Protein 3H49 (pdb70)

Solvent-accessible surface area: 28604 Å² total

GO terms:
  GO:0042803 protein homodimerization activity (F, IDA)
  GO:0019200 carbohydrate kinase activity (F, IDA)

Radius of gyration: 34.73 Å; Cα contacts (8 Å, |Δi|>4): 1308; chains: 2; bounding box: 77×44×98 Å

Foldseek 3Di:
DAAEEEEAAKAAEWEDPADDPCCVVDPDDDDPDTDGIDALRLLLCQLLLQQPHAYEYFEAAPDPRVVRSVVSCVVSNHHDPLYDHHPVAHAKYWYWHAHPVRDIDIDIDCRHRRQVTALVSDDLVCLLVYAEYEHREDQRHPRCWQVVLQVVLVSNVVNPAYEYEDAHPPPDACVRNLQSLLSHAEYEYEQVRLCVRQVDDDPVVSVVSSVVSNHAKYWYQDPQQQIWIDGPVTGAGADPDADFDDQVLLSSQLVSQLSSCVSVPHDPNVSSLSSSLSSRQQRNDPDNNPRNNHNCSSVVD/DAEEEEAAKAAEWEAPADDPCCVVDPDDDDPDTDGIDALRLLLLLLLLLLPDAYEYFEAEPDDGVVVSVVSCVVSVHHDPLYHYHNVFHAKYWYWHHHPVRDTDIDTDPGHRRQVTALVSDDLVCLLVYAEYEHREDQSHVNCWLVVLLVVLVSNVVNPAYEYEAAHPPPDACVRNLQSLLSHAEYEYEVVNLCVRQVDDDPVSSQVVSVVSNHAKYWYQPPQQQIWIDGPVIGAGADDCLSSQLVSQLSSCVSVVHDPNVSSNSSRLSSVLVCSVCVPPDDDSSCVSSVVVD

Secondary structure (DSSP, 8-state):
-EEEEEES--EEEEEE-S--GGGGGSS----S----EESHHHHHHHHHHHTT-EEE--EEESSHHHHHHHHHHHHHT-B-SS-EEETTSPPPEEEEEE-TTS-EEEE--TTSHHHH--GGG--GGGGGG-SEEEES-TTTSTTS-HHHHHHHHHHHHHT--EEE----SS---HHHHHHHHTT-SEE--BHHHHHHHHT-SSHHHHHHHHHTTT-SEEEEE-TTS-EEEE-----BPPPSS---S--TTHHHHHHHHHHHHHHTT--HHHHHHHHHHHHHHHHTSSSSSSS-SSSHHHHT-/--EEEES--EEEEEE-S--GGGGTSS----S----EESHHHHHHHHHHHTT--EE--EEESSHHHHHHHHHHHHHT-B-TT-EEETTSPPPEEEEEE-TTS-EEEE--TTSGGGT--GGG--GGGGGG-SEEEE--TTTSTTS-HHHHHHHHHHHHHT--EEE----SS---HHHHHHHHTT-SEE--BHHHHHHHH---SHHHHHHHHHTTT-SEEEEE-TTS-EEEEE----B----SHHHHHHHHHHHHHHTT--HHHHHHHHHHHHHHTHHHHTTT-SS-HHHHHHHH-

Sequence (594 aa):
NLDVICIGAAIVDIPLQPVSKNIFDVDSYPLERIATTGGDAINEATIISRLGHRTALSRIGKDAAGQFILDHCRKENIDIQSLKQDVSIDTSINVGLVTEDGERTFVTNRNGSLWKLNIDDVDFARFSQAKLLSLASIFNSPLLDGKALTEIFTQAKARQIICADIKPRLNETLDDICEALSYVDYLFPNFAEAKLLTGKETLDEIADCFLACGVKTVVIKTGKDGCFIKRGDTKVPAVAGITAIDTIGAGDNFASGFIAALLEGKNLRECARFANATAAISVLSVGATTGVKNRKLVEQLLDVICIGAAIVDIPLQPVSKNIFDVDSYPLERIATTGGDAINEATIISRLGHRTALSRIGKDAAGQFILDHCRKENIDIQSLKQDVSIDTSINVGLVTEDGERTFVTNRNGSLWKLNIDDVDFARFSQAKLLSLASIFNSPLLDGKALTEIFTQAKARQIICADIKPRLNETLDDICEALSYVDYLFPNFAEAKLLTGKETLDEIADCFLACGVKTVVIKTGKDGCFIKRGDTKVPATIGAGDNFASGFIAALLEGKNLRECARFANATAAISVLSVGATTGVKNRKLVEQLL

Nearest PDB structures (foldseek):
  3h49-assembly3_B-2  TM=9.443E-01  e=1.127E-53  Escherichia coli K-12
  7agh-assembly1_B  TM=8.193E-01  e=4.427E-20  Escherichia coli K-12
  6whj-assembly1_A  TM=8.300E-01  e=5.908E-20  Giardia lamblia ATCC 50803
  4eum-assembly1_B  TM=8.086E-01  e=1.259E-18  Oceanicola granulosus HTCC2516
  6whj-assembly2_D  TM=7.831E-01  e=8.573E-16  Giardia lamblia ATCC 50803

CATH classification: 3.40.1190.20

Organism: Escherichia coli (strain K12) (NCBI:txid83333)

Structure (mmCIF, N/CA/C/O backbone):
data_3H49
#
_entry.id   3H49
#
_cell.length_a   48.088
_cell.length_b   73.718
_cell.length_c   82.153
_cell.angle_alpha   90.00
_cell.angle_beta   96.49
_cell.angle_gamma   90.00
#
_symmetry.space_group_name_H-M   'P 1 21 1'
#
loop_
_entity.id
_entity.type
_entity.pdbx_description
1 polymer Ribokinase
2 water water
#
loop_
_atom_site.group_PDB
_atom_site.id
_atom_site.type_symbol
_atom_site.label_atom_id
_atom_site.label_alt_id
_atom_site.label_comp_id
_atom_site.label_asym_id
_atom_site.label_entity_id
_atom_site.label_seq_id
_atom_site.pdbx_PDB_ins_code
_atom_site.Cartn_x
_atom_site.Cartn_y
_atom_site.Cartn_z
_atom_site.occupancy
_atom_site.B_iso_or_equiv
_atom_site.auth_seq_id
_atom_site.auth_comp_id
_atom_site.auth_asym_id
_atom_site.auth_atom_id
_atom_site.pdbx_PDB_model_num
ATOM 1 N N . ASN A 1 5 ? 4.514 37.849 48.580 1.00 37.05 3 ASN A N 1
ATOM 2 C CA . ASN A 1 5 ? 5.653 36.915 48.799 1.00 37.36 3 ASN A CA 1
ATOM 3 C C . ASN A 1 5 ? 5.257 35.607 49.486 1.00 34.86 3 ASN A C 1
ATOM 4 O O . ASN A 1 5 ? 5.814 34.559 49.139 1.00 37.18 3 ASN A O 1
ATOM 9 N N . LEU A 1 6 ? 4.330 35.624 50.444 1.00 33.81 4 LEU A N 1
ATOM 10 C CA . LEU A 1 6 ? 3.986 34.355 51.067 1.00 30.36 4 LEU A CA 1
ATOM 11 C C . LEU A 1 6 ? 3.205 33.510 50.060 1.00 28.04 4 LEU A C 1
ATOM 12 O O . LEU A 1 6 ? 2.063 33.831 49.720 1.00 28.41 4 LEU A O 1
ATOM 17 N N . ASP A 1 7 ? 3.836 32.445 49.568 1.00 24.41 5 ASP A N 1
ATOM 18 C CA . ASP A 1 7 ? 3.208 31.560 48.592 1.00 23.04 5 ASP A CA 1
ATOM 19 C C . ASP A 1 7 ? 2.526 30.346 49.218 1.00 21.03 5 ASP A C 1
ATOM 20 O O . ASP A 1 7 ? 1.409 29.980 48.836 1.00 19.64 5 ASP A O 1
ATOM 25 N N . VAL A 1 8 ? 3.198 29.731 50.186 1.00 19.15 6 VAL A N 1
ATOM 26 C CA . VAL A 1 8 ? 2.685 28.515 50.802 1.00 16.85 6 VAL A CA 1
ATOM 27 C C . VAL A 1 8 ? 2.583 28.499 52.320 1.00 15.29 6 VAL A C 1
ATOM 28 O O . VAL A 1 8 ? 3.402 29.093 53.025 1.00 14.51 6 VAL A O 1
ATOM 32 N N . ILE A 1 9 ? 1.564 27.797 52.807 1.00 13.95 7 ILE A N 1
ATOM 33 C CA . ILE A 1 9 ? 1.359 27.585 54.233 1.00 14.79 7 ILE A CA 1
ATOM 34 C C . ILE A 1 9 ? 1.436 26.060 54.379 1.00 14.86 7 ILE A C 1
ATOM 35 O O . ILE A 1 9 ? 0.654 25.331 53.754 1.00 14.34 7 ILE A O 1
ATOM 40 N N . CYS A 1 10 ? 2.400 25.583 55.165 1.00 15.17 8 CYS A N 1
ATOM 41 C CA . CYS A 1 10 ? 2.571 24.151 55.403 1.00 16.61 8 CYS A CA 1
ATOM 42 C C . CYS A 1 10 ? 2.095 23.821 56.805 1.00 14.76 8 CYS A C 1
ATOM 43 O O . CYS A 1 10 ? 2.601 24.374 57.774 1.00 13.91 8 CYS A O 1
ATOM 46 N N . ILE A 1 11 ? 1.122 22.924 56.913 1.00 12.55 9 ILE A N 1
ATOM 47 C CA . ILE A 1 11 ? 0.613 22.528 58.213 1.00 14.10 9 ILE A CA 1
ATOM 48 C C . ILE A 1 11 ? 1.098 21.117 58.510 1.00 15.44 9 ILE A C 1
ATOM 49 O O . ILE A 1 11 ? 0.889 20.194 57.716 1.00 14.44 9 ILE A O 1
ATOM 54 N N . GLY A 1 12 ? 1.761 20.956 59.650 1.00 15.02 10 GLY A N 1
ATOM 55 C CA . GLY A 1 12 ? 2.264 19.647 60.019 1.00 15.68 10 GLY A CA 1
ATOM 56 C C . GLY A 1 12 ? 3.185 19.699 61.219 1.00 15.77 10 GLY A C 1
ATOM 57 O O . GLY A 1 12 ? 3.618 20.775 61.633 1.00 16.39 10 GLY A O 1
ATOM 58 N N . ALA A 1 13 ? 3.501 18.536 61.774 1.00 16.67 11 ALA A N 1
ATOM 59 C CA . ALA A 1 13 ? 4.358 18.474 62.946 1.00 18.72 11 ALA A CA 1
ATOM 60 C C . ALA A 1 13 ? 5.834 18.606 62.605 1.00 19.41 11 ALA A C 1
ATOM 61 O O . ALA A 1 13 ? 6.350 17.887 61.756 1.00 21.35 11 ALA A O 1
ATOM 63 N N . ALA A 1 14 ? 6.501 19.545 63.262 1.00 19.32 12 ALA A N 1
ATOM 64 C CA . ALA A 1 14 ? 7.932 19.748 63.068 1.00 18.21 12 ALA A CA 1
ATOM 65 C C . ALA A 1 14 ? 8.548 18.990 64.232 1.00 19.57 12 ALA A C 1
ATOM 66 O O . ALA A 1 14 ? 8.173 19.225 65.375 1.00 19.31 12 ALA A O 1
ATOM 68 N N . ILE A 1 15 ? 9.473 18.074 63.959 1.00 16.56 13 ILE A N 1
ATOM 69 C CA . ILE A 1 15 ? 10.075 17.304 65.044 1.00 16.89 13 ILE A CA 1
ATOM 70 C C . ILE A 1 15 ? 11.594 17.216 64.928 1.00 16.80 13 ILE A C 1
ATOM 71 O O . ILE A 1 15 ? 12.194 17.808 64.031 1.00 15.35 13 ILE A O 1
ATOM 76 N N . VAL A 1 16 ? 12.213 16.492 65.854 1.00 15.92 14 VAL A N 1
ATOM 77 C CA . VAL A 1 16 ? 13.660 16.307 65.825 1.00 17.65 14 VAL A CA 1
ATOM 78 C C . VAL A 1 16 ? 13.954 14.811 65.790 1.00 17.22 14 VAL A C 1
ATOM 79 O O . VAL A 1 16 ? 13.369 14.040 66.551 1.00 17.79 14 VAL A O 1
ATOM 83 N N . ASP A 1 17 ? 14.857 14.411 64.900 1.00 17.61 15 ASP A N 1
ATOM 84 C CA . ASP A 1 17 ? 15.249 13.011 64.746 1.00 16.75 15 ASP A CA 1
ATOM 85 C C . ASP A 1 17 ? 16.639 12.759 65.322 1.00 16.35 15 ASP A C 1
ATOM 86 O O . ASP A 1 17 ? 17.513 13.620 65.251 1.00 16.16 15 ASP A O 1
ATOM 91 N N . ILE A 1 18 ? 16.829 11.571 65.887 1.00 13.33 16 ILE A N 1
ATOM 92 C CA . ILE A 1 18 ? 18.117 11.169 66.431 1.00 15.19 16 ILE A CA 1
ATOM 93 C C . ILE A 1 18 ? 18.327 9.740 65.962 1.00 14.07 16 ILE A C 1
ATOM 94 O O . ILE A 1 18 ? 17.843 8.800 66.590 1.00 15.71 16 ILE A O 1
ATOM 99 N N . PRO A 1 19 ? 19.033 9.558 64.843 1.00 13.94 17 PRO A N 1
ATOM 100 C CA . PRO A 1 19 ? 19.261 8.199 64.355 1.00 15.29 17 PRO A CA 1
ATOM 101 C C . PRO A 1 19 ? 20.423 7.489 65.039 1.00 15.08 17 PRO A C 1
ATOM 102 O O . PRO A 1 19 ? 21.513 8.043 65.170 1.00 13.44 17 PRO A O 1
ATOM 106 N N . LEU A 1 20 ? 20.175 6.265 65.493 1.00 14.45 18 LEU A N 1
ATOM 107 C CA . LEU A 1 20 ? 21.227 5.462 66.108 1.00 13.71 18 LEU A CA 1
ATOM 108 C C . LEU A 1 20 ? 21.541 4.378 65.078 1.00 15.36 18 LEU A C 1
ATOM 109 O O . LEU A 1 20 ? 20.700 3.532 64.786 1.00 15.89 18 LEU A O 1
ATOM 114 N N . GLN A 1 21 ? 22.747 4.413 64.521 1.00 15.49 19 GLN A N 1
ATOM 115 C CA . GLN A 1 21 ? 23.132 3.446 63.500 1.00 19.38 19 GLN A CA 1
ATOM 116 C C . GLN A 1 21 ? 24.635 3.159 63.462 1.00 18.06 19 GLN A C 1
ATOM 117 O O . GLN A 1 21 ? 25.449 4.058 63.660 1.00 18.28 19 GLN A O 1
ATOM 123 N N . PRO A 1 22 ? 25.017 1.881 63.278 1.00 17.97 20 PRO A N 1
ATOM 124 C CA . PRO A 1 22 ? 24.091 0.760 63.102 1.00 17.64 20 PRO A CA 1
ATOM 125 C C . PRO A 1 22 ? 23.882 0.077 64.459 1.00 17.74 20 PRO A C 1
ATOM 126 O O . PRO A 1 22 ? 24.824 -0.060 65.243 1.00 17.71 20 PRO A O 1
ATOM 130 N N . VAL A 1 23 ? 22.651 -0.334 64.747 1.00 15.34 21 VAL A N 1
ATOM 131 C CA . VAL A 1 23 ? 22.372 -0.999 66.014 1.00 15.07 21 VAL A CA 1
ATOM 132 C C . VAL A 1 23 ? 21.523 -2.249 65.822 1.00 15.82 21 VAL A C 1
ATOM 133 O O . VAL A 1 23 ? 20.951 -2.476 64.756 1.00 15.40 21 VAL A O 1
ATOM 137 N N . SER A 1 24 ? 21.451 -3.048 66.876 1.00 15.57 22 SER A N 1
ATOM 138 C CA . SER A 1 24 ? 20.672 -4.272 66.878 1.00 16.74 22 SER A CA 1
ATOM 139 C C . SER A 1 24 ? 20.355 -4.573 68.339 1.00 17.30 22 SER A C 1
ATOM 140 O O . SER A 1 24 ? 20.807 -3.859 69.243 1.00 14.93 22 SER A O 1
ATOM 143 N N . LYS A 1 25 ? 19.581 -5.627 68.568 1.00 15.78 23 LYS A N 1
ATOM 144 C CA . LYS A 1 25 ? 19.215 -6.012 69.921 1.00 15.49 23 LYS A CA 1
ATOM 145 C C . LYS A 1 25 ? 20.439 -6.199 70.816 1.00 15.91 23 LYS A C 1
ATOM 146 O O . LYS A 1 25 ? 20.345 -6.086 72.039 1.00 14.82 23 LYS A O 1
ATOM 152 N N . ASN A 1 26 ? 21.587 -6.486 70.211 1.00 16.68 24 ASN A N 1
ATOM 153 C CA . ASN A 1 26 ? 22.805 -6.697 70.986 1.00 19.25 24 ASN A CA 1
ATOM 154 C C . ASN A 1 26 ? 23.244 -5.505 71.832 1.00 19.72 24 ASN A C 1
ATOM 155 O O . ASN A 1 26 ? 24.053 -5.669 72.738 1.00 20.73 24 ASN A O 1
ATOM 160 N N . ILE A 1 27 ? 22.739 -4.308 71.545 1.00 15.70 25 ILE A N 1
ATOM 161 C CA . ILE A 1 27 ? 23.133 -3.151 72.343 1.00 17.79 25 ILE A CA 1
ATOM 162 C C . ILE A 1 27 ? 22.704 -3.324 73.804 1.00 18.66 25 ILE A C 1
ATOM 163 O O . ILE A 1 27 ? 23.297 -2.730 74.706 1.00 20.99 25 ILE A O 1
ATOM 168 N N . PHE A 1 28 ? 21.680 -4.146 74.036 1.00 16.97 26 PHE A N 1
ATOM 169 C CA . PHE A 1 28 ? 21.178 -4.394 75.387 1.00 16.89 26 PHE A CA 1
ATOM 170 C C . PHE A 1 28 ? 22.064 -5.359 76.180 1.00 19.02 26 PHE A C 1
ATOM 171 O O . PHE A 1 28 ? 21.910 -5.501 77.401 1.00 18.09 26 PHE A O 1
ATOM 179 N N . ASP A 1 29 ? 22.989 -6.014 75.486 1.00 19.45 27 ASP A N 1
ATOM 180 C CA . ASP A 1 29 ? 23.868 -6.988 76.126 1.00 20.00 27 ASP A CA 1
ATOM 181 C C . ASP A 1 29 ? 25.114 -6.427 76.808 1.00 19.90 27 ASP A C 1
ATOM 182 O O . ASP A 1 29 ? 25.851 -7.176 77.445 1.00 19.98 27 ASP A O 1
ATOM 187 N N . VAL A 1 30 ? 25.369 -5.128 76.667 1.00 20.49 28 VAL A N 1
ATOM 188 C CA . VAL A 1 30 ? 26.528 -4.523 77.318 1.00 19.22 28 VAL A CA 1
ATOM 189 C C . VAL A 1 30 ? 26.093 -3.285 78.102 1.00 20.91 28 VAL A C 1
ATOM 190 O O . VAL A 1 30 ? 25.015 -2.737 77.859 1.00 21.61 28 VAL A O 1
ATOM 194 N N . ASP A 1 31 ? 26.923 -2.846 79.044 1.00 19.94 29 ASP A N 1
ATOM 195 C CA . ASP A 1 31 ? 26.580 -1.678 79.846 1.00 21.14 29 ASP A CA 1
ATOM 196 C C . ASP A 1 31 ? 26.660 -0.369 79.045 1.00 19.19 29 ASP A C 1
ATOM 197 O O . ASP A 1 31 ? 25.869 0.547 79.265 1.00 17.66 29 ASP A O 1
ATOM 202 N N . SER A 1 32 ? 27.595 -0.292 78.103 1.00 17.94 30 SER A N 1
ATOM 203 C CA . SER A 1 32 ? 27.755 0.914 77.285 1.00 17.40 30 SER A CA 1
ATOM 204 C C . SER A 1 32 ? 28.138 0.530 75.859 1.00 17.68 30 SER A C 1
ATOM 205 O O . SER A 1 32 ? 29.157 -0.132 75.628 1.00 16.36 30 SER A O 1
ATOM 208 N N . TYR A 1 33 ? 27.317 0.957 74.909 1.00 13.75 31 TYR A N 1
ATOM 209 C CA . TYR A 1 33 ? 27.529 0.635 73.505 1.00 15.26 31 TYR A CA 1
ATOM 210 C C . TYR A 1 33 ? 27.920 1.889 72.711 1.00 14.72 31 TYR A C 1
ATOM 211 O O . TYR A 1 33 ? 27.129 2.819 72.569 1.00 16.71 31 TYR A O 1
ATOM 220 N N . PRO A 1 34 ? 29.147 1.925 72.180 1.00 13.62 32 PRO A N 1
ATOM 221 C CA . PRO A 1 34 ? 29.574 3.102 71.419 1.00 15.08 32 PRO A CA 1
ATOM 222 C C . P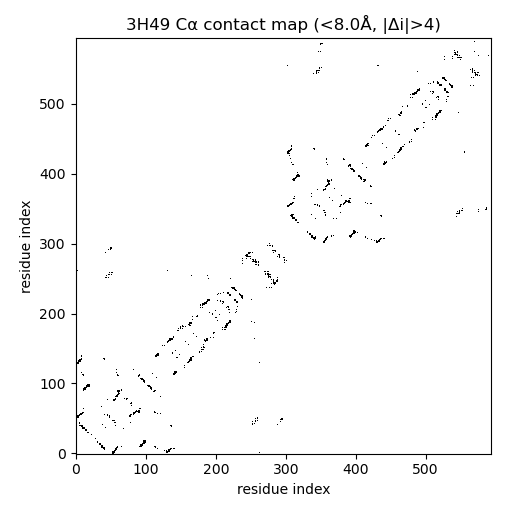RO A 1 34 ? 29.248 3.112 69.920 1.00 15.97 32 PRO A C 1
ATOM 223 O O . PRO A 1 34 ? 29.368 2.100 69.234 1.00 15.88 32 PRO A O 1
ATOM 227 N N . LEU A 1 35 ? 28.831 4.280 69.437 1.00 13.50 33 LEU A N 1
ATOM 228 C CA . LEU A 1 35 ? 28.520 4.496 68.026 1.00 14.71 33 LEU A CA 1
ATOM 229 C C . LEU A 1 35 ? 29.528 5.520 67.524 1.00 15.76 33 LEU A C 1
ATOM 230 O O . LEU A 1 35 ? 30.127 6.228 68.323 1.00 15.76 33 LEU A O 1
ATOM 235 N N . GLU A 1 36 ? 29.711 5.607 66.209 1.00 15.95 34 GLU A N 1
ATOM 236 C CA . GLU A 1 36 ? 30.661 6.560 65.656 1.00 17.06 34 GLU A CA 1
ATOM 237 C C . GLU A 1 36 ? 30.127 7.980 65.706 1.00 16.43 34 GLU A C 1
ATOM 238 O O . GLU A 1 36 ? 30.883 8.933 65.594 1.00 16.65 34 GLU A O 1
ATOM 244 N N . ARG A 1 37 ? 28.820 8.121 65.866 1.00 16.73 35 ARG A N 1
ATOM 245 C CA . ARG A 1 37 ? 28.235 9.449 65.933 1.00 17.04 35 ARG A CA 1
ATOM 246 C C . ARG A 1 37 ? 26.778 9.417 66.397 1.00 14.98 35 ARG A C 1
ATOM 247 O O . ARG A 1 37 ? 26.058 8.468 66.110 1.00 16.07 35 ARG A O 1
ATOM 255 N N . ILE A 1 38 ? 26.364 10.427 67.156 1.00 13.78 36 ILE A N 1
ATOM 256 C CA . ILE A 1 38 ? 24.963 10.544 67.578 1.00 13.69 36 ILE A CA 1
ATOM 257 C C . ILE A 1 38 ? 24.646 12.024 67.420 1.00 15.67 36 ILE A C 1
ATOM 258 O O . ILE A 1 38 ? 25.204 12.861 68.128 1.00 14.46 36 ILE A O 1
ATOM 263 N N . ALA A 1 39 ? 23.760 12.347 66.486 1.00 14.95 37 ALA A N 1
ATOM 264 C CA . ALA A 1 39 ? 23.417 13.739 66.230 1.00 17.64 37 ALA A CA 1
ATOM 265 C C . ALA A 1 39 ? 21.940 13.896 65.953 1.00 18.00 37 ALA A C 1
ATOM 266 O O . ALA A 1 39 ? 21.279 12.961 65.518 1.00 18.93 37 ALA A O 1
ATOM 276 N N . THR A 1 41 ? 18.761 16.029 64.035 1.00 16.22 39 THR A N 1
ATOM 277 C CA . THR A 1 41 ? 18.426 16.825 62.865 1.00 17.91 39 THR A CA 1
ATOM 278 C C . THR A 1 41 ? 16.936 17.157 62.920 1.00 18.52 39 THR A C 1
ATOM 279 O O . THR A 1 41 ? 16.152 16.427 63.538 1.00 16.98 39 THR A O 1
ATOM 283 N N . THR A 1 42 ? 16.548 18.266 62.294 1.00 18.88 40 THR A N 1
ATOM 284 C CA . THR A 1 42 ? 15.141 18.645 62.258 1.00 21.35 40 THR A CA 1
ATOM 285 C C . THR A 1 42 ? 14.492 17.685 61.277 1.00 21.18 40 THR A C 1
ATOM 286 O O . THR A 1 42 ? 15.103 17.306 60.281 1.00 23.72 40 THR A O 1
ATOM 290 N N . GLY A 1 43 ? 13.263 17.281 61.558 1.00 22.03 41 GLY A N 1
ATOM 291 C CA . GLY A 1 43 ? 12.587 16.360 60.669 1.00 21.25 41 GLY A CA 1
ATOM 292 C C . GLY A 1 43 ? 11.094 16.604 60.621 1.00 21.07 41 GLY A C 1
ATOM 293 O O . GLY A 1 43 ? 10.592 17.565 61.202 1.00 20.25 41 GLY A O 1
ATOM 294 N N . GLY A 1 44 ? 10.386 15.718 59.935 1.00 21.02 42 GLY A N 1
ATOM 295 C CA . GLY A 1 44 ? 8.948 15.857 59.809 1.00 20.83 42 GLY A CA 1
ATOM 296 C C . GLY A 1 44 ? 8.637 16.327 58.405 1.00 20.68 42 GLY A C 1
ATOM 297 O O . GLY A 1 44 ? 9.343 17.176 57.862 1.00 19.22 42 GLY A O 1
ATOM 298 N N . ASP A 1 45 ? 7.581 15.773 57.817 1.00 19.41 43 ASP A N 1
ATOM 299 C CA . ASP A 1 45 ? 7.183 16.131 56.460 1.00 20.65 43 ASP A CA 1
ATOM 300 C C . ASP A 1 45 ? 7.002 17.634 56.273 1.00 18.86 43 ASP A C 1
ATOM 301 O O . ASP A 1 45 ? 7.440 18.202 55.266 1.00 17.78 43 ASP A O 1
ATOM 306 N N . ALA A 1 46 ? 6.367 18.269 57.254 1.00 17.18 44 ALA A N 1
ATOM 307 C CA . ALA A 1 46 ? 6.089 19.700 57.204 1.00 17.82 44 ALA A CA 1
ATOM 308 C C . ALA A 1 46 ? 7.353 20.553 57.127 1.00 19.08 44 ALA A C 1
ATOM 309 O O . ALA A 1 46 ? 7.464 21.434 56.271 1.00 17.58 44 ALA A O 1
ATOM 311 N N . ILE A 1 47 ? 8.306 20.290 58.019 1.00 19.42 45 ILE A N 1
ATOM 312 C CA . ILE A 1 47 ? 9.556 21.043 58.039 1.00 19.85 45 ILE A CA 1
ATOM 313 C C . ILE A 1 47 ? 10.333 20.814 56.753 1.00 19.04 45 ILE A C 1
ATOM 314 O O . ILE A 1 47 ? 10.884 21.755 56.171 1.00 17.81 45 ILE A O 1
ATOM 319 N N . ASN A 1 48 ? 10.373 19.568 56.297 1.00 17.94 46 ASN A N 1
ATOM 320 C CA . ASN A 1 48 ? 11.106 19.257 55.080 1.00 18.81 46 ASN A CA 1
ATOM 321 C C . ASN A 1 48 ? 10.532 19.972 53.871 1.00 17.76 46 ASN A C 1
ATOM 322 O O . ASN A 1 48 ? 11.278 20.540 53.079 1.00 16.60 46 ASN A O 1
ATOM 327 N N . GLU A 1 49 ? 9.211 19.949 53.731 1.00 15.43 47 GLU A N 1
ATOM 328 C CA . GLU A 1 49 ? 8.572 20.626 52.611 1.00 16.20 47 GLU A CA 1
ATOM 329 C C . GLU A 1 49 ? 8.853 22.124 52.684 1.00 16.08 47 GLU A C 1
ATOM 330 O O . GLU A 1 49 ? 9.290 22.735 51.705 1.00 15.84 47 GLU A O 1
ATOM 336 N N . ALA A 1 50 ? 8.603 22.716 53.847 1.00 15.38 48 ALA A N 1
ATOM 337 C CA . ALA A 1 50 ? 8.826 24.145 54.026 1.00 16.31 48 ALA A CA 1
ATOM 338 C C . ALA A 1 50 ? 10.262 24.512 53.661 1.00 16.98 48 ALA A C 1
ATOM 339 O O . ALA A 1 50 ? 10.511 25.556 53.061 1.00 18.85 48 ALA A O 1
ATOM 341 N N . THR A 1 51 ? 11.200 23.643 54.008 1.00 16.27 49 THR A N 1
ATOM 342 C CA . THR A 1 51 ? 12.600 23.889 53.710 1.00 17.53 49 THR A CA 1
ATOM 343 C C . THR A 1 51 ? 12.873 23.828 52.214 1.00 17.54 49 THR A C 1
ATOM 344 O O . THR A 1 51 ? 13.407 24.772 51.637 1.00 17.28 49 THR A O 1
ATOM 348 N N . ILE A 1 52 ? 12.496 22.723 51.579 1.00 17.19 50 ILE A N 1
ATOM 349 C CA . ILE A 1 52 ? 12.745 22.573 50.153 1.00 16.75 50 ILE A CA 1
ATOM 350 C C . ILE A 1 52 ? 12.015 23.603 49.289 1.00 18.33 50 ILE A C 1
ATOM 351 O O . ILE A 1 52 ? 12.595 24.143 48.351 1.00 19.78 50 ILE A O 1
ATOM 356 N N . ILE A 1 53 ? 10.747 23.863 49.593 1.00 17.91 51 ILE A N 1
ATOM 357 C CA . ILE A 1 53 ? 9.974 24.836 48.822 1.00 17.43 51 ILE A CA 1
ATOM 358 C C . ILE A 1 53 ? 10.620 26.213 48.924 1.00 19.68 51 ILE A C 1
ATOM 359 O O . ILE A 1 53 ? 10.711 26.946 47.932 1.00 19.76 51 ILE A O 1
ATOM 364 N N . SER A 1 54 ? 11.073 26.562 50.126 1.00 19.35 52 SER A N 1
ATOM 365 C CA . SER A 1 54 ? 11.725 27.849 50.335 1.00 21.09 52 SER A CA 1
ATOM 366 C C . SER A 1 54 ? 12.967 27.937 49.462 1.00 21.35 52 SER A C 1
ATOM 367 O O . SER A 1 54 ? 13.189 28.943 48.795 1.00 22.52 52 SER A O 1
ATOM 370 N N . ARG A 1 55 ? 13.769 26.875 49.473 1.00 21.01 53 ARG A N 1
ATOM 371 C CA . ARG A 1 55 ? 14.996 26.831 48.690 1.00 22.71 53 ARG A CA 1
ATOM 372 C C . ARG A 1 55 ? 14.722 26.918 47.200 1.00 23.60 53 ARG A C 1
ATOM 373 O O . ARG A 1 55 ? 15.540 27.446 46.445 1.00 23.56 53 ARG A O 1
ATOM 381 N N . LEU A 1 56 ? 13.566 26.412 46.780 1.00 22.70 54 LEU A N 1
ATOM 382 C CA . LEU A 1 56 ? 13.192 26.458 45.375 1.00 22.54 54 LEU A CA 1
ATOM 383 C C . LEU A 1 56 ? 12.710 27.849 44.948 1.00 22.81 54 LEU A C 1
ATOM 384 O O . LEU A 1 56 ? 12.410 28.078 43.777 1.00 23.23 54 LEU A O 1
ATOM 389 N N . GLY A 1 57 ? 12.637 28.775 45.897 1.00 22.86 55 GLY A N 1
ATOM 390 C CA . GLY A 1 57 ? 12.231 30.129 45.558 1.00 23.31 55 GLY A CA 1
ATOM 391 C C . GLY A 1 57 ? 10.843 30.582 45.974 1.00 23.14 55 GLY A C 1
ATOM 392 O O . GLY A 1 57 ? 10.366 31.616 45.504 1.00 24.04 55 GLY A O 1
ATOM 393 N N . HIS A 1 58 ? 10.183 29.839 46.853 1.00 22.07 56 HIS A N 1
ATOM 394 C CA . HIS A 1 58 ? 8.844 30.242 47.263 1.00 22.50 56 HIS A CA 1
ATOM 395 C C . HIS A 1 58 ? 8.693 30.399 48.774 1.00 22.06 56 HIS A C 1
ATOM 396 O O . HIS A 1 58 ? 8.878 29.456 49.536 1.00 20.20 56 HIS A O 1
ATOM 403 N N . ARG A 1 59 ? 8.351 31.611 49.198 1.00 21.52 57 ARG A N 1
ATOM 404 C CA . ARG A 1 59 ? 8.183 31.930 50.614 1.00 22.09 57 ARG A CA 1
ATOM 405 C C . ARG A 1 59 ? 7.131 31.023 51.234 1.00 20.78 57 ARG A C 1
ATOM 406 O O . ARG A 1 59 ? 6.027 30.896 50.719 1.00 20.80 57 ARG A O 1
ATOM 414 N N . THR A 1 60 ? 7.480 30.415 52.361 1.00 20.80 58 THR A N 1
ATOM 415 C CA . THR A 1 60 ? 6.603 29.476 53.056 1.00 19.48 58 THR A CA 1
ATOM 416 C C . THR A 1 60 ? 6.483 29.782 54.542 1.00 18.11 58 THR A C 1
ATOM 417 O O . THR A 1 60 ? 7.439 30.227 55.172 1.00 18.25 58 THR A O 1
ATOM 421 N N . ALA A 1 61 ? 5.294 29.541 55.083 1.00 17.33 59 ALA A N 1
ATOM 422 C CA . ALA A 1 61 ? 5.019 29.746 56.501 1.00 18.72 59 ALA A CA 1
ATOM 423 C C . ALA A 1 61 ? 4.713 28.369 57.076 1.00 17.79 59 ALA A C 1
ATOM 424 O O . ALA A 1 61 ? 3.986 27.581 56.462 1.00 20.06 59 ALA A O 1
ATOM 426 N N . LEU A 1 62 ? 5.260 28.076 58.247 1.00 17.37 60 LEU A N 1
ATOM 427 C CA . LEU A 1 62 ? 5.020 26.791 58.883 1.00 17.14 60 LEU A CA 1
ATOM 428 C C . LEU A 1 62 ? 4.074 26.924 60.070 1.00 17.48 60 LEU A C 1
ATOM 429 O O . LEU A 1 62 ? 4.257 27.786 60.933 1.00 18.42 60 LEU A O 1
ATOM 442 N N . SER A 1 64 ? 2.616 24.760 63.142 1.00 15.71 62 SER A N 1
ATOM 443 C CA . SER A 1 64 ? 2.862 23.525 63.853 1.00 14.63 62 SER A CA 1
ATOM 444 C C . SER A 1 64 ? 2.745 23.796 65.340 1.00 18.34 62 SER A C 1
ATOM 445 O O . SER A 1 64 ? 2.237 24.836 65.761 1.00 21.19 62 SER A O 1
ATOM 448 N N . ARG A 1 65 ? 3.207 22.845 66.131 1.00 18.47 63 ARG A N 1
ATOM 449 C CA . ARG A 1 65 ? 3.183 22.985 67.568 1.00 20.93 63 ARG A CA 1
ATOM 450 C C . ARG A 1 65 ? 4.472 22.365 68.074 1.00 19.03 63 ARG A C 1
ATOM 451 O O . ARG A 1 65 ? 4.801 21.234 67.719 1.00 17.54 63 ARG A O 1
ATOM 459 N N . ILE A 1 66 ? 5.216 23.122 68.869 1.00 19.04 64 ILE A N 1
ATOM 460 C CA . ILE A 1 66 ? 6.466 22.624 69.433 1.00 19.69 64 ILE A CA 1
ATOM 461 C C . ILE A 1 66 ? 6.506 23.032 70.898 1.00 20.42 64 ILE A C 1
ATOM 462 O O . ILE A 1 66 ? 5.729 23.890 71.333 1.00 19.28 64 ILE A O 1
ATOM 467 N N . GLY A 1 67 ? 7.400 22.414 71.660 1.00 19.27 65 GLY A N 1
ATOM 468 C CA . GLY A 1 67 ? 7.511 22.757 73.064 1.00 20.59 65 GLY A CA 1
ATOM 469 C C . GLY A 1 67 ? 8.428 23.952 73.247 1.00 23.17 65 GLY A C 1
ATOM 470 O O . GLY A 1 67 ? 9.131 24.360 72.320 1.00 20.84 65 GLY A O 1
ATOM 471 N N . LYS A 1 68 ? 8.406 24.525 74.444 1.00 24.71 66 LYS A N 1
ATOM 472 C CA . LYS A 1 68 ? 9.252 25.666 74.761 1.00 26.94 66 LYS A CA 1
ATOM 473 C C . LYS A 1 68 ? 10.533 25.072 75.336 1.00 26.98 66 LYS A C 1
ATOM 474 O O . LYS A 1 68 ? 10.846 25.262 76.509 1.00 29.15 66 LYS A O 1
ATOM 480 N N . ASP A 1 69 ? 11.254 24.331 74.496 1.00 24.84 67 ASP A N 1
ATOM 481 C CA . ASP A 1 69 ? 12.491 23.670 74.897 1.00 23.76 67 ASP A CA 1
ATOM 482 C C . ASP A 1 69 ? 13.583 23.814 73.839 1.00 23.87 67 ASP A C 1
ATOM 483 O O . ASP A 1 69 ? 13.376 24.438 72.798 1.00 23.21 67 ASP A O 1
ATOM 488 N N . ALA A 1 70 ? 14.746 23.228 74.114 1.00 24.79 68 ALA A N 1
ATOM 489 C CA . ALA A 1 70 ? 15.888 23.279 73.201 1.00 24.48 68 ALA A CA 1
ATOM 490 C C . ALA A 1 70 ? 15.591 22.667 71.835 1.00 24.66 68 ALA A C 1
ATOM 491 O O . ALA A 1 70 ? 16.049 23.176 70.812 1.00 23.78 68 ALA A O 1
ATOM 493 N N . ALA A 1 71 ? 14.840 21.570 71.813 1.00 23.22 69 ALA A N 1
ATOM 494 C CA . ALA A 1 71 ? 14.505 20.942 70.543 1.00 23.62 69 ALA A CA 1
ATOM 495 C C . ALA A 1 71 ? 13.658 21.933 69.738 1.00 22.79 69 ALA A C 1
ATOM 496 O O . ALA A 1 71 ? 13.860 22.110 68.535 1.00 22.33 69 ALA A O 1
ATOM 498 N N . GLY A 1 72 ? 12.718 22.584 70.414 1.00 20.92 70 GLY A N 1
ATOM 499 C CA . GLY A 1 72 ? 11.870 23.557 69.749 1.00 21.41 70 GLY A CA 1
ATOM 500 C C . GLY A 1 72 ? 12.669 24.723 69.193 1.00 21.66 70 GLY A C 1
ATOM 501 O O . GLY A 1 72 ? 12.405 25.208 68.091 1.00 19.16 70 GLY A O 1
ATOM 502 N N . GLN A 1 73 ? 13.658 25.175 69.956 1.00 22.93 71 GLN A N 1
ATOM 503 C CA . GLN A 1 73 ? 14.493 26.291 69.527 1.00 23.63 71 GLN A CA 1
ATOM 504 C C . GLN A 1 73 ? 15.332 25.885 68.323 1.00 23.26 71 GLN A C 1
ATOM 505 O O . GLN A 1 73 ? 15.585 26.695 67.429 1.00 22.89 71 GLN A O 1
ATOM 511 N N . PHE A 1 74 ? 15.761 24.627 68.310 1.00 20.29 72 PHE A N 1
ATOM 512 C CA . PHE A 1 74 ? 16.567 24.092 67.216 1.00 21.82 72 PHE A CA 1
ATOM 513 C C . PHE A 1 74 ? 15.734 24.183 65.940 1.00 20.38 72 PHE A C 1
ATOM 514 O O . PHE A 1 74 ? 16.235 24.561 64.882 1.00 17.71 72 PHE A O 1
ATOM 522 N N . ILE A 1 75 ? 14.453 23.846 66.058 1.00 18.27 73 ILE A N 1
ATOM 523 C CA . ILE A 1 75 ? 13.540 23.898 64.926 1.00 17.38 73 ILE A CA 1
ATOM 524 C C . ILE A 1 75 ? 13.342 25.348 64.475 1.00 18.85 73 ILE A C 1
ATOM 525 O O . ILE A 1 75 ? 13.367 25.646 63.284 1.00 16.21 73 ILE A O 1
ATOM 530 N N . LEU A 1 76 ? 13.157 26.250 65.432 1.00 19.13 74 LEU A N 1
ATOM 531 C CA . LEU A 1 76 ? 12.966 27.654 65.096 1.00 20.41 74 LEU A CA 1
ATOM 532 C C . LEU A 1 76 ? 14.214 28.228 64.435 1.00 22.09 74 LEU A C 1
ATOM 533 O O . LEU A 1 76 ? 14.118 29.022 63.497 1.00 21.55 74 LEU A O 1
ATOM 538 N N . ASP A 1 77 ? 15.388 27.818 64.906 1.00 22.77 75 ASP A N 1
ATOM 539 C CA . ASP A 1 77 ? 16.625 28.318 64.319 1.00 24.48 75 ASP A CA 1
ATOM 540 C C . ASP A 1 77 ? 16.754 27.824 62.891 1.00 23.76 75 ASP A C 1
ATOM 541 O O . ASP A 1 77 ? 17.197 28.560 62.013 1.00 23.28 75 ASP A O 1
ATOM 546 N N . HIS A 1 78 ? 16.368 26.572 62.663 1.00 23.22 76 HIS A N 1
ATOM 547 C CA . HIS A 1 78 ? 16.414 26.001 61.324 1.00 23.18 76 HIS A CA 1
ATOM 548 C C . HIS A 1 78 ? 15.529 26.838 60.402 1.00 22.88 76 HIS A C 1
ATOM 549 O O . HIS A 1 78 ? 15.940 27.228 59.309 1.00 22.03 76 HIS A O 1
ATOM 556 N N . CYS A 1 79 ? 14.308 27.104 60.855 1.00 21.52 77 CYS A N 1
ATOM 557 C CA . CYS A 1 79 ? 13.356 27.893 60.082 1.00 22.32 77 CYS A CA 1
ATOM 558 C C . CYS A 1 79 ? 13.901 29.281 59.791 1.00 22.37 77 CYS A C 1
ATOM 559 O O . CYS A 1 79 ? 13.794 29.777 58.672 1.00 22.88 77 CYS A O 1
ATOM 562 N N . ARG A 1 80 ? 14.484 29.904 60.805 1.00 23.86 78 ARG A N 1
ATOM 563 C CA . ARG A 1 80 ? 15.045 31.240 60.648 1.00 27.06 78 ARG A CA 1
ATOM 564 C C . ARG A 1 80 ? 16.118 31.242 59.561 1.00 26.71 78 ARG A C 1
ATOM 565 O O . ARG A 1 80 ? 16.167 32.149 58.729 1.00 24.57 78 ARG A O 1
ATOM 573 N N . LYS A 1 81 ? 16.964 30.214 59.564 1.00 27.15 79 LYS A N 1
ATOM 574 C CA . LYS A 1 81 ? 18.038 30.090 58.585 1.00 28.13 79 LYS A CA 1
ATOM 575 C C . LYS A 1 81 ? 17.528 29.846 57.175 1.00 27.09 79 LYS A C 1
ATOM 576 O O . LYS A 1 81 ? 18.142 30.286 56.200 1.00 26.16 79 LYS A O 1
ATOM 582 N N . GLU A 1 82 ? 16.404 29.142 57.073 1.00 24.02 80 GLU A N 1
ATOM 583 C CA . GLU A 1 82 ? 15.808 28.821 55.780 1.00 22.96 80 GLU A CA 1
ATOM 584 C C . GLU A 1 82 ? 14.799 29.860 55.315 1.00 23.05 80 GLU A C 1
ATOM 585 O O . GLU A 1 82 ? 14.189 29.707 54.258 1.00 22.91 80 GLU A O 1
ATOM 591 N N . ASN A 1 83 ? 14.622 30.908 56.112 1.00 22.21 81 ASN A N 1
ATOM 592 C CA . ASN A 1 83 ? 13.681 31.976 55.790 1.00 23.87 81 ASN A CA 1
ATOM 593 C C . ASN A 1 83 ? 12.229 31.501 55.829 1.00 22.87 81 ASN A C 1
ATOM 594 O O . ASN A 1 83 ? 11.378 32.037 55.120 1.00 21.22 81 ASN A O 1
ATOM 599 N N . ILE A 1 84 ? 11.954 30.486 56.646 1.00 20.59 82 ILE A N 1
ATOM 600 C CA . ILE A 1 84 ? 10.591 29.984 56.789 1.00 18.88 82 ILE A CA 1
ATOM 601 C C . ILE A 1 84 ? 9.868 30.857 57.815 1.00 21.37 82 ILE A C 1
ATOM 602 O O . ILE A 1 84 ? 10.358 31.062 58.929 1.00 21.86 82 ILE A O 1
ATOM 607 N N . ASP A 1 85 ? 8.710 31.384 57.432 1.00 20.84 83 ASP A N 1
ATOM 608 C CA . ASP A 1 85 ? 7.921 32.224 58.326 1.00 20.62 83 ASP A CA 1
ATOM 609 C C . ASP A 1 85 ? 7.431 31.389 59.510 1.00 21.82 83 ASP A C 1
ATOM 610 O O . ASP A 1 85 ? 6.818 30.339 59.315 1.00 22.41 83 ASP A O 1
ATOM 615 N N . ILE A 1 86 ? 7.693 31.857 60.731 1.00 21.45 84 ILE A N 1
ATOM 616 C CA . ILE A 1 86 ? 7.272 31.141 61.936 1.00 23.04 84 ILE A CA 1
ATOM 617 C C . ILE A 1 86 ? 6.377 31.966 62.870 1.00 23.73 84 ILE A C 1
ATOM 618 O O . ILE A 1 86 ? 6.242 31.652 64.055 1.00 23.21 84 ILE A O 1
ATOM 623 N N . GLN A 1 87 ? 5.766 33.019 62.340 1.00 24.62 85 GLN A N 1
ATOM 624 C CA . GLN A 1 87 ? 4.893 33.864 63.148 1.00 27.47 85 GLN A CA 1
ATOM 625 C C . GLN A 1 87 ? 3.722 33.076 63.720 1.00 28.55 85 GLN A C 1
ATOM 626 O O . GLN A 1 87 ? 3.248 33.369 64.814 1.00 28.87 85 GLN A O 1
ATOM 632 N N . SER A 1 88 ? 3.261 32.074 62.979 1.00 30.31 86 SER A N 1
ATOM 633 C CA . SER A 1 88 ? 2.124 31.273 63.420 1.00 32.95 86 SER A CA 1
ATOM 634 C C . SER A 1 88 ? 2.511 30.086 64.287 1.00 35.49 86 SER A C 1
ATOM 635 O O . SER A 1 88 ? 1.666 29.536 64.994 1.00 36.26 86 SER A O 1
ATOM 638 N N . LEU A 1 89 ? 3.781 29.697 64.233 1.00 37.24 87 LEU A N 1
ATOM 639 C CA . LEU A 1 89 ? 4.277 28.561 65.007 1.00 39.89 87 LEU A CA 1
ATOM 640 C C . LEU A 1 89 ? 4.613 28.987 66.429 1.00 41.06 87 LEU A C 1
ATOM 641 O O . LEU A 1 89 ? 5.634 29.626 66.664 1.00 42.29 87 LEU A O 1
ATOM 646 N N . LYS A 1 90 ? 3.758 28.625 67.380 1.00 42.50 88 LYS A N 1
ATOM 647 C CA . LYS A 1 90 ? 3.989 28.997 68.773 1.00 43.35 88 LYS A CA 1
ATOM 648 C C . LYS A 1 90 ? 4.558 27.841 69.600 1.00 42.10 88 LYS A C 1
ATOM 649 O O . LYS A 1 90 ? 4.496 26.675 69.193 1.00 42.06 88 LYS A O 1
ATOM 655 N N . GLN A 1 91 ? 5.118 28.182 70.757 1.00 39.56 89 GLN A N 1
ATOM 656 C CA . GLN A 1 91 ? 5.700 27.193 71.656 1.00 37.19 89 GLN A CA 1
ATOM 657 C C . GLN A 1 91 ? 4.802 26.939 72.856 1.00 34.23 89 GLN A C 1
ATOM 658 O O . GLN A 1 91 ? 4.252 27.868 73.448 1.00 34.33 89 GLN A O 1
ATOM 664 N N . ASP A 1 92 ? 4.670 25.666 73.210 1.00 31.07 90 ASP A N 1
ATOM 665 C CA . ASP A 1 92 ? 3.821 25.237 74.313 1.00 29.18 90 ASP A CA 1
ATOM 666 C C . ASP A 1 92 ? 4.675 24.699 75.465 1.00 28.36 90 ASP A C 1
ATOM 667 O O . ASP A 1 92 ? 5.352 23.685 75.316 1.00 25.47 90 ASP A O 1
ATOM 672 N N . VAL A 1 93 ? 4.624 25.370 76.616 1.00 28.21 91 VAL A N 1
ATOM 673 C CA . VAL A 1 93 ? 5.413 24.973 77.779 1.00 27.75 91 VAL A CA 1
ATOM 674 C C . VAL A 1 93 ? 4.950 23.686 78.458 1.00 27.03 91 VAL A C 1
ATOM 675 O O . VAL A 1 93 ? 5.697 23.081 79.232 1.00 27.33 91 VAL A O 1
ATOM 679 N N . SER A 1 94 ? 3.729 23.255 78.165 1.00 23.58 92 SER A N 1
ATOM 680 C CA . SER A 1 94 ? 3.201 22.040 78.772 1.00 22.82 92 SER A CA 1
ATOM 681 C C . SER A 1 94 ? 3.557 20.774 78.009 1.00 21.32 92 SER A C 1
ATOM 682 O O . SER A 1 94 ? 3.133 19.688 78.398 1.00 23.50 92 SER A O 1
ATOM 685 N N . ILE A 1 95 ? 4.322 20.898 76.928 1.00 20.83 93 ILE A N 1
ATOM 686 C CA . ILE A 1 95 ? 4.673 19.723 76.129 1.00 18.26 93 ILE A CA 1
ATOM 687 C C . ILE A 1 95 ? 6.153 19.635 75.763 1.00 18.13 93 ILE A C 1
ATOM 688 O O . ILE A 1 95 ? 6.873 20.631 75.786 1.00 18.04 93 ILE A O 1
ATOM 693 N N . ASP A 1 96 ? 6.597 18.425 75.439 1.00 16.63 94 ASP A N 1
ATOM 694 C CA . ASP A 1 96 ? 7.971 18.216 75.004 1.00 16.15 94 ASP A CA 1
ATOM 695 C C . ASP A 1 96 ? 7.908 18.128 73.487 1.00 16.62 94 ASP A C 1
ATOM 696 O O . ASP A 1 96 ? 7.052 17.428 72.944 1.00 15.77 94 ASP A O 1
ATOM 701 N N . THR A 1 97 ? 8.785 18.850 72.804 1.00 14.98 95 THR A N 1
ATOM 702 C CA . THR A 1 97 ? 8.830 18.767 71.355 1.00 14.61 95 THR A CA 1
ATOM 703 C C . THR A 1 97 ? 9.142 17.300 71.057 1.00 15.92 95 THR A C 1
ATOM 704 O O . THR A 1 97 ? 9.986 16.703 71.719 1.00 14.34 95 THR A O 1
ATOM 708 N N . SER A 1 98 ? 8.467 16.722 70.068 1.00 13.41 96 SER A N 1
ATOM 709 C CA . SER A 1 98 ? 8.689 15.322 69.713 1.00 14.38 96 SER A CA 1
ATOM 710 C C . SER A 1 98 ? 10.123 15.023 69.253 1.00 15.65 96 SER A C 1
ATOM 711 O O . SER A 1 98 ? 10.639 15.657 68.334 1.00 13.83 96 SER A O 1
ATOM 714 N N . ILE A 1 99 ? 10.750 14.055 69.911 1.00 13.61 97 ILE A N 1
ATOM 715 C CA . ILE A 1 99 ? 12.096 13.608 69.568 1.00 15.45 97 ILE A CA 1
ATOM 716 C C . ILE A 1 99 ? 11.928 12.149 69.162 1.00 15.56 97 ILE A C 1
ATOM 717 O O . ILE A 1 99 ? 11.560 11.309 69.984 1.00 16.45 97 ILE A O 1
ATOM 722 N N . ASN A 1 100 ? 12.165 11.858 67.891 1.00 15.24 98 ASN A N 1
ATOM 723 C CA . ASN A 1 100 ? 12.036 10.503 67.366 1.00 16.47 98 ASN A CA 1
ATOM 724 C C . ASN A 1 100 ? 13.396 9.813 67.322 1.00 15.46 98 ASN A C 1
ATOM 725 O O . ASN A 1 100 ? 14.314 10.285 66.660 1.00 16.39 98 ASN A O 1
ATOM 730 N N . VAL A 1 101 ? 13.527 8.697 68.026 1.00 13.60 99 VAL A N 1
ATOM 731 C CA . VAL A 1 101 ? 14.790 7.973 68.036 1.00 14.37 99 VAL A CA 1
ATOM 732 C C . VAL A 1 101 ? 14.705 6.853 67.017 1.00 16.70 99 VAL A C 1
ATOM 733 O O . VAL A 1 101 ? 13.843 5.982 67.115 1.00 16.31 99 VAL A O 1
ATOM 737 N N . GLY A 1 102 ? 15.584 6.890 66.026 1.00 16.06 100 GLY A N 1
ATOM 738 C CA . GLY A 1 102 ? 15.570 5.856 65.007 1.00 19.22 100 GLY A CA 1
ATOM 739 C C . GLY A 1 102 ? 16.580 4.765 65.319 1.00 19.51 100 GLY A C 1
ATOM 740 O O . GLY A 1 102 ? 17.721 5.052 65.686 1.00 20.70 100 GLY A O 1
ATOM 741 N N . LEU A 1 103 ? 16.149 3.513 65.222 1.00 17.53 101 LEU A N 1
ATOM 742 C CA . LEU A 1 103 ? 17.039 2.381 65.454 1.00 18.42 101 LEU A CA 1
ATOM 743 C C . LEU A 1 103 ? 17.281 1.838 64.054 1.00 18.36 101 LEU A C 1
ATOM 744 O O . LEU A 1 103 ? 16.408 1.200 63.473 1.00 19.61 101 LEU A O 1
ATOM 749 N N . VAL A 1 104 ? 18.460 2.119 63.513 1.00 16.98 102 VAL A N 1
ATOM 750 C CA . VAL A 1 104 ? 18.806 1.690 62.168 1.00 18.32 102 VAL A CA 1
ATOM 751 C C . VAL A 1 104 ? 19.704 0.470 62.229 1.00 20.00 102 VAL A C 1
ATOM 752 O O . VAL A 1 104 ? 20.810 0.531 62.771 1.00 17.43 102 VAL A O 1
ATOM 756 N N . THR A 1 105 ? 19.222 -0.639 61.679 1.00 19.85 103 THR A N 1
ATOM 757 C CA . THR A 1 105 ? 19.995 -1.870 61.686 1.00 24.99 103 THR A CA 1
ATOM 758 C C . THR A 1 105 ? 20.990 -1.910 60.536 1.00 27.87 103 THR A C 1
ATOM 759 O O . THR A 1 105 ? 20.976 -1.060 59.646 1.00 25.41 103 THR A O 1
ATOM 763 N N . GLU A 1 106 ? 21.856 -2.914 60.580 1.00 32.41 104 GLU A N 1
ATOM 764 C CA . GLU A 1 106 ? 22.890 -3.119 59.579 1.00 37.13 104 GLU A CA 1
ATOM 765 C C . GLU A 1 106 ? 22.310 -3.227 58.167 1.00 39.23 104 GLU A C 1
ATOM 766 O O . GLU A 1 106 ? 22.956 -2.842 57.194 1.00 39.76 104 GLU A O 1
ATOM 772 N N . ASP A 1 107 ? 21.090 -3.745 58.059 1.00 41.16 105 ASP A N 1
ATOM 773 C CA . ASP A 1 107 ? 20.443 -3.904 56.761 1.00 43.89 105 ASP A CA 1
ATOM 774 C C . ASP A 1 107 ? 19.927 -2.589 56.174 1.00 44.23 105 ASP A C 1
ATOM 775 O O . ASP A 1 107 ? 19.452 -2.558 55.038 1.00 45.32 105 ASP A O 1
ATOM 780 N N . GLY A 1 108 ? 20.012 -1.506 56.941 1.00 44.01 106 GLY A N 1
ATOM 781 C CA . GLY A 1 108 ? 19.549 -0.219 56.445 1.00 43.24 106 GLY A CA 1
ATOM 782 C C . GLY A 1 108 ? 18.121 0.110 56.846 1.00 42.73 106 GLY A C 1
ATOM 783 O O . GLY A 1 108 ? 17.689 1.261 56.758 1.00 42.42 106 GLY A O 1
ATOM 784 N N . GLU A 1 109 ? 17.382 -0.906 57.280 1.00 42.04 107 GLU A N 1
ATOM 785 C CA . GLU A 1 109 ? 16.003 -0.726 57.716 1.00 43.05 107 GLU A CA 1
ATOM 786 C C . GLU A 1 109 ? 16.036 0.094 59.003 1.00 42.14 107 GLU A C 1
ATOM 787 O O . GLU A 1 109 ? 17.102 0.541 59.425 1.00 42.29 107 GLU A O 1
ATOM 793 N N . ARG A 1 110 ? 14.878 0.286 59.630 1.00 39.51 108 ARG A N 1
ATOM 794 C CA . ARG A 1 110 ? 14.825 1.035 60.879 1.00 37.28 108 ARG A CA 1
ATOM 795 C C . ARG A 1 110 ? 13.455 1.084 61.543 1.00 34.97 108 ARG A C 1
ATOM 796 O O . ARG A 1 110 ? 12.419 1.133 60.873 1.00 36.15 108 ARG A O 1
ATOM 804 N N . THR A 1 111 ? 13.473 1.056 62.873 1.00 29.97 109 THR A N 1
ATOM 805 C CA . THR A 1 111 ? 12.270 1.120 63.690 1.00 27.88 109 THR A CA 1
ATOM 806 C C . THR A 1 111 ? 12.377 2.405 64.515 1.00 26.78 109 THR A C 1
ATOM 807 O O . THR A 1 111 ? 13.438 3.029 64.552 1.00 24.33 109 THR A O 1
ATOM 811 N N . PHE A 1 112 ? 11.294 2.810 65.170 1.00 25.37 110 PHE A N 1
ATOM 812 C CA . PHE A 1 112 ? 11.334 4.048 65.936 1.00 25.75 110 PHE A CA 1
ATOM 813 C C . PHE A 1 112 ? 10.816 3.965 67.364 1.00 25.64 110 PHE A C 1
ATOM 814 O O . PHE A 1 112 ? 9.903 3.195 67.675 1.00 25.49 110 PHE A O 1
ATOM 822 N N . VAL A 1 113 ? 11.423 4.771 68.227 1.00 24.01 111 VAL A N 1
ATOM 823 C CA . VAL A 1 113 ? 11.013 4.879 69.616 1.00 22.21 111 VAL A CA 1
ATOM 824 C C . VAL A 1 113 ? 10.498 6.311 69.636 1.00 22.54 111 VAL A C 1
ATOM 825 O O . VAL A 1 113 ? 11.228 7.234 69.287 1.00 19.70 111 VAL A O 1
ATOM 829 N N . THR A 1 114 ? 9.240 6.496 70.019 1.00 21.71 112 THR A N 1
ATOM 830 C CA . THR A 1 114 ? 8.649 7.827 69.997 1.00 22.28 112 THR A CA 1
ATOM 831 C C . THR A 1 114 ? 7.942 8.223 71.281 1.00 21.01 112 THR A C 1
ATOM 832 O O . THR A 1 114 ? 7.689 7.389 72.149 1.00 21.44 112 THR A O 1
ATOM 836 N N . ASN A 1 115 ? 7.625 9.510 71.379 1.00 18.61 113 ASN A N 1
ATOM 837 C CA . ASN A 1 115 ? 6.947 10.074 72.540 1.00 18.78 113 ASN A CA 1
ATOM 838 C C . ASN A 1 115 ? 5.457 10.208 72.235 1.00 18.92 113 ASN A C 1
ATOM 839 O O . ASN A 1 115 ? 5.049 11.103 71.496 1.00 18.84 113 ASN A O 1
ATOM 844 N N . ARG A 1 116 ? 4.648 9.319 72.805 1.00 20.02 114 ARG A N 1
ATOM 845 C CA . ARG A 1 116 ? 3.204 9.336 72.567 1.00 20.33 114 ARG A CA 1
ATOM 846 C C . ARG A 1 116 ? 2.538 10.641 73.026 1.00 20.68 114 ARG A C 1
ATOM 847 O O . ARG A 1 116 ? 1.424 10.967 72.594 1.00 20.39 114 ARG A O 1
ATOM 855 N N . ASN A 1 117 ? 3.213 11.384 73.900 1.00 17.21 115 ASN A N 1
ATOM 856 C CA . ASN A 1 117 ? 2.675 12.651 74.403 1.00 17.74 115 ASN A CA 1
ATOM 857 C C . ASN A 1 117 ? 3.420 13.833 73.788 1.00 17.06 115 ASN A C 1
ATOM 858 O O . ASN A 1 117 ? 3.265 14.976 74.223 1.00 17.55 115 ASN A O 1
ATOM 863 N N . GLY A 1 118 ? 4.227 13.543 72.772 1.00 18.05 116 GLY A N 1
ATOM 864 C CA . GLY A 1 118 ? 5.006 14.569 72.104 1.00 17.50 116 GLY A CA 1
ATOM 865 C C . GLY A 1 118 ? 4.195 15.553 71.276 1.00 17.39 116 GLY A C 1
ATOM 866 O O . GLY A 1 118 ? 3.022 15.316 70.964 1.00 16.71 116 GLY A O 1
ATOM 867 N N . SER A 1 119 ? 4.839 16.658 70.916 1.00 15.36 117 SER A N 1
ATOM 868 C CA . SER A 1 119 ? 4.210 17.715 70.140 1.00 17.29 117 SER A CA 1
ATOM 869 C C . SER A 1 119 ? 3.493 17.225 68.886 1.00 16.94 117 SER A C 1
ATOM 870 O O . SER A 1 119 ? 2.435 17.750 68.536 1.00 14.86 117 SER A O 1
ATOM 873 N N . LEU A 1 120 ? 4.058 16.225 68.211 1.00 15.96 118 LEU A N 1
ATOM 874 C CA . LEU A 1 120 ? 3.436 15.700 66.992 1.00 16.75 118 LEU A CA 1
ATOM 875 C C . LEU A 1 120 ? 2.013 15.190 67.250 1.00 17.57 118 LEU A C 1
ATOM 876 O O . LEU A 1 120 ? 1.114 15.383 66.425 1.00 15.72 118 LEU A O 1
ATOM 881 N N . TRP A 1 121 ? 1.806 14.549 68.397 1.00 17.24 119 TRP A N 1
ATOM 882 C CA . TRP A 1 121 ? 0.488 14.017 68.744 1.00 17.62 119 TRP A CA 1
ATOM 883 C C . TRP A 1 121 ? -0.481 15.070 69.278 1.00 17.57 119 TRP A C 1
ATOM 884 O O . TRP A 1 121 ? -1.696 14.860 69.270 1.00 17.61 119 TRP A O 1
ATOM 895 N N . LYS A 1 122 ? 0.053 16.193 69.747 1.00 15.11 120 LYS A N 1
ATOM 896 C CA . LYS A 1 122 ? -0.781 17.251 70.315 1.00 16.24 120 LYS A CA 1
ATOM 897 C C . LYS A 1 122 ? -1.240 18.279 69.289 1.00 16.02 120 LYS A C 1
ATOM 898 O O . LYS A 1 122 ? -2.168 19.052 69.543 1.00 16.48 120 LYS A O 1
ATOM 904 N N . LEU A 1 123 ? -0.593 18.290 68.132 1.00 15.49 121 LEU A N 1
ATOM 905 C CA . LEU A 1 123 ? -0.954 19.233 67.084 1.00 17.15 121 LEU A CA 1
ATOM 906 C C . LEU A 1 123 ? -2.442 19.101 66.773 1.00 16.68 121 LEU A C 1
ATOM 907 O O . LEU A 1 123 ? -2.937 18.005 66.539 1.00 16.86 121 LEU A O 1
ATOM 912 N N . ASN A 1 124 ? -3.158 20.218 66.777 1.00 16.02 122 ASN A N 1
ATOM 913 C CA . ASN A 1 124 ? -4.586 20.166 66.492 1.00 17.07 122 ASN A CA 1
ATOM 914 C C . ASN A 1 124 ? -5.059 21.432 65.810 1.00 16.45 122 ASN A C 1
ATOM 915 O O . ASN A 1 124 ? -4.260 22.318 65.513 1.00 14.32 122 ASN A O 1
ATOM 920 N N . ILE A 1 125 ? -6.361 21.529 65.572 1.00 15.10 123 ILE A N 1
ATOM 921 C CA . ILE A 1 125 ? -6.894 22.676 64.855 1.00 15.81 123 ILE A CA 1
ATOM 922 C C . ILE A 1 125 ? -6.589 24.017 65.515 1.00 15.85 123 ILE A C 1
ATOM 923 O O . ILE A 1 125 ? -6.527 25.042 64.831 1.00 16.51 123 ILE A O 1
ATOM 928 N N . ASP A 1 126 ? -6.369 24.014 66.830 1.00 16.07 124 ASP A N 1
ATOM 929 C CA . ASP A 1 126 ? -6.045 25.252 67.533 1.00 17.71 124 ASP A CA 1
ATOM 930 C C . ASP A 1 126 ? -4.748 25.852 66.988 1.00 17.80 124 ASP A C 1
ATOM 931 O O . ASP A 1 126 ? -4.522 27.051 67.101 1.00 17.29 124 ASP A O 1
ATOM 936 N N . ASP A 1 127 ? -3.898 25.014 66.404 1.00 16.30 125 ASP A N 1
ATOM 937 C CA . ASP A 1 127 ? -2.618 25.469 65.870 1.00 18.16 125 ASP A CA 1
ATOM 938 C C . ASP A 1 127 ? -2.694 26.025 64.451 1.00 18.83 125 ASP A C 1
ATOM 939 O O . ASP A 1 127 ? -1.681 26.426 63.876 1.00 19.91 125 ASP A O 1
ATOM 944 N N . VAL A 1 128 ? -3.893 26.054 63.890 1.00 17.97 126 VAL A N 1
ATOM 945 C CA . VAL A 1 128 ? -4.065 26.573 62.549 1.00 19.51 126 VAL A CA 1
ATOM 946 C C . VAL A 1 128 ? -4.537 28.018 62.623 1.00 22.09 126 VAL A C 1
ATOM 947 O O . VAL A 1 128 ? -5.611 28.301 63.154 1.00 23.57 126 VAL A O 1
ATOM 951 N N . ASP A 1 129 ? -3.733 28.928 62.085 1.00 22.90 127 ASP A N 1
ATOM 952 C CA . ASP A 1 129 ? -4.077 30.344 62.093 1.00 24.16 127 ASP A CA 1
ATOM 953 C C . ASP A 1 129 ? -4.855 30.659 60.819 1.00 22.65 127 ASP A C 1
ATOM 954 O O . ASP A 1 129 ? -4.278 31.060 59.808 1.00 21.11 127 ASP A O 1
ATOM 959 N N . PHE A 1 130 ? -6.166 30.469 60.874 1.00 23.03 128 PHE A N 1
ATOM 960 C CA . PHE A 1 130 ? -7.035 30.723 59.728 1.00 24.45 128 PHE A CA 1
ATOM 961 C C . PHE A 1 130 ? -6.998 32.160 59.218 1.00 25.42 128 PHE A C 1
ATOM 962 O O . PHE A 1 130 ? -7.222 32.405 58.035 1.00 23.54 128 PHE A O 1
ATOM 970 N N . ALA A 1 131 ? -6.723 33.106 60.109 1.00 25.31 129 ALA A N 1
ATOM 971 C CA . ALA A 1 131 ? -6.682 34.514 59.727 1.00 27.12 129 ALA A CA 1
ATOM 972 C C . ALA A 1 131 ? -5.605 34.801 58.695 1.00 27.00 129 ALA A C 1
ATOM 973 O O . ALA A 1 131 ? -5.669 35.797 57.980 1.00 28.14 129 ALA A O 1
ATOM 975 N N . ARG A 1 132 ? -4.612 33.921 58.619 1.00 26.32 130 ARG A N 1
ATOM 976 C CA . ARG A 1 132 ? -3.506 34.111 57.689 1.00 24.76 130 ARG A CA 1
ATOM 977 C C . ARG A 1 132 ? -3.666 33.413 56.341 1.00 21.94 130 ARG A C 1
ATOM 978 O O . ARG A 1 132 ? -2.829 33.561 55.455 1.00 21.82 130 ARG A O 1
ATOM 986 N N . PHE A 1 133 ? -4.747 32.666 56.181 1.00 21.27 131 PHE A N 1
ATOM 987 C CA . PHE A 1 133 ? -4.998 31.953 54.939 1.00 21.41 131 PHE A CA 1
ATOM 988 C C . PHE A 1 133 ? -5.080 32.870 53.718 1.00 23.70 131 PHE A C 1
ATOM 989 O O . PHE A 1 133 ? -4.676 32.486 52.620 1.00 24.06 131 PHE A O 1
ATOM 997 N N . SER A 1 134 ? -5.588 34.081 53.911 1.00 23.74 132 SER A N 1
ATOM 998 C CA . SER A 1 134 ? -5.716 35.034 52.809 1.00 27.26 132 SER A CA 1
ATOM 999 C C . SER A 1 134 ? -4.357 35.534 52.317 1.00 26.80 132 SER A C 1
ATOM 1000 O O . SER A 1 134 ? -4.250 36.130 51.246 1.00 28.04 132 SER A O 1
ATOM 1003 N N . GLN A 1 135 ? -3.319 35.269 53.099 1.00 27.31 133 GLN A N 1
ATOM 1004 C CA . GLN A 1 135 ? -1.972 35.713 52.765 1.00 26.48 133 GLN A CA 1
ATOM 1005 C C . GLN A 1 135 ? -1.202 34.793 51.818 1.00 26.58 133 GLN A C 1
ATOM 1006 O O . GLN A 1 135 ? -0.180 35.203 51.265 1.00 26.82 133 GLN A O 1
ATOM 1012 N N . ALA A 1 136 ? -1.681 33.565 51.616 1.00 21.79 134 ALA A N 1
ATOM 1013 C CA . ALA A 1 136 ? -0.981 32.623 50.742 1.00 21.67 134 ALA A CA 1
ATOM 1014 C C . ALA A 1 136 ? -1.812 32.125 49.570 1.00 21.04 134 ALA A C 1
ATOM 1015 O O . ALA A 1 136 ? -3.031 32.311 49.538 1.00 23.68 134 ALA A O 1
ATOM 1017 N N . LYS A 1 137 ? -1.147 31.465 48.623 1.00 19.99 135 LYS A N 1
ATOM 1018 C CA . LYS A 1 137 ? -1.812 30.933 47.430 1.00 20.13 135 LYS A CA 1
ATOM 1019 C C . LYS A 1 137 ? -2.071 29.431 47.495 1.00 19.06 135 LYS A C 1
ATOM 1020 O O . LYS A 1 137 ? -2.968 28.915 46.817 1.00 17.89 135 LYS A O 1
ATOM 1026 N N . LEU A 1 138 ? -1.276 28.731 48.299 1.00 18.01 136 LEU A N 1
ATOM 1027 C CA . LEU A 1 138 ? -1.393 27.284 48.391 1.00 15.87 136 LEU A CA 1
ATOM 1028 C C . LEU A 1 138 ? -1.198 26.743 49.801 1.00 16.11 136 LEU A C 1
ATOM 1029 O O . LEU A 1 138 ? -0.351 27.217 50.554 1.00 14.30 136 LEU A O 1
ATOM 1034 N N . LEU A 1 139 ? -1.998 25.738 50.138 1.00 14.49 137 LEU A N 1
ATOM 1035 C CA . LEU A 1 139 ? -1.943 25.098 51.444 1.00 14.53 137 LEU A CA 1
ATOM 1036 C C . LEU A 1 139 ? -1.467 23.665 51.244 1.00 14.00 137 LEU A C 1
ATOM 1037 O O . LEU A 1 139 ? -1.947 22.952 50.358 1.00 14.02 137 LEU A O 1
ATOM 1042 N N . SER A 1 140 ? -0.498 23.257 52.049 1.00 13.75 138 SER A N 1
ATOM 1043 C CA . SER A 1 140 ? 0.016 21.906 51.976 1.00 14.47 138 SER A CA 1
ATOM 1044 C C . SER A 1 140 ? -0.222 21.281 53.332 1.00 14.89 138 SER A C 1
ATOM 1045 O O . SER A 1 140 ? 0.320 21.736 54.342 1.00 16.40 138 SER A O 1
ATOM 1048 N N . LEU A 1 141 ? -1.077 20.272 53.376 1.00 15.04 139 LEU A N 1
ATOM 1049 C CA . LEU A 1 141 ? -1.309 19.621 54.652 1.00 17.25 139 LEU A CA 1
ATOM 1050 C C . LEU A 1 141 ? -0.192 18.586 54.677 1.00 19.64 139 LEU A C 1
ATOM 1051 O O . LEU A 1 141 ? -0.305 17.543 54.029 1.00 17.49 139 LEU A O 1
ATOM 1056 N N . ALA A 1 142 ? 0.896 18.859 55.398 1.00 21.33 140 ALA A N 1
ATOM 1057 C CA . ALA A 1 142 ? 1.957 17.879 55.392 1.00 22.77 140 ALA A CA 1
ATOM 1058 C C . ALA A 1 142 ? 1.688 16.698 56.375 1.00 26.33 140 ALA A C 1
ATOM 1059 O O . ALA A 1 142 ? 2.087 16.682 57.525 1.00 27.67 140 ALA A O 1
ATOM 1061 N N . SER A 1 143 ? 0.964 15.736 55.793 1.00 28.09 141 SER A N 1
ATOM 1062 C CA . SER A 1 143 ? 0.558 14.415 56.227 1.00 26.46 141 SER A CA 1
ATOM 1063 C C . SER A 1 143 ? -0.677 14.137 57.046 1.00 23.39 141 SER A C 1
ATOM 1064 O O . SER A 1 143 ? -0.724 14.282 58.277 1.00 20.73 141 SER A O 1
ATOM 1067 N N . ILE A 1 144 ? -1.705 13.816 56.265 1.00 21.31 142 ILE A N 1
ATOM 1068 C CA . ILE A 1 144 ? -3.005 13.467 56.747 1.00 20.02 142 ILE A CA 1
ATOM 1069 C C . ILE A 1 144 ? -2.621 12.219 57.514 1.00 20.34 142 ILE A C 1
ATOM 1070 O O . ILE A 1 144 ? -1.854 11.438 56.983 1.00 20.19 142 ILE A O 1
ATOM 1075 N N . PHE A 1 145 ? -3.111 12.054 58.742 1.00 20.30 143 PHE A N 1
ATOM 1076 C CA . PHE A 1 145 ? -2.832 10.912 59.630 1.00 20.51 143 PHE A CA 1
ATOM 1077 C C . PHE A 1 145 ? -1.603 11.089 60.524 1.00 20.54 143 PHE A C 1
ATOM 1078 O O . PHE A 1 145 ? -1.495 10.432 61.570 1.00 21.14 143 PHE A O 1
ATOM 1086 N N . ASN A 1 146 ? -0.691 11.985 60.149 1.00 19.83 144 ASN A N 1
ATOM 1087 C CA . ASN A 1 146 ? 0.495 12.170 60.970 1.00 19.97 144 ASN A CA 1
ATOM 1088 C C . ASN A 1 146 ? 0.149 12.634 62.384 1.00 20.83 144 ASN A C 1
ATOM 1089 O O . ASN A 1 146 ? 0.674 12.091 63.359 1.00 21.00 144 ASN A O 1
ATOM 1094 N N . SER A 1 147 ? -0.715 13.640 62.498 1.00 18.45 145 SER A N 1
ATOM 1095 C CA . SER A 1 147 ? -1.146 14.144 63.803 1.00 19.13 145 SER A CA 1
ATOM 1096 C C . SER A 1 147 ? -2.604 13.718 63.912 1.00 20.00 145 SER A C 1
ATOM 1097 O O . SER A 1 147 ? -3.490 14.354 63.347 1.00 20.34 145 SER A O 1
ATOM 1100 N N . PRO A 1 148 ? -2.872 12.631 64.646 1.00 20.16 146 PRO A N 1
ATOM 1101 C CA . PRO A 1 148 ? -4.231 12.100 64.823 1.00 21.06 146 PRO A CA 1
ATOM 1102 C C . PRO A 1 148 ? -5.346 13.086 65.183 1.00 20.49 146 PRO A C 1
ATOM 1103 O O . PRO A 1 148 ? -6.506 12.855 64.840 1.00 20.32 146 PRO A O 1
ATOM 1107 N N . LEU A 1 149 ? -5.019 14.175 65.875 1.00 18.34 147 LEU A N 1
ATOM 1108 C CA . LEU A 1 149 ? -6.056 15.129 66.252 1.00 16.75 147 LEU A CA 1
ATOM 1109 C C . LEU A 1 149 ? -6.612 15.890 65.049 1.00 16.46 147 LEU A C 1
ATOM 1110 O O . LEU A 1 149 ? -7.724 16.414 65.099 1.00 18.08 147 LEU A O 1
ATOM 1115 N N . LEU A 1 150 ? -5.840 15.959 63.968 1.00 16.90 148 LEU A N 1
ATOM 1116 C CA . LEU A 1 150 ? -6.324 16.611 62.759 1.00 16.79 148 LEU A CA 1
ATOM 1117 C C . LEU A 1 150 ? -7.043 15.499 62.006 1.00 18.52 148 LEU A C 1
ATOM 1118 O O . LEU A 1 150 ? -6.529 14.949 61.024 1.00 18.00 148 LEU A O 1
ATOM 1123 N N . ASP A 1 151 ? -8.226 15.154 62.501 1.00 18.17 149 ASP A N 1
ATOM 1124 C CA . ASP A 1 151 ? -9.024 14.091 61.908 1.00 20.55 149 ASP A CA 1
ATOM 1125 C C . ASP A 1 151 ? -9.860 14.599 60.733 1.00 19.69 149 ASP A C 1
ATOM 1126 O O . ASP A 1 151 ? -9.728 15.754 60.324 1.00 17.80 149 ASP A O 1
ATOM 1131 N N . GLY A 1 152 ? -10.714 13.728 60.195 1.00 19.54 150 GLY A N 1
ATOM 1132 C CA . GLY A 1 152 ? -11.552 14.093 59.066 1.00 17.36 150 GLY A CA 1
ATOM 1133 C C . GLY A 1 152 ? -12.314 15.385 59.264 1.00 16.53 150 GLY A C 1
ATOM 1134 O O . GLY A 1 152 ? -12.304 16.269 58.411 1.00 16.32 150 GLY A O 1
ATOM 1135 N N . LYS A 1 153 ? -12.962 15.502 60.416 1.00 18.06 151 LYS A N 1
ATOM 1136 C CA . LYS A 1 153 ? -13.748 16.681 60.742 1.00 17.84 151 LYS A CA 1
ATOM 1137 C C . LYS A 1 153 ? -12.920 17.965 60.822 1.00 18.08 151 LYS A C 1
ATOM 1138 O O . LYS A 1 153 ? -13.353 19.023 60.354 1.00 16.49 151 LYS A O 1
ATOM 1144 N N . ALA A 1 154 ? -11.732 17.873 61.412 1.00 15.84 152 ALA A N 1
ATOM 1145 C CA . ALA A 1 154 ? -10.850 19.025 61.526 1.00 15.92 152 ALA A CA 1
ATOM 1146 C C . ALA A 1 154 ? -10.326 19.385 60.132 1.00 15.55 152 ALA A C 1
ATOM 1147 O O . ALA A 1 154 ? -10.303 20.552 59.752 1.00 14.68 152 ALA A O 1
ATOM 1149 N N . LEU A 1 155 ? -9.918 18.370 59.371 1.00 15.36 153 LEU A N 1
ATOM 1150 C CA . LEU A 1 155 ? -9.404 18.581 58.021 1.00 16.09 153 LEU A CA 1
ATOM 1151 C C . LEU A 1 155 ? -10.463 19.233 57.133 1.00 17.57 153 LEU A C 1
ATOM 1152 O O . LEU A 1 155 ? -10.152 20.108 56.323 1.00 17.17 153 LEU A O 1
ATOM 1157 N N . THR A 1 156 ? -11.714 18.813 57.290 1.00 16.81 154 THR A N 1
ATOM 1158 C CA . THR A 1 156 ? -12.793 19.393 56.506 1.00 17.25 154 THR A CA 1
ATOM 1159 C C . THR A 1 156 ? -12.914 20.878 56.828 1.00 17.37 154 THR A C 1
ATOM 1160 O O . THR A 1 156 ? -13.012 21.710 55.930 1.00 18.43 154 THR A O 1
ATOM 1164 N N . GLU A 1 157 ? -12.887 21.216 58.112 1.00 18.47 155 GLU A N 1
ATOM 1165 C CA . GLU A 1 157 ? -12.985 22.611 58.511 1.00 18.49 155 GLU A CA 1
ATOM 1166 C C . GLU A 1 157 ? -11.796 23.398 57.974 1.00 18.95 155 GLU A C 1
ATOM 1167 O O . GLU A 1 157 ? -11.957 24.504 57.461 1.00 18.67 155 GLU A O 1
ATOM 1173 N N . ILE A 1 158 ? -10.601 22.828 58.086 1.00 16.70 156 ILE A N 1
ATOM 1174 C CA . ILE A 1 158 ? -9.411 23.515 57.595 1.00 17.86 156 ILE A CA 1
ATOM 1175 C C . ILE A 1 158 ? -9.495 23.764 56.097 1.00 15.66 156 ILE A C 1
ATOM 1176 O O . ILE A 1 158 ? -9.213 24.866 55.630 1.00 16.65 156 ILE A O 1
ATOM 1181 N N . PHE A 1 159 ? -9.881 22.738 55.350 1.00 16.37 157 PHE A N 1
ATOM 1182 C CA . PHE A 1 159 ? -9.991 22.853 53.905 1.00 17.16 157 PHE A CA 1
ATOM 1183 C C . PHE A 1 159 ? -11.126 23.778 53.473 1.00 19.08 157 PHE A C 1
ATOM 1184 O O . PHE A 1 159 ? -11.026 24.432 52.433 1.00 19.27 157 PHE A O 1
ATOM 1192 N N . THR A 1 160 ? -12.196 23.842 54.264 1.00 17.91 158 THR A N 1
ATOM 1193 C CA . THR A 1 160 ? -13.318 24.724 53.948 1.00 19.87 158 THR A CA 1
ATOM 1194 C C . THR A 1 160 ? -12.842 26.174 54.035 1.00 21.13 158 THR A C 1
ATOM 1195 O O . THR A 1 160 ? -13.217 27.022 53.220 1.00 23.62 158 THR A O 1
ATOM 1199 N N . GLN A 1 161 ? -12.005 26.453 55.028 1.00 21.27 159 GLN A N 1
ATOM 1200 C CA . GLN A 1 161 ? -11.462 27.791 55.215 1.00 21.00 159 GLN A CA 1
ATOM 1201 C C . GLN A 1 161 ? -10.505 28.125 54.073 1.00 20.95 159 GLN A C 1
ATOM 1202 O O . GLN A 1 161 ? -10.482 29.252 53.571 1.00 19.45 159 GLN A O 1
ATOM 1208 N N . ALA A 1 162 ? -9.717 27.133 53.669 1.00 19.32 160 ALA A N 1
ATOM 1209 C CA . ALA A 1 162 ? -8.745 27.309 52.597 1.00 19.80 160 ALA A CA 1
ATOM 1210 C C . ALA A 1 162 ? -9.427 27.607 51.264 1.00 20.74 160 ALA A C 1
ATOM 1211 O O . ALA A 1 162 ? -9.023 28.527 50.548 1.00 20.16 160 ALA A O 1
ATOM 1213 N N . LYS A 1 163 ? -10.456 26.833 50.931 1.00 21.52 161 LYS A N 1
ATOM 1214 C CA . LYS A 1 163 ? -11.170 27.047 49.677 1.00 24.29 161 LYS A CA 1
ATOM 1215 C C . LYS A 1 163 ? -11.967 28.347 49.667 1.00 24.58 161 LYS A C 1
ATOM 1216 O O . LYS A 1 163 ? -12.212 28.915 48.607 1.00 24.10 161 LYS A O 1
ATOM 1222 N N . ALA A 1 164 ? -12.368 28.825 50.841 1.00 24.40 162 ALA A N 1
ATOM 1223 C CA . ALA A 1 164 ? -13.122 30.073 50.910 1.00 26.37 162 ALA A CA 1
ATOM 1224 C C . ALA A 1 164 ? -12.201 31.206 50.481 1.00 27.85 162 ALA A C 1
ATOM 1225 O O . ALA A 1 164 ? -12.656 32.277 50.082 1.00 29.02 162 ALA A O 1
ATOM 1227 N N . ARG A 1 165 ? -10.897 30.957 50.563 1.00 27.43 163 ARG A N 1
ATOM 1228 C CA . ARG A 1 165 ? -9.909 31.951 50.172 1.00 28.33 163 ARG A CA 1
ATOM 1229 C C . ARG A 1 165 ? -9.213 31.597 48.865 1.00 26.97 163 ARG A C 1
ATOM 1230 O O . ARG A 1 165 ? -8.151 32.130 48.551 1.00 26.01 163 ARG A O 1
ATOM 1238 N N . GLN A 1 166 ? -9.827 30.689 48.110 1.00 25.71 164 GLN A N 1
ATOM 1239 C CA . GLN A 1 166 ? -9.321 30.276 46.801 1.00 26.79 164 GLN A CA 1
ATOM 1240 C C . GLN A 1 166 ? -7.943 29.627 46.757 1.00 25.29 164 GLN A C 1
ATOM 1241 O O . GLN A 1 166 ? -7.309 29.600 45.701 1.00 25.18 164 GLN A O 1
ATOM 1255 N N . ILE A 1 168 ? -5.025 26.729 46.688 1.00 17.70 166 ILE A N 1
ATOM 1256 C CA . ILE A 1 168 ? -4.876 25.432 46.046 1.00 16.82 166 ILE A CA 1
ATOM 1257 C C . ILE A 1 168 ? -4.595 24.542 47.252 1.00 16.85 166 ILE A C 1
ATOM 1258 O O . ILE A 1 168 ? -3.830 24.939 48.119 1.00 15.88 166 ILE A O 1
ATOM 1263 N N . ILE A 1 169 ? -5.211 23.366 47.329 1.00 14.22 167 ILE A N 1
ATOM 1264 C CA . ILE A 1 169 ? -4.970 22.493 48.474 1.00 16.55 167 ILE A CA 1
ATOM 1265 C C . ILE A 1 169 ? -4.220 21.225 48.093 1.00 15.32 167 ILE A C 1
ATOM 1266 O O . ILE A 1 169 ? -4.688 20.441 47.270 1.00 16.00 167 ILE A O 1
ATOM 1271 N N . CYS A 1 170 ? -3.050 21.036 48.695 1.00 15.09 168 CYS A N 1
ATOM 1272 C CA . CYS A 1 170 ? -2.231 19.857 48.437 1.00 14.63 168 CYS A CA 1
ATOM 1273 C C . CYS A 1 170 ? -2.116 19.072 49.728 1.00 15.80 168 CYS A C 1
ATOM 1274 O O . CYS A 1 170 ? -2.085 19.654 50.812 1.00 15.51 168 CYS A O 1
ATOM 1277 N N . ALA A 1 171 ? -2.038 17.753 49.615 1.00 15.94 169 ALA A N 1
ATOM 1278 C CA . ALA A 1 171 ? -1.935 16.922 50.805 1.00 17.64 169 ALA A CA 1
ATOM 1279 C C . ALA A 1 171 ? -1.150 15.648 50.562 1.00 20.60 169 ALA A C 1
ATOM 1280 O O . ALA A 1 171 ? -1.284 15.011 49.517 1.00 18.92 169 ALA A O 1
ATOM 1282 N N . ASP A 1 172 ? -0.322 15.300 51.546 1.00 21.64 170 ASP A N 1
ATOM 1283 C CA . ASP A 1 172 ? 0.497 14.097 51.522 1.00 25.28 170 ASP A CA 1
ATOM 1284 C C . ASP A 1 172 ? -0.157 13.180 52.556 1.00 26.17 170 ASP A C 1
ATOM 1285 O O . ASP A 1 172 ? -1.079 13.597 53.260 1.00 25.74 170 ASP A O 1
ATOM 1298 N N . ILE A 1 174 ? 0.422 9.450 55.333 1.00 29.25 172 ILE A N 1
ATOM 1299 C CA . ILE A 1 174 ? 1.287 8.473 55.987 1.00 28.55 172 ILE A CA 1
ATOM 1300 C C . ILE A 1 174 ? 0.321 7.348 56.352 1.00 29.34 172 ILE A C 1
ATOM 1301 O O . ILE A 1 174 ? -0.884 7.480 56.135 1.00 27.29 172 ILE A O 1
ATOM 1306 N N . LYS A 1 175 ? 0.835 6.248 56.893 1.00 30.15 173 LYS A N 1
ATOM 1307 C CA . LYS A 1 175 ? -0.036 5.145 57.294 1.00 32.88 173 LYS A CA 1
ATOM 1308 C C . LYS A 1 175 ? -0.774 5.538 58.576 1.00 32.69 173 LYS A C 1
ATOM 1309 O O . LYS A 1 175 ? -0.167 6.049 59.519 1.00 31.67 173 LYS A O 1
ATOM 1315 N N . PRO A 1 176 ? -2.097 5.316 58.620 1.00 32.93 174 PRO A N 1
ATOM 1316 C CA . PRO A 1 176 ? -2.894 5.655 59.805 1.00 33.05 174 PRO A CA 1
ATOM 1317 C C . PRO A 1 176 ? -2.240 5.144 61.087 1.00 34.07 174 PRO A C 1
ATOM 1318 O O . PRO A 1 176 ? -1.715 4.033 61.119 1.00 33.69 174 PRO A O 1
ATOM 1322 N N . ARG A 1 177 ? -2.270 5.960 62.137 1.00 34.02 175 ARG A N 1
ATOM 1323 C CA . ARG A 1 177 ? -1.677 5.586 63.420 1.00 35.07 175 ARG A CA 1
ATOM 1324 C C . ARG A 1 177 ? -2.676 4.920 64.361 1.00 35.05 175 ARG A C 1
ATOM 1325 O O . ARG A 1 177 ? -2.294 4.109 65.203 1.00 35.27 175 ARG A O 1
ATOM 1333 N N . LEU A 1 178 ? -3.950 5.275 64.222 1.00 36.26 176 LEU A N 1
ATOM 1334 C CA . LEU A 1 178 ? -4.998 4.740 65.088 1.00 37.37 176 LEU A CA 1
ATOM 1335 C C . LEU A 1 178 ? -6.109 3.998 64.346 1.00 38.62 176 LEU A C 1
ATOM 1336 O O . LEU A 1 178 ? -7.286 4.135 64.678 1.00 38.85 176 LEU A O 1
ATOM 1341 N N . ASN A 1 179 ? -5.737 3.212 63.344 1.00 39.90 177 ASN A N 1
ATOM 1342 C CA . ASN A 1 179 ? -6.713 2.442 62.580 1.00 41.03 177 ASN A CA 1
ATOM 1343 C C . ASN A 1 179 ? -7.746 3.303 61.856 1.00 40.55 177 ASN A C 1
ATOM 1344 O O . ASN A 1 179 ? -8.862 2.845 61.594 1.00 39.75 177 ASN A O 1
ATOM 1349 N N . GLU A 1 180 ? -7.393 4.547 61.542 1.00 38.98 178 GLU A N 1
ATOM 1350 C CA . GLU A 1 180 ? -8.320 5.413 60.823 1.00 37.17 178 GLU A CA 1
ATOM 1351 C C . GLU A 1 180 ? -8.532 4.795 59.450 1.00 36.42 178 GLU A C 1
ATOM 1352 O O . GLU A 1 180 ? -7.685 4.044 58.972 1.00 36.71 178 GLU A O 1
ATOM 1358 N N . THR A 1 181 ? -9.658 5.102 58.818 1.00 35.96 179 THR A N 1
ATOM 1359 C CA . THR A 1 181 ? -9.948 4.547 57.499 1.00 36.27 179 THR A CA 1
ATOM 1360 C C . THR A 1 181 ? -10.124 5.633 56.442 1.00 35.07 179 THR A C 1
ATOM 1361 O O . THR A 1 181 ? -10.247 6.815 56.761 1.00 33.47 179 THR A O 1
ATOM 1365 N N . LEU A 1 182 ? -10.137 5.215 55.180 1.00 35.29 180 LEU A N 1
ATOM 1366 C CA . LEU A 1 182 ? -10.315 6.140 54.070 1.00 34.71 180 LEU A CA 1
ATOM 1367 C C . LEU A 1 182 ? -11.676 6.815 54.184 1.00 34.53 180 LEU A C 1
ATOM 1368 O O . LEU A 1 182 ? -11.834 7.979 53.824 1.00 32.65 180 LEU A O 1
ATOM 1373 N N . ASP A 1 183 ? -12.655 6.075 54.693 1.00 34.87 181 ASP A N 1
ATOM 1374 C CA . ASP A 1 183 ? -14.005 6.599 54.858 1.00 36.33 181 ASP A CA 1
ATOM 1375 C C . ASP A 1 183 ? -14.048 7.744 55.872 1.00 34.96 181 ASP A C 1
ATOM 1376 O O . ASP A 1 183 ? -14.895 8.636 55.785 1.00 34.00 181 ASP A O 1
ATOM 1381 N N . ASP A 1 184 ? -13.133 7.718 56.833 1.00 33.87 182 ASP A N 1
ATOM 1382 C CA . ASP A 1 184 ? -13.088 8.761 57.848 1.00 33.55 182 ASP A CA 1
ATOM 1383 C C . ASP A 1 184 ? -12.573 10.091 57.314 1.00 32.65 182 ASP A C 1
ATOM 1384 O O . ASP A 1 184 ? -12.847 11.142 57.892 1.00 31.01 182 ASP A O 1
ATOM 1389 N N . ILE A 1 185 ? -11.827 10.046 56.215 1.00 30.46 183 ILE A N 1
ATOM 1390 C CA . ILE A 1 185 ? -11.287 11.267 55.627 1.00 30.35 183 ILE A CA 1
ATOM 1391 C C . ILE A 1 185 ? -11.839 11.526 54.228 1.00 29.14 183 ILE A C 1
ATOM 1392 O O . ILE A 1 185 ? -11.434 12.477 53.567 1.00 28.13 183 ILE A O 1
ATOM 1397 N N . CYS A 1 186 ? -12.763 10.680 53.782 1.00 28.98 184 CYS A N 1
ATOM 1398 C CA . CYS A 1 186 ? -13.345 10.823 52.451 1.00 28.62 184 CYS A CA 1
ATOM 1399 C C . CYS A 1 186 ? -13.914 12.220 52.218 1.00 28.07 184 CYS A C 1
ATOM 1400 O O . CYS A 1 186 ? -13.679 12.823 51.168 1.00 28.33 184 CYS A O 1
ATOM 1403 N N . GLU A 1 187 ? -14.648 12.745 53.196 1.00 26.61 185 GLU A N 1
ATOM 1404 C CA . GLU A 1 187 ? -15.244 14.069 53.048 1.00 26.12 185 GLU A CA 1
ATOM 1405 C C . GLU A 1 187 ? -14.201 15.170 52.913 1.00 25.05 185 GLU A C 1
ATOM 1406 O O . GLU A 1 187 ? -14.329 16.054 52.068 1.00 24.98 185 GLU A O 1
ATOM 1412 N N . ALA A 1 188 ? -13.173 15.123 53.751 1.00 22.78 186 ALA A N 1
ATOM 1413 C CA . ALA A 1 188 ? -12.120 16.128 53.704 1.00 21.50 186 ALA A CA 1
ATOM 1414 C C . ALA A 1 188 ? -11.390 16.039 52.369 1.00 19.54 186 ALA A C 1
ATOM 1415 O O . ALA A 1 188 ? -11.014 17.059 51.791 1.00 18.55 186 ALA A O 1
ATOM 1417 N N . LEU A 1 189 ? -11.198 14.817 51.876 1.00 19.99 187 LEU A N 1
ATOM 1418 C CA . LEU A 1 189 ? -10.493 14.628 50.611 1.00 20.30 187 LEU A CA 1
ATOM 1419 C C . LEU A 1 189 ? -11.190 15.272 49.424 1.00 22.23 187 LEU A C 1
ATOM 1420 O O . LEU A 1 189 ? -10.542 15.576 48.420 1.00 21.44 187 LEU A O 1
ATOM 1425 N N . SER A 1 190 ? -12.501 15.491 49.531 1.00 22.10 188 SER A N 1
ATOM 1426 C CA . SER A 1 190 ? -13.249 16.099 48.434 1.00 23.19 188 SER A CA 1
ATOM 1427 C C . SER A 1 190 ? -12.800 17.539 48.192 1.00 23.01 188 SER A C 1
ATOM 1428 O O . SER A 1 190 ? -13.136 18.140 47.170 1.00 23.05 188 SER A O 1
ATOM 1431 N N . TYR A 1 191 ? -12.040 18.092 49.136 1.00 21.37 189 TYR A N 1
ATOM 1432 C CA . TYR A 1 191 ? -11.540 19.462 49.019 1.00 19.72 189 TYR A CA 1
ATOM 1433 C C . TYR A 1 191 ? -10.116 19.523 48.467 1.00 19.34 189 TYR A C 1
ATOM 1434 O O . TYR A 1 191 ? -9.621 20.601 48.128 1.00 19.41 189 TYR A O 1
ATOM 1443 N N . VAL A 1 192 ? -9.453 18.376 48.390 1.00 17.07 190 VAL A N 1
ATOM 1444 C CA . VAL A 1 192 ? -8.069 18.341 47.932 1.00 16.51 190 VAL A CA 1
ATOM 1445 C C . VAL A 1 192 ? -7.882 18.457 46.419 1.00 17.56 190 VAL A C 1
ATOM 1446 O O . VAL A 1 192 ? -8.533 17.763 45.647 1.00 17.34 190 VAL A O 1
ATOM 1450 N N . ASP A 1 193 ? -6.976 19.336 46.005 1.00 17.81 191 ASP A N 1
ATOM 1451 C CA . ASP A 1 193 ? -6.707 19.522 44.586 1.00 17.49 191 ASP A CA 1
ATOM 1452 C C . ASP A 1 193 ? -5.628 18.561 44.110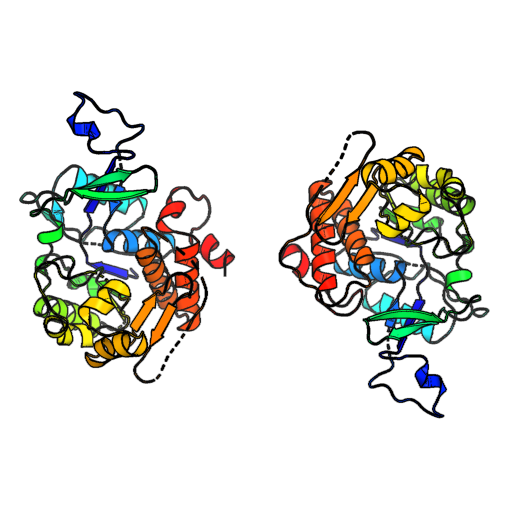 1.00 18.28 191 ASP A C 1
ATOM 1453 O O . ASP A 1 193 ? -5.729 17.997 43.023 1.00 17.50 191 ASP A O 1
ATOM 1458 N N . TYR A 1 194 ? -4.595 18.374 44.929 1.00 16.75 192 TYR A N 1
ATOM 1459 C CA . TYR A 1 194 ? -3.504 17.473 44.583 1.00 17.19 192 TYR A CA 1
ATOM 1460 C C . TYR A 1 194 ? -3.165 16.593 45.772 1.00 17.72 192 TYR A C 1
ATOM 1461 O O . TYR A 1 194 ? -2.767 17.092 46.828 1.00 19.14 192 TYR A O 1
ATOM 1470 N N . LEU A 1 195 ? -3.341 15.287 45.600 1.00 17.31 193 LEU A N 1
ATOM 1471 C CA . LEU A 1 195 ? -3.049 14.329 46.657 1.00 19.67 193 LEU A CA 1
ATOM 1472 C C . LEU A 1 195 ? -1.799 13.558 46.273 1.00 20.39 193 LEU A C 1
ATOM 1473 O O . LEU A 1 195 ? -1.697 13.065 45.151 1.00 20.46 193 LEU A O 1
ATOM 1478 N N . PHE A 1 196 ? -0.857 13.452 47.206 1.00 19.89 194 PHE A N 1
ATOM 1479 C CA . PHE A 1 196 ? 0.400 12.752 46.963 1.00 21.52 194 PHE A CA 1
ATOM 1480 C C . PHE A 1 196 ? 0.530 11.508 47.824 1.00 24.50 194 PHE A C 1
ATOM 1481 O O . PHE A 1 196 ? 1.337 11.468 48.755 1.00 24.32 194 PHE A O 1
ATOM 1489 N N . PRO A 1 197 ? -0.257 10.470 47.528 1.00 26.92 195 PRO A N 1
ATOM 1490 C CA . PRO A 1 197 ? -0.121 9.280 48.360 1.00 30.00 195 PRO A CA 1
ATOM 1491 C C . PRO A 1 197 ? 1.090 8.468 47.930 1.00 32.91 195 PRO A C 1
ATOM 1492 O O . PRO A 1 197 ? 1.559 8.568 46.797 1.00 33.70 195 PRO A O 1
ATOM 1496 N N . ASN A 1 198 ? 1.607 7.681 48.860 1.00 35.85 196 ASN A N 1
ATOM 1497 C CA . ASN A 1 198 ? 2.741 6.815 48.600 1.00 39.33 196 ASN A CA 1
ATOM 1498 C C . ASN A 1 198 ? 2.135 5.488 48.147 1.00 40.12 196 ASN A C 1
ATOM 1499 O O . ASN A 1 198 ? 1.164 5.009 48.725 1.00 39.71 196 ASN A O 1
ATOM 1504 N N . PHE A 1 199 ? 2.707 4.913 47.096 1.00 41.23 197 PHE A N 1
ATOM 1505 C CA . PHE A 1 199 ? 2.204 3.669 46.522 1.00 42.30 197 PHE A CA 1
ATOM 1506 C C . PHE A 1 199 ? 1.925 2.571 47.539 1.00 41.79 197 PHE A C 1
ATOM 1507 O O . PHE A 1 199 ? 0.786 2.124 47.678 1.00 40.98 197 PHE A O 1
ATOM 1515 N N . ALA A 1 200 ? 2.961 2.142 48.250 1.00 42.44 198 ALA A N 1
ATOM 1516 C CA . ALA A 1 200 ? 2.826 1.082 49.244 1.00 43.41 198 ALA A CA 1
ATOM 1517 C C . ALA A 1 200 ? 1.695 1.334 50.237 1.00 44.15 198 ALA A C 1
ATOM 1518 O O . ALA A 1 200 ? 0.785 0.516 50.372 1.00 43.34 198 ALA A O 1
ATOM 1520 N N . GLU A 1 201 ? 1.756 2.468 50.930 1.00 43.91 199 GLU A N 1
ATOM 1521 C CA . GLU A 1 201 ? 0.743 2.819 51.919 1.00 43.86 199 GLU A CA 1
ATOM 1522 C C . GLU A 1 201 ? -0.648 2.936 51.302 1.00 43.05 199 GLU A C 1
ATOM 1523 O O . GLU A 1 201 ? -1.629 2.467 51.875 1.00 43.31 199 GLU A O 1
ATOM 1529 N N . ALA A 1 202 ? -0.729 3.563 50.133 1.00 41.77 200 ALA A N 1
ATOM 1530 C CA . ALA A 1 202 ? -2.005 3.737 49.448 1.00 41.60 200 ALA A CA 1
ATOM 1531 C C . ALA A 1 202 ? -2.636 2.384 49.154 1.00 41.98 200 ALA A C 1
ATOM 1532 O O . ALA A 1 202 ? -3.861 2.254 49.093 1.00 40.82 200 ALA A O 1
ATOM 1534 N N . LYS A 1 203 ? -1.784 1.380 48.973 1.00 42.63 201 LYS A N 1
ATOM 1535 C CA . LYS A 1 203 ? -2.228 0.024 48.684 1.00 43.74 201 LYS A CA 1
ATOM 1536 C C . LYS A 1 203 ? -2.954 -0.538 49.908 1.00 43.32 201 LYS A C 1
ATOM 1537 O O . LYS A 1 203 ? -4.019 -1.145 49.785 1.00 43.64 201 LYS A O 1
ATOM 1543 N N . LEU A 1 204 ? -2.377 -0.319 51.087 1.00 43.14 202 LEU A N 1
ATOM 1544 C CA . LEU A 1 204 ? -2.966 -0.789 52.339 1.00 42.59 202 LEU A CA 1
ATOM 1545 C C . LEU A 1 204 ? -4.296 -0.106 52.643 1.00 42.19 202 LEU A C 1
ATOM 1546 O O . LEU A 1 204 ? -5.296 -0.764 52.935 1.00 42.34 202 LEU A O 1
ATOM 1551 N N . LEU A 1 205 ? -4.301 1.220 52.568 1.00 40.98 203 LEU A N 1
ATOM 1552 C CA . LEU A 1 205 ? -5.494 2.003 52.859 1.00 40.55 203 LEU A CA 1
ATOM 1553 C C . LEU A 1 205 ? -6.676 1.661 51.955 1.00 41.11 203 LEU A C 1
ATOM 1554 O O . LEU A 1 205 ? -7.809 1.552 52.421 1.00 41.11 203 LEU A O 1
ATOM 1559 N N . THR A 1 206 ? -6.410 1.494 50.664 1.00 41.04 204 THR A N 1
ATOM 1560 C CA . THR A 1 206 ? -7.463 1.179 49.707 1.00 42.02 204 THR A CA 1
ATOM 1561 C C . THR A 1 206 ? -7.698 -0.322 49.576 1.00 43.24 204 THR A C 1
ATOM 1562 O O . THR A 1 206 ? -8.821 -0.760 49.342 1.00 43.60 204 THR A O 1
ATOM 1566 N N . GLY A 1 207 ? -6.635 -1.105 49.724 1.00 45.12 205 GLY A N 1
ATOM 1567 C CA . GLY A 1 207 ? -6.760 -2.546 49.600 1.00 46.68 205 GLY A CA 1
ATOM 1568 C C . GLY A 1 207 ? -6.794 -2.962 48.141 1.00 48.24 205 GLY A C 1
ATOM 1569 O O . GLY A 1 207 ? -7.371 -3.994 47.786 1.00 47.73 205 GLY A O 1
ATOM 1570 N N . LYS A 1 208 ? -6.176 -2.147 47.290 1.00 48.75 206 LYS A N 1
ATOM 1571 C CA . LYS A 1 208 ? -6.128 -2.418 45.858 1.00 49.27 206 LYS A CA 1
ATOM 1572 C C . LYS A 1 208 ? -4.682 -2.599 45.408 1.00 49.64 206 LYS A C 1
ATOM 1573 O O . LYS A 1 208 ? -3.766 -2.045 46.012 1.00 49.88 206 LYS A O 1
ATOM 1579 N N . GLU A 1 209 ? -4.482 -3.367 44.341 1.00 50.20 207 GLU A N 1
ATOM 1580 C CA . GLU A 1 209 ? -3.139 -3.644 43.840 1.00 50.25 207 GLU A CA 1
ATOM 1581 C C . GLU A 1 209 ? -2.664 -2.734 42.710 1.00 49.29 207 GLU A C 1
ATOM 1582 O O . GLU A 1 209 ? -1.482 -2.374 42.652 1.00 49.22 207 GLU A O 1
ATOM 1588 N N . THR A 1 210 ? -3.567 -2.365 41.809 1.00 47.93 208 THR A N 1
ATOM 1589 C CA . THR A 1 210 ? -3.175 -1.517 40.691 1.00 47.67 208 THR A CA 1
ATOM 1590 C C . THR A 1 210 ? -3.292 -0.020 40.958 1.00 47.31 208 THR A C 1
ATOM 1591 O O . THR A 1 210 ? -4.256 0.448 41.576 1.00 47.61 208 THR A O 1
ATOM 1595 N N . LEU A 1 211 ? -2.286 0.716 40.492 1.00 45.51 209 LEU A N 1
ATOM 1596 C CA . LEU A 1 211 ? -2.228 2.174 40.617 1.00 44.43 209 LEU A CA 1
ATOM 1597 C C . LEU A 1 211 ? -3.522 2.833 40.208 1.00 44.22 209 LEU A C 1
ATOM 1598 O O . LEU A 1 211 ? -3.927 3.846 40.740 1.00 44.24 209 LEU A O 1
ATOM 1603 N N . ASP A 1 212 ? -4.143 2.238 39.205 1.00 44.80 210 ASP A N 1
ATOM 1604 C CA . ASP A 1 212 ? -5.404 2.724 38.637 1.00 45.92 210 ASP A CA 1
ATOM 1605 C C . ASP A 1 212 ? -6.583 2.701 39.604 1.00 45.18 210 ASP A C 1
ATOM 1606 O O . ASP A 1 212 ? -7.212 3.728 39.835 1.00 44.52 210 ASP A O 1
ATOM 1611 N N . GLU A 1 213 ? -6.901 1.526 40.146 1.00 44.91 211 GLU A N 1
ATOM 1612 C CA . GLU A 1 213 ? -8.012 1.402 41.094 1.00 44.34 211 GLU A CA 1
ATOM 1613 C C . GLU A 1 213 ? -7.655 2.047 42.440 1.00 42.52 211 GLU A C 1
ATOM 1614 O O . GLU A 1 213 ? -8.524 2.562 43.151 1.00 41.88 211 GLU A O 1
ATOM 1620 N N . ILE A 1 214 ? -6.372 2.006 42.786 1.00 39.74 212 ILE A N 1
ATOM 1621 C CA . ILE A 1 214 ? -5.904 2.635 44.013 1.00 38.36 212 ILE A CA 1
ATOM 1622 C C . ILE A 1 214 ? -6.214 4.126 43.898 1.00 36.84 212 ILE A C 1
ATOM 1623 O O . ILE A 1 214 ? -6.689 4.749 44.844 1.00 36.52 212 ILE A O 1
ATOM 1628 N N . ALA A 1 215 ? -5.941 4.686 42.723 1.00 35.89 213 ALA A N 1
ATOM 1629 C CA . ALA A 1 215 ? -6.184 6.100 42.458 1.00 34.50 213 ALA A CA 1
ATOM 1630 C C . ALA A 1 215 ? -7.676 6.366 42.401 1.00 34.05 213 ALA A C 1
ATOM 1631 O O . ALA A 1 215 ? -8.151 7.424 42.821 1.00 32.55 213 ALA A O 1
ATOM 1633 N N . ASP A 1 216 ? -8.416 5.396 41.870 1.00 33.06 214 ASP A N 1
ATOM 1634 C CA . ASP A 1 216 ? -9.860 5.532 41.756 1.00 33.31 214 ASP A CA 1
ATOM 1635 C C . ASP A 1 216 ? -10.519 5.717 43.117 1.00 31.65 214 ASP A C 1
ATOM 1636 O O . ASP A 1 216 ? -11.471 6.483 43.253 1.00 30.09 214 ASP A O 1
ATOM 1641 N N . CYS A 1 217 ? -10.009 5.022 44.126 1.00 30.46 215 CYS A N 1
ATOM 1642 C CA . CYS A 1 217 ? -10.569 5.138 45.467 1.00 30.97 215 CYS A CA 1
ATOM 1643 C C . CYS A 1 217 ? -10.518 6.579 45.969 1.00 28.30 215 CYS A C 1
ATOM 1644 O O . CYS A 1 217 ? -11.470 7.063 46.580 1.00 27.65 215 CYS A O 1
ATOM 1647 N N . PHE A 1 218 ? -9.411 7.268 45.701 1.00 26.28 216 PHE A N 1
ATOM 1648 C CA . PHE A 1 218 ? -9.270 8.652 46.145 1.00 25.02 216 PHE A CA 1
ATOM 1649 C C . PHE A 1 218 ? -10.111 9.583 45.274 1.00 24.65 216 PHE A C 1
ATOM 1650 O O . PHE A 1 218 ? -10.729 10.523 45.770 1.00 24.89 216 PHE A O 1
ATOM 1658 N N . LEU A 1 219 ? -10.136 9.324 43.970 1.00 24.38 217 LEU A N 1
ATOM 1659 C CA . LEU A 1 219 ? -10.924 10.152 43.066 1.00 24.71 217 LEU A CA 1
ATOM 1660 C C . LEU A 1 219 ? -12.390 10.030 43.454 1.00 25.75 217 LEU A C 1
ATOM 1661 O O . LEU A 1 219 ? -13.168 10.982 43.320 1.00 23.65 217 LEU A O 1
ATOM 1666 N N . ALA A 1 220 ? -12.749 8.853 43.959 1.00 26.85 218 ALA A N 1
ATOM 1667 C CA . ALA A 1 220 ? -14.112 8.580 44.383 1.00 29.54 218 ALA A CA 1
ATOM 1668 C C . ALA A 1 220 ? -14.544 9.503 45.528 1.00 29.82 218 ALA A C 1
ATOM 1669 O O . ALA A 1 220 ? -15.729 9.781 45.681 1.00 30.56 218 ALA A O 1
ATOM 1671 N N . CYS A 1 221 ? -13.593 9.985 46.326 1.00 30.19 219 CYS A N 1
ATOM 1672 C CA . CYS A 1 221 ? -13.936 10.879 47.433 1.00 30.80 219 CYS A CA 1
ATOM 1673 C C . CYS A 1 221 ? -13.975 12.347 47.027 1.00 29.41 219 CYS A C 1
ATOM 1674 O O . CYS A 1 221 ? -14.381 13.198 47.816 1.00 29.40 219 CYS A O 1
ATOM 1677 N N . GLY A 1 222 ? -13.564 12.645 45.796 1.00 27.72 220 GLY A N 1
ATOM 1678 C CA . GLY A 1 222 ? -13.591 14.023 45.338 1.00 24.90 220 GLY A CA 1
ATOM 1679 C C . GLY A 1 222 ? -12.233 14.653 45.078 1.00 23.48 220 GLY A C 1
ATOM 1680 O O . GLY A 1 222 ? -12.160 15.817 44.679 1.00 22.28 220 GLY A O 1
ATOM 1681 N N . VAL A 1 223 ? -11.158 13.905 45.315 1.00 22.60 221 VAL A N 1
ATOM 1682 C CA . VAL A 1 223 ? -9.814 14.425 45.071 1.00 21.71 221 VAL A CA 1
ATOM 1683 C C . VAL A 1 223 ? -9.732 14.755 43.585 1.00 23.18 221 VAL A C 1
ATOM 1684 O O . VAL A 1 223 ? -10.048 13.917 42.752 1.00 22.31 221 VAL A O 1
ATOM 1688 N N . LYS A 1 224 ? -9.315 15.974 43.260 1.00 23.03 222 LYS A N 1
ATOM 1689 C CA . LYS A 1 224 ? -9.219 16.396 41.866 1.00 24.79 222 LYS A CA 1
ATOM 1690 C C . LYS A 1 224 ? -8.119 15.663 41.106 1.00 24.63 222 LYS A C 1
ATOM 1691 O O . LYS A 1 224 ? -8.359 15.107 40.033 1.00 24.45 222 LYS A O 1
ATOM 1697 N N . THR A 1 225 ? -6.913 15.665 41.667 1.00 22.67 223 THR A N 1
ATOM 1698 C CA . THR A 1 225 ? -5.777 15.015 41.032 1.00 22.66 223 THR A CA 1
ATOM 1699 C C . THR A 1 225 ? -4.979 14.142 42.000 1.00 23.24 223 THR A C 1
ATOM 1700 O O . THR A 1 225 ? -4.548 14.602 43.064 1.00 21.49 223 THR A O 1
ATOM 1704 N N . VAL A 1 226 ? -4.789 12.882 41.616 1.00 22.23 224 VAL A N 1
ATOM 1705 C CA . VAL A 1 226 ? -4.029 11.922 42.408 1.00 22.21 224 VAL A CA 1
ATOM 1706 C C . VAL A 1 226 ? -2.654 11.773 41.778 1.00 23.27 224 VAL A C 1
ATOM 1707 O O . VAL A 1 226 ? -2.526 11.371 40.616 1.00 23.58 224 VAL A O 1
ATOM 1711 N N . VAL A 1 227 ? -1.623 12.101 42.547 1.00 21.41 225 VAL A N 1
ATOM 1712 C CA . VAL A 1 227 ? -0.252 12.008 42.067 1.00 22.08 225 VAL A CA 1
ATOM 1713 C C . VAL A 1 227 ? 0.480 10.966 42.897 1.00 24.37 225 VAL A C 1
ATOM 1714 O O . VAL A 1 227 ? 0.881 11.236 44.028 1.00 22.24 225 VAL A O 1
ATOM 1718 N N . ILE A 1 228 ? 0.647 9.774 42.333 1.00 26.49 226 ILE A N 1
ATOM 1719 C CA . ILE A 1 228 ? 1.314 8.680 43.028 1.00 29.97 226 ILE A CA 1
ATOM 1720 C C . ILE A 1 228 ? 2.762 8.504 42.590 1.00 32.10 226 ILE A C 1
ATOM 1721 O O . ILE A 1 228 ? 3.037 8.246 41.419 1.00 32.14 226 ILE A O 1
ATOM 1726 N N . LYS A 1 229 ? 3.689 8.643 43.533 1.00 35.01 227 LYS A N 1
ATOM 1727 C CA . LYS A 1 229 ? 5.105 8.473 43.221 1.00 38.51 227 LYS A CA 1
ATOM 1728 C C . LYS A 1 229 ? 5.402 6.976 43.174 1.00 39.76 227 LYS A C 1
ATOM 1729 O O . LYS A 1 229 ? 5.077 6.242 44.108 1.00 39.20 227 LYS A O 1
ATOM 1735 N N . THR A 1 230 ? 6.021 6.527 42.088 1.00 42.32 228 THR A N 1
ATOM 1736 C CA . THR A 1 230 ? 6.333 5.112 41.930 1.00 44.71 228 THR A CA 1
ATOM 1737 C C . THR A 1 230 ? 7.840 4.823 41.827 1.00 45.61 228 THR A C 1
ATOM 1738 O O . THR A 1 230 ? 8.331 4.356 40.802 1.00 45.94 228 THR A O 1
ATOM 1742 N N . GLY A 1 231 ? 8.561 5.095 42.913 1.00 46.91 229 GLY A N 1
ATOM 1743 C CA . GLY A 1 231 ? 10.000 4.875 42.958 1.00 48.21 229 GLY A CA 1
ATOM 1744 C C . GLY A 1 231 ? 10.579 3.916 41.931 1.00 49.30 229 GLY A C 1
ATOM 1745 O O . GLY A 1 231 ? 10.501 2.696 42.105 1.00 50.40 229 GLY A O 1
ATOM 1746 N N . LYS A 1 232 ? 11.156 4.487 40.871 1.00 49.16 230 LYS A N 1
ATOM 1747 C CA . LYS A 1 232 ? 11.788 3.763 39.760 1.00 49.50 230 LYS A CA 1
ATOM 1748 C C . LYS A 1 232 ? 11.273 4.268 38.410 1.00 49.68 230 LYS A C 1
ATOM 1749 O O . LYS A 1 232 ? 12.059 4.622 37.529 1.00 50.39 230 LYS A O 1
ATOM 1755 N N . ASP A 1 233 ? 9.954 4.306 38.253 1.00 49.33 231 ASP A N 1
ATOM 1756 C CA . ASP A 1 233 ? 9.353 4.766 37.006 1.00 48.61 231 ASP A CA 1
ATOM 1757 C C . ASP A 1 233 ? 8.650 6.132 37.110 1.00 47.02 231 ASP A C 1
ATOM 1758 O O . ASP A 1 233 ? 7.612 6.356 36.486 1.00 46.74 231 ASP A O 1
ATOM 1763 N N . GLY A 1 234 ? 9.222 7.034 37.912 1.00 44.57 232 GLY A N 1
ATOM 1764 C CA . GLY A 1 234 ? 8.669 8.375 38.077 1.00 41.07 232 GLY A CA 1
ATOM 1765 C C . GLY A 1 234 ? 7.397 8.502 38.894 1.00 38.82 232 GLY A C 1
ATOM 1766 O O . GLY A 1 234 ? 7.397 8.271 40.107 1.00 38.06 232 GLY A O 1
ATOM 1767 N N . CYS A 1 235 ? 6.310 8.903 38.239 1.00 35.09 233 CYS A N 1
ATOM 1768 C CA . CYS A 1 235 ? 5.039 9.035 38.931 1.00 32.16 233 CYS A CA 1
ATOM 1769 C C . CYS A 1 235 ? 3.846 8.718 38.041 1.00 31.12 233 CYS A C 1
ATOM 1770 O O . CYS A 1 235 ? 3.912 8.799 36.810 1.00 30.47 233 CYS A O 1
ATOM 1773 N N . PHE A 1 236 ? 2.760 8.340 38.695 1.00 28.54 234 PHE A N 1
ATOM 1774 C CA . PHE A 1 236 ? 1.518 7.987 38.030 1.00 28.70 234 PHE A CA 1
ATOM 1775 C C . PHE A 1 236 ? 0.503 9.038 38.453 1.00 27.01 234 PHE A C 1
ATOM 1776 O O . PHE A 1 236 ? 0.235 9.212 39.643 1.00 27.44 234 PHE A O 1
ATOM 1784 N N . ILE A 1 237 ? -0.042 9.758 37.482 1.00 25.52 235 ILE A N 1
ATOM 1785 C CA . ILE A 1 237 ? -1.023 10.788 37.778 1.00 24.66 235 ILE A CA 1
ATOM 1786 C C . ILE A 1 237 ? -2.373 10.382 37.220 1.00 27.08 235 ILE A C 1
ATOM 1787 O O . ILE A 1 237 ? -2.487 9.940 36.073 1.00 26.29 235 ILE A O 1
ATOM 1792 N N . LYS A 1 238 ? -3.402 10.536 38.035 1.00 27.02 236 LYS A N 1
ATOM 1793 C CA . LYS A 1 238 ? -4.730 10.157 37.606 1.00 29.57 236 LYS A CA 1
ATOM 1794 C C . LYS A 1 238 ? -5.767 11.186 38.011 1.00 29.66 236 LYS A C 1
ATOM 1795 O O . LYS A 1 238 ? -5.696 11.785 39.083 1.00 29.87 236 LYS A O 1
ATOM 1801 N N . ARG A 1 239 ? -6.715 11.402 37.112 1.00 29.55 237 ARG A N 1
ATOM 1802 C CA . ARG A 1 239 ? -7.819 12.318 37.324 1.00 30.23 237 ARG A CA 1
ATOM 1803 C C . ARG A 1 239 ? -9.027 11.545 36.821 1.00 32.26 237 ARG A C 1
ATOM 1804 O O . ARG A 1 239 ? -8.879 10.432 36.315 1.00 32.33 237 ARG A O 1
ATOM 1812 N N . GLY A 1 240 ? -10.218 12.113 36.958 1.00 33.45 238 GLY A N 1
ATOM 1813 C CA . GLY A 1 240 ? -11.394 11.414 36.477 1.00 34.94 238 GLY A CA 1
ATOM 1814 C C . GLY A 1 240 ? -11.456 11.414 34.959 1.00 36.06 238 GLY A C 1
ATOM 1815 O O . GLY A 1 240 ? -12.164 10.606 34.359 1.00 37.67 238 GLY A O 1
ATOM 1816 N N . ASP A 1 241 ? -10.700 12.307 34.329 1.00 35.48 239 ASP A N 1
ATOM 1817 C CA . ASP A 1 241 ? -10.716 12.409 32.872 1.00 35.47 239 ASP A CA 1
ATOM 1818 C C . ASP A 1 241 ? -9.380 12.142 32.178 1.00 34.09 239 ASP A C 1
ATOM 1819 O O . ASP A 1 241 ? -9.220 12.474 31.001 1.00 34.62 239 ASP A O 1
ATOM 1832 N N . THR A 1 243 ? -5.206 9.859 32.555 1.00 26.36 241 THR A N 1
ATOM 1833 C CA . THR A 1 243 ? -4.167 9.118 33.254 1.00 25.63 241 THR A CA 1
ATOM 1834 C C . THR A 1 243 ? -2.860 9.521 32.571 1.00 25.99 241 THR A C 1
ATOM 1835 O O . THR A 1 243 ? -2.775 9.540 31.341 1.00 24.52 241 THR A O 1
ATOM 1847 N N . LYS A 1 245 ? 1.592 9.226 32.830 1.00 24.45 243 LYS A N 1
ATOM 1848 C CA . LYS A 1 245 ? 2.761 8.607 33.425 1.00 25.66 243 LYS A CA 1
ATOM 1849 C C . LYS A 1 245 ? 3.983 9.416 33.011 1.00 25.11 243 LYS A C 1
ATOM 1850 O O . LYS A 1 245 ? 4.191 9.681 31.823 1.00 22.31 243 LYS A O 1
ATOM 1856 N N . VAL A 1 246 ? 4.769 9.834 33.998 1.00 25.00 244 VAL A N 1
ATOM 1857 C CA . VAL A 1 246 ? 5.980 10.606 33.742 1.00 27.60 244 VAL A CA 1
ATOM 1858 C C . VAL A 1 246 ? 7.136 9.849 34.394 1.00 29.83 244 VAL A C 1
ATOM 1859 O O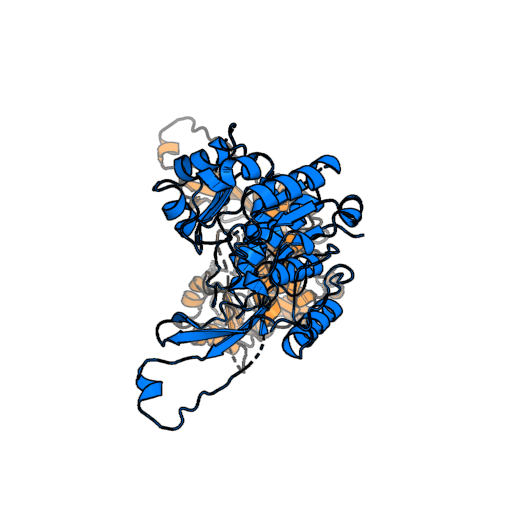 . VAL A 1 246 ? 7.331 9.929 35.606 1.00 30.27 244 VAL A O 1
ATOM 1863 N N . PRO A 1 247 ? 7.908 9.093 33.595 1.00 31.23 245 PRO A N 1
ATOM 1864 C CA . PRO A 1 247 ? 9.043 8.312 34.099 1.00 32.86 245 PRO A CA 1
ATOM 1865 C C . PRO A 1 247 ? 10.031 9.123 34.926 1.00 33.67 245 PRO A C 1
ATOM 1866 O O . PRO A 1 247 ? 10.257 10.303 34.662 1.00 33.62 245 PRO A O 1
ATOM 1870 N N . ALA A 1 248 ? 10.611 8.478 35.932 1.00 36.34 246 ALA A N 1
ATOM 1871 C CA . ALA A 1 248 ? 11.584 9.125 36.802 1.00 38.43 246 ALA A CA 1
ATOM 1872 C C . ALA A 1 248 ? 12.784 9.454 35.939 1.00 39.90 246 ALA A C 1
ATOM 1873 O O . ALA A 1 248 ? 12.961 8.863 34.873 1.00 41.37 246 ALA A O 1
ATOM 1875 N N . VAL A 1 249 ? 13.604 10.402 36.373 1.00 41.46 247 VAL A N 1
ATOM 1876 C CA . VAL A 1 249 ? 14.776 10.737 35.584 1.00 43.61 247 VAL A CA 1
ATOM 1877 C C . VAL A 1 249 ? 15.731 9.547 35.669 1.00 43.74 247 VAL A C 1
ATOM 1878 O O . VAL A 1 249 ? 16.051 9.062 36.757 1.00 42.87 247 VAL A O 1
ATOM 1882 N N . ALA A 1 250 ? 16.149 9.058 34.506 1.00 44.15 248 ALA A N 1
ATOM 1883 C CA . ALA A 1 250 ? 17.038 7.907 34.425 1.00 44.12 248 ALA A CA 1
ATOM 1884 C C . ALA A 1 250 ? 18.479 8.235 34.772 1.00 44.09 248 ALA A C 1
ATOM 1885 O O . ALA A 1 250 ? 18.935 9.365 34.600 1.00 44.29 248 ALA A O 1
ATOM 1887 N N . GLY A 1 251 ? 19.193 7.229 35.264 1.00 44.26 249 GLY A N 1
ATOM 1888 C CA . GLY A 1 251 ? 20.590 7.414 35.605 1.00 44.20 249 GLY A CA 1
ATOM 1889 C C . GLY A 1 251 ? 20.866 7.831 37.034 1.00 44.37 249 GLY A C 1
ATOM 1890 O O . GLY 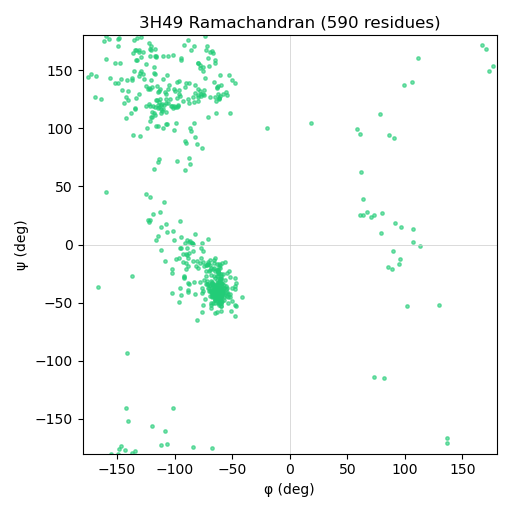A 1 251 ? 21.952 8.318 37.338 1.00 44.52 249 GLY A O 1
ATOM 1891 N N . ILE A 1 252 ? 19.900 7.634 37.922 1.00 43.89 250 ILE A N 1
ATOM 1892 C CA . ILE A 1 252 ? 20.093 8.009 39.313 1.00 43.31 250 ILE A CA 1
ATOM 1893 C C . ILE A 1 252 ? 20.128 6.791 40.227 1.00 43.81 250 ILE A C 1
ATOM 1894 O O . ILE A 1 252 ? 19.151 6.049 40.310 1.00 43.50 250 ILE A O 1
ATOM 1899 N N . THR A 1 253 ? 21.259 6.586 40.904 1.00 44.22 251 THR A N 1
ATOM 1900 C CA . THR A 1 253 ? 21.407 5.472 41.841 1.00 44.78 251 THR A CA 1
ATOM 1901 C C . THR A 1 253 ? 20.748 5.881 43.155 1.00 45.54 251 THR A C 1
ATOM 1902 O O . THR A 1 253 ? 19.754 5.283 43.576 1.00 45.59 251 THR A O 1
ATOM 1906 N N . ALA A 1 254 ? 21.310 6.904 43.797 1.00 46.10 252 ALA A N 1
ATOM 1907 C CA . ALA A 1 254 ? 20.768 7.440 45.044 1.00 46.93 252 ALA A CA 1
ATOM 1908 C C . ALA A 1 254 ? 21.080 6.639 46.306 1.00 47.57 252 ALA A C 1
ATOM 1909 O O . ALA A 1 254 ? 20.579 5.530 46.494 1.00 48.67 252 ALA A O 1
ATOM 1911 N N . ILE A 1 255 ? 21.893 7.228 47.180 1.00 47.47 253 ILE A N 1
ATOM 1912 C CA . ILE A 1 255 ? 22.295 6.597 48.434 1.00 46.95 253 ILE A CA 1
ATOM 1913 C C . ILE A 1 255 ? 21.174 6.410 49.458 1.00 46.92 253 ILE A C 1
ATOM 1914 O O . ILE A 1 255 ? 21.072 5.351 50.078 1.00 46.65 253 ILE A O 1
ATOM 1919 N N . ASP A 1 256 ? 20.344 7.433 49.647 1.00 46.56 254 ASP A N 1
ATOM 1920 C CA . ASP A 1 256 ? 19.251 7.362 50.620 1.00 46.06 254 ASP A CA 1
ATOM 1921 C C . ASP A 1 256 ? 17.930 7.902 50.073 1.00 44.72 254 ASP A C 1
ATOM 1922 O O . ASP A 1 256 ? 17.915 8.806 49.237 1.00 44.24 254 ASP A O 1
ATOM 1927 N N . THR A 1 257 ? 16.821 7.348 50.558 1.00 43.18 255 THR A N 1
ATOM 1928 C CA . THR A 1 257 ? 15.504 7.760 50.092 1.00 42.41 255 THR A CA 1
ATOM 1929 C C . THR A 1 257 ? 14.629 8.499 51.104 1.00 41.31 255 THR A C 1
ATOM 1930 O O . THR A 1 257 ? 13.537 8.943 50.754 1.00 41.30 255 THR A O 1
ATOM 1934 N N . ILE A 1 258 ? 15.081 8.634 52.348 1.00 39.96 256 ILE A N 1
ATOM 1935 C CA . ILE A 1 258 ? 14.259 9.335 53.330 1.00 39.38 256 ILE A CA 1
ATOM 1936 C C . ILE A 1 258 ? 14.068 10.782 52.885 1.00 36.65 256 ILE A C 1
ATOM 1937 O O . ILE A 1 258 ? 15.025 11.473 52.535 1.00 35.91 256 ILE A O 1
ATOM 1942 N N . GLY A 1 259 ? 12.821 11.231 52.878 1.00 34.34 257 GLY A N 1
ATOM 1943 C CA . GLY A 1 259 ? 12.544 12.587 52.450 1.00 31.78 257 GLY A CA 1
ATOM 1944 C C . GLY A 1 259 ? 12.279 12.666 50.955 1.00 30.31 257 GLY A C 1
ATOM 1945 O O . GLY A 1 259 ? 11.934 13.728 50.440 1.00 29.87 257 GLY A O 1
ATOM 1946 N N . ALA A 1 260 ? 12.442 11.546 50.254 1.00 28.27 258 ALA A N 1
ATOM 1947 C CA . ALA A 1 260 ? 12.201 11.515 48.817 1.00 26.98 258 ALA A CA 1
ATOM 1948 C C . ALA A 1 260 ? 10.806 12.054 48.504 1.00 25.26 258 ALA A C 1
ATOM 1949 O O . ALA A 1 260 ? 10.646 12.925 47.649 1.00 23.25 258 ALA A O 1
ATOM 1951 N N . GLY A 1 261 ? 9.804 11.531 49.207 1.00 24.24 259 GLY A N 1
ATOM 1952 C CA . GLY A 1 261 ? 8.437 11.968 48.999 1.00 23.96 259 GLY A CA 1
ATOM 1953 C C . GLY A 1 261 ? 8.258 13.444 49.301 1.00 25.30 259 GLY A C 1
ATOM 1954 O O . GLY A 1 261 ? 7.517 14.151 48.612 1.00 25.38 259 GLY A O 1
ATOM 1955 N N . ASP A 1 262 ? 8.940 13.915 50.338 1.00 23.29 260 ASP A N 1
ATOM 1956 C CA . ASP A 1 262 ? 8.849 15.315 50.715 1.00 24.16 260 ASP A CA 1
ATOM 1957 C C . ASP A 1 262 ? 9.438 16.215 49.628 1.00 24.00 260 ASP A C 1
ATOM 1958 O O . ASP A 1 262 ? 8.860 17.254 49.298 1.00 22.23 260 ASP A O 1
ATOM 1963 N N . ASN A 1 263 ? 10.585 15.826 49.073 1.00 22.20 261 ASN A N 1
ATOM 1964 C CA . ASN A 1 263 ? 11.201 16.636 48.020 1.00 22.15 261 ASN A CA 1
ATOM 1965 C C . ASN A 1 263 ? 10.354 16.566 46.754 1.00 21.22 261 ASN A C 1
ATOM 1966 O O . ASN A 1 263 ? 10.259 17.540 46.012 1.00 20.59 261 ASN A O 1
ATOM 1971 N N . PHE A 1 264 ? 9.742 15.410 46.505 1.00 18.41 262 PHE A N 1
ATOM 1972 C CA . PHE A 1 264 ? 8.889 15.254 45.325 1.00 19.63 262 PHE A CA 1
ATOM 1973 C C . PHE A 1 264 ? 7.739 16.266 45.396 1.00 18.79 262 PHE A C 1
ATOM 1974 O O . PHE A 1 264 ? 7.500 17.024 44.457 1.00 18.20 262 PHE A O 1
ATOM 1982 N N . ALA A 1 265 ? 7.032 16.263 46.523 1.00 17.25 263 ALA A N 1
ATOM 1983 C CA . ALA A 1 265 ? 5.899 17.159 46.728 1.00 17.24 263 ALA A CA 1
ATOM 1984 C C . ALA A 1 265 ? 6.319 18.621 46.662 1.00 16.98 263 ALA A C 1
ATOM 1985 O O . ALA A 1 265 ? 5.588 19.460 46.131 1.00 16.22 263 ALA A O 1
ATOM 1987 N N . SER A 1 266 ? 7.489 18.924 47.214 1.00 15.14 264 SER A N 1
ATOM 1988 C CA . SER A 1 266 ? 7.996 20.288 47.216 1.00 16.03 264 SER A CA 1
ATOM 1989 C C . SER A 1 266 ? 8.244 20.765 45.796 1.00 16.30 264 SER A C 1
ATOM 1990 O O . SER A 1 266 ? 7.935 21.906 45.455 1.00 17.09 264 SER A O 1
ATOM 1993 N N . GLY A 1 267 ? 8.805 19.884 44.973 1.00 16.30 265 GLY A N 1
ATOM 1994 C CA . GLY A 1 267 ? 9.080 20.247 43.595 1.00 18.72 265 GLY A CA 1
ATOM 1995 C C . GLY A 1 267 ? 7.796 20.423 42.804 1.00 19.83 265 GLY A C 1
ATOM 1996 O O . GLY A 1 267 ? 7.673 21.330 41.976 1.00 19.53 265 GLY A O 1
ATOM 1997 N N . PHE A 1 268 ? 6.831 19.551 43.061 1.00 17.22 266 PHE A N 1
ATOM 1998 C CA . PHE A 1 268 ? 5.556 19.626 42.361 1.00 18.22 266 PHE A CA 1
ATOM 1999 C C . PHE A 1 268 ? 4.884 20.949 42.711 1.00 18.31 266 PHE A C 1
ATOM 2000 O O . PHE A 1 268 ? 4.360 21.640 41.840 1.00 20.30 266 PHE A O 1
ATOM 2008 N N . ILE A 1 269 ? 4.911 21.295 43.996 1.00 17.96 267 ILE A N 1
ATOM 2009 C CA . ILE A 1 269 ? 4.299 22.520 44.490 1.00 17.30 267 ILE A CA 1
ATOM 2010 C C . ILE A 1 269 ? 4.968 23.762 43.913 1.00 20.31 267 ILE A C 1
ATOM 2011 O O . ILE A 1 269 ? 4.292 24.716 43.519 1.00 18.78 267 ILE A O 1
ATOM 2016 N N . ALA A 1 270 ? 6.296 23.748 43.864 1.00 18.24 268 ALA A N 1
ATOM 2017 C CA . ALA A 1 270 ? 7.033 24.880 43.316 1.00 21.21 268 ALA A CA 1
ATOM 2018 C C . ALA A 1 270 ? 6.601 25.077 41.865 1.00 20.64 268 ALA A C 1
ATOM 2019 O O . ALA A 1 270 ? 6.375 26.203 41.424 1.00 21.99 268 ALA A O 1
ATOM 2021 N N . ALA A 1 271 ? 6.473 23.974 41.133 1.00 21.21 269 ALA A N 1
ATOM 2022 C CA . ALA A 1 271 ? 6.056 24.025 39.733 1.00 21.82 269 ALA A CA 1
ATOM 2023 C C . ALA A 1 271 ? 4.638 24.578 39.605 1.00 23.78 269 ALA A C 1
ATOM 2024 O O . ALA A 1 271 ? 4.364 25.408 38.733 1.00 22.86 269 ALA A O 1
ATOM 2026 N N . LEU A 1 272 ? 3.737 24.120 40.470 1.00 23.89 270 LEU A N 1
ATOM 2027 C CA . LEU A 1 272 ? 2.351 24.593 40.444 1.00 25.95 270 LEU A CA 1
ATOM 2028 C C . LEU A 1 272 ? 2.277 26.109 40.593 1.00 27.38 270 LEU A C 1
ATOM 2029 O O . LEU A 1 272 ? 1.576 26.784 39.833 1.00 26.27 270 LEU A O 1
ATOM 2034 N N . LEU A 1 273 ? 2.999 26.633 41.581 1.00 26.78 271 LEU A N 1
ATOM 2035 C CA . LEU A 1 273 ? 3.022 28.064 41.856 1.00 29.07 271 LEU A CA 1
ATOM 2036 C C . LEU A 1 273 ? 3.550 28.866 40.669 1.00 29.96 271 LEU A C 1
ATOM 2037 O O . LEU A 1 273 ? 3.153 30.010 40.466 1.00 31.81 271 LEU A O 1
ATOM 2042 N N . GLU A 1 274 ? 4.435 28.261 39.885 1.00 28.78 272 GLU A N 1
ATOM 2043 C CA . GLU A 1 274 ? 5.006 28.925 38.715 1.00 29.66 272 GLU A CA 1
ATOM 2044 C C . GLU A 1 274 ? 4.099 28.792 37.484 1.00 30.25 272 GLU A C 1
ATOM 2045 O O . GLU A 1 274 ? 4.432 29.273 36.399 1.00 29.63 272 GLU A O 1
ATOM 2051 N N . GLY A 1 275 ? 2.959 28.130 37.660 1.00 29.03 273 GLY A N 1
ATOM 2052 C CA . GLY A 1 275 ? 2.013 27.969 36.571 1.00 28.70 273 GLY A CA 1
ATOM 2053 C C . GLY A 1 275 ? 2.371 26.993 35.466 1.00 28.30 273 GLY A C 1
ATOM 2054 O O . GLY A 1 275 ? 1.894 27.136 34.342 1.00 28.36 273 GLY A O 1
ATOM 2055 N N . LYS A 1 276 ? 3.200 26.000 35.767 1.00 27.12 274 LYS A N 1
ATOM 2056 C CA . LYS A 1 276 ? 3.587 25.014 34.760 1.00 26.71 274 LYS A CA 1
ATOM 2057 C C . LYS A 1 276 ? 2.473 23.989 34.594 1.00 26.86 274 LYS A C 1
ATOM 2058 O O . LYS A 1 276 ? 1.674 23.793 35.508 1.00 26.14 274 LYS A O 1
ATOM 2064 N N . ASN A 1 277 ? 2.418 23.336 33.435 1.00 26.78 275 ASN A N 1
ATOM 2065 C CA . ASN A 1 277 ? 1.384 22.336 33.206 1.00 27.27 275 ASN A CA 1
ATOM 2066 C C . ASN A 1 277 ? 1.679 21.088 34.028 1.00 26.65 275 ASN A C 1
ATOM 2067 O O . ASN A 1 277 ? 2.749 20.967 34.630 1.00 26.27 275 ASN A O 1
ATOM 2072 N N . LEU A 1 278 ? 0.725 20.168 34.056 1.00 25.32 276 LEU A N 1
ATOM 2073 C CA . LEU A 1 278 ? 0.866 18.949 34.833 1.00 24.99 276 LEU A CA 1
ATOM 2074 C C . LEU A 1 278 ? 2.124 18.153 34.501 1.00 24.78 276 LEU A C 1
ATOM 2075 O O . LEU A 1 278 ? 2.787 17.626 35.394 1.00 24.18 276 LEU A O 1
ATOM 2080 N N . ARG A 1 279 ? 2.452 18.055 33.218 1.00 24.78 277 ARG A N 1
ATOM 2081 C CA . ARG A 1 279 ? 3.637 17.315 32.816 1.00 24.58 277 ARG A CA 1
ATOM 2082 C C . ARG A 1 279 ? 4.887 18.003 33.356 1.00 23.85 277 ARG A C 1
ATOM 2083 O O . ARG A 1 279 ? 5.797 17.344 33.844 1.00 23.42 277 ARG A O 1
ATOM 2091 N N . GLU A 1 280 ? 4.924 19.329 33.268 1.00 23.36 278 GLU A N 1
ATOM 2092 C CA . GLU A 1 280 ? 6.070 20.092 33.751 1.00 24.41 278 GLU A CA 1
ATOM 2093 C C . GLU A 1 280 ? 6.188 19.975 35.269 1.00 22.84 278 GLU A C 1
ATOM 2094 O O . GLU A 1 280 ? 7.292 19.946 35.812 1.00 22.61 278 GLU A O 1
ATOM 2100 N N . CYS A 1 281 ? 5.052 19.903 35.953 1.00 20.42 279 CYS A N 1
ATOM 2101 C CA . CYS A 1 281 ? 5.069 19.779 37.411 1.00 20.81 279 CYS A CA 1
ATOM 2102 C C . CYS A 1 281 ? 5.646 18.428 37.822 1.00 21.02 279 CYS A C 1
ATOM 2103 O O . CYS A 1 281 ? 6.481 18.347 38.731 1.00 19.30 279 CYS A O 1
ATOM 2106 N N . ALA A 1 282 ? 5.196 17.373 37.146 1.00 21.01 280 ALA A N 1
ATOM 2107 C CA . ALA A 1 282 ? 5.665 16.021 37.421 1.00 22.73 280 ALA A CA 1
ATOM 2108 C C . ALA A 1 282 ? 7.164 15.910 37.156 1.00 22.80 280 ALA A C 1
ATOM 2109 O O . ALA A 1 282 ? 7.887 15.273 37.918 1.00 21.84 280 ALA A O 1
ATOM 2111 N N . ARG A 1 283 ? 7.627 16.525 36.071 1.00 23.09 281 ARG A N 1
ATOM 2112 C CA . ARG A 1 283 ? 9.048 16.490 35.746 1.00 25.00 281 ARG A CA 1
ATOM 2113 C C . ARG A 1 283 ? 9.852 17.191 36.831 1.00 24.45 281 ARG A C 1
ATOM 2114 O O . ARG A 1 283 ? 10.893 16.695 37.269 1.00 24.17 281 ARG A O 1
ATOM 2122 N N . PHE A 1 284 ? 9.365 18.343 37.276 1.00 23.44 282 PHE A N 1
ATOM 2123 C CA . PHE A 1 284 ? 10.071 19.079 38.308 1.00 24.48 282 PHE A CA 1
ATOM 2124 C C . PHE A 1 284 ? 10.062 18.266 39.597 1.00 23.71 282 PHE A C 1
ATOM 2125 O O . PHE A 1 284 ? 11.072 18.187 40.292 1.00 25.25 282 PHE A O 1
ATOM 2133 N N . ALA A 1 285 ? 8.924 17.657 39.916 1.00 21.83 283 ALA A N 1
ATOM 2134 C CA . ALA A 1 285 ? 8.831 16.844 41.127 1.00 21.70 283 ALA A CA 1
ATOM 2135 C C . ALA A 1 285 ? 9.823 15.680 41.047 1.00 22.07 283 ALA A C 1
ATOM 2136 O O . ALA A 1 285 ? 10.550 15.406 42.002 1.00 22.29 283 ALA A O 1
ATOM 2138 N N . ASN A 1 286 ? 9.854 14.995 39.907 1.00 23.51 284 ASN A N 1
ATOM 2139 C CA . ASN A 1 286 ? 10.775 13.869 39.740 1.00 25.21 284 ASN A CA 1
ATOM 2140 C C . ASN A 1 286 ? 12.235 14.310 39.827 1.00 25.80 284 ASN A C 1
ATOM 2141 O O . ASN A 1 286 ? 13.070 13.600 40.385 1.00 26.24 284 ASN A O 1
ATOM 2146 N N . ALA A 1 287 ? 12.533 15.481 39.269 1.00 25.65 285 ALA A N 1
ATOM 2147 C CA . ALA A 1 287 ? 13.890 16.020 39.270 1.00 26.52 285 ALA A CA 1
ATOM 2148 C C . ALA A 1 287 ? 14.335 16.387 40.682 1.00 26.27 285 ALA A C 1
ATOM 2149 O O . ALA A 1 287 ? 15.463 16.096 41.083 1.00 26.10 285 ALA A O 1
ATOM 2151 N N . THR A 1 288 ? 13.446 17.024 41.437 1.00 24.77 286 THR A N 1
ATOM 2152 C CA . THR A 1 288 ? 13.759 17.415 42.808 1.00 23.97 286 THR A CA 1
ATOM 2153 C C . THR A 1 288 ? 13.993 16.167 43.669 1.00 25.60 286 THR A C 1
ATOM 2154 O O . THR A 1 288 ? 14.909 16.128 44.496 1.00 24.37 286 THR A O 1
ATOM 2158 N N . ALA A 1 289 ? 13.161 15.149 43.465 1.00 25.63 287 ALA A N 1
ATOM 2159 C CA . ALA A 1 289 ? 13.275 13.905 44.213 1.00 27.29 287 ALA A CA 1
ATOM 2160 C C . ALA A 1 289 ? 14.583 13.203 43.868 1.00 28.89 287 ALA A C 1
ATOM 2161 O O . ALA A 1 289 ? 15.236 12.623 44.735 1.00 30.12 287 ALA A O 1
ATOM 2163 N N . ALA A 1 290 ? 14.958 13.264 42.593 1.00 29.56 288 ALA A N 1
ATOM 2164 C CA . ALA A 1 290 ? 16.185 12.635 42.112 1.00 30.15 288 ALA A CA 1
ATOM 2165 C C . ALA A 1 290 ? 17.423 13.231 42.771 1.00 31.43 288 ALA A C 1
ATOM 2166 O O . ALA A 1 290 ? 18.344 12.505 43.142 1.00 33.15 288 ALA A O 1
ATOM 2168 N N . ILE A 1 291 ? 17.454 14.551 42.906 1.00 31.04 289 ILE A N 1
ATOM 2169 C CA . ILE A 1 291 ? 18.585 15.219 43.539 1.00 31.68 289 ILE A CA 1
ATOM 2170 C C . ILE A 1 291 ? 18.659 14.876 45.027 1.00 31.80 289 ILE A C 1
ATOM 2171 O O . ILE A 1 291 ? 19.740 14.628 45.564 1.00 31.54 289 ILE A O 1
ATOM 2176 N N . SER A 1 292 ? 17.509 14.850 45.691 1.00 32.69 290 SER A N 1
ATOM 2177 C CA . SER A 1 292 ? 17.473 14.548 47.119 1.00 33.30 290 SER A CA 1
ATOM 2178 C C . SER A 1 292 ? 18.005 13.159 47.462 1.00 34.89 290 SER A C 1
ATOM 2179 O O . SER A 1 292 ? 18.666 12.975 48.481 1.00 35.02 290 SER A O 1
ATOM 2182 N N . VAL A 1 293 ? 17.716 12.178 46.616 1.00 35.97 291 VAL A N 1
ATOM 2183 C CA . VAL A 1 293 ? 18.158 10.813 46.875 1.00 37.29 291 VAL A CA 1
ATOM 2184 C C . VAL A 1 293 ? 19.660 10.575 46.705 1.00 37.93 291 VAL A C 1
ATOM 2185 O O . VAL A 1 293 ? 20.194 9.583 47.205 1.00 37.54 291 VAL A O 1
ATOM 2189 N N . LEU A 1 294 ? 20.340 11.485 46.016 1.00 37.70 292 LEU A N 1
ATOM 2190 C CA . LEU A 1 294 ? 21.777 11.347 45.802 1.00 39.32 292 LEU A CA 1
ATOM 2191 C C . LEU A 1 294 ? 22.590 11.741 47.038 1.00 39.70 292 LEU A C 1
ATOM 2192 O O . LEU A 1 294 ? 23.771 11.413 47.149 1.00 41.08 292 LEU A O 1
ATOM 2197 N N . SER A 1 295 ? 21.952 12.438 47.969 1.00 38.86 293 SER A N 1
ATOM 2198 C CA . SER A 1 295 ? 22.627 12.852 49.188 1.00 38.46 293 SER A CA 1
ATOM 2199 C C . SER A 1 295 ? 21.972 12.185 50.386 1.00 38.07 293 SER A C 1
ATOM 2200 O O . SER A 1 295 ? 20.849 11.689 50.291 1.00 37.24 293 SER A O 1
ATOM 2203 N N . VAL A 1 296 ? 22.686 12.170 51.508 1.00 38.28 294 VAL A N 1
ATOM 2204 C CA . VAL A 1 296 ? 22.188 11.561 52.737 1.00 38.24 294 VAL A CA 1
ATOM 2205 C C . VAL A 1 296 ? 21.366 12.543 53.567 1.00 37.58 294 VAL A C 1
ATOM 2206 O O . VAL A 1 296 ? 21.853 13.599 53.964 1.00 37.37 294 VAL A O 1
ATOM 2210 N N . GLY A 1 297 ? 20.117 12.177 53.834 1.00 36.92 295 GLY A N 1
ATOM 2211 C CA . GLY A 1 297 ? 19.239 13.044 54.599 1.00 36.74 295 GLY A CA 1
ATOM 2212 C C . GLY A 1 297 ? 18.134 13.565 53.701 1.00 36.32 295 GLY A C 1
ATOM 2213 O O . GLY A 1 297 ? 18.267 13.550 52.476 1.00 36.55 295 GLY A O 1
ATOM 2214 N N . ALA A 1 298 ? 17.048 14.036 54.302 1.00 36.42 296 ALA A N 1
ATOM 2215 C CA . ALA A 1 298 ? 15.909 14.538 53.543 1.00 35.83 296 ALA A CA 1
ATOM 2216 C C . ALA A 1 298 ? 16.121 15.888 52.856 1.00 35.94 296 ALA A C 1
ATOM 2217 O O . ALA A 1 298 ? 15.584 16.121 51.772 1.00 35.61 296 ALA A O 1
ATOM 2219 N N . THR A 1 299 ? 16.898 16.777 53.471 1.00 36.17 297 THR A N 1
ATOM 2220 C CA . THR A 1 299 ? 17.112 18.099 52.884 1.00 36.83 297 THR A CA 1
ATOM 2221 C C . THR A 1 299 ? 18.552 18.482 52.581 1.00 37.37 297 THR A C 1
ATOM 2222 O O . THR A 1 299 ? 18.863 19.668 52.449 1.00 38.04 297 THR A O 1
ATOM 2226 N N . THR A 1 300 ? 19.433 17.497 52.457 1.00 37.52 298 THR A N 1
ATOM 2227 C CA . THR A 1 300 ? 20.826 17.796 52.165 1.00 37.92 298 THR A CA 1
ATOM 2228 C C . THR A 1 300 ? 21.089 17.910 50.662 1.00 37.61 298 THR A C 1
ATOM 2229 O O . THR A 1 300 ? 21.908 18.722 50.230 1.00 36.76 298 THR A O 1
ATOM 2233 N N . GLY A 1 301 ? 20.376 17.116 49.867 1.00 37.00 299 GLY A N 1
ATOM 2234 C CA . GLY A 1 301 ? 20.570 17.143 48.426 1.00 36.27 299 GLY A CA 1
ATOM 2235 C C . GLY A 1 301 ? 20.194 18.433 47.717 1.00 36.47 299 GLY A C 1
ATOM 2236 O O . GLY A 1 301 ? 21.028 19.055 47.055 1.00 34.99 299 GLY A O 1
ATOM 2237 N N . VAL A 1 302 ? 18.935 18.836 47.850 1.00 36.36 300 VAL A N 1
ATOM 2238 C CA . VAL A 1 302 ? 18.448 20.047 47.200 1.00 36.81 300 VAL A CA 1
ATOM 2239 C C . VAL A 1 302 ? 18.792 21.296 48.001 1.00 39.12 300 VAL A C 1
ATOM 2240 O O . VAL A 1 302 ? 18.038 21.716 48.882 1.00 38.55 300 VAL A O 1
ATOM 2244 N N . LYS A 1 303 ? 19.933 21.895 47.677 1.00 41.24 301 LYS A N 1
ATOM 2245 C CA . LYS A 1 303 ? 20.397 23.087 48.371 1.00 43.10 301 LYS A CA 1
ATOM 2246 C C . LYS A 1 303 ? 19.782 24.379 47.850 1.00 43.98 301 LYS A C 1
ATOM 2247 O O . LYS A 1 303 ? 19.582 25.322 48.615 1.00 44.56 301 LYS A O 1
ATOM 2253 N N . ASN A 1 304 ? 19.478 24.430 46.557 1.00 44.76 302 ASN A N 1
ATOM 2254 C CA . ASN A 1 304 ? 18.896 25.639 45.992 1.00 46.51 302 ASN A CA 1
ATOM 2255 C C . ASN A 1 304 ? 17.816 25.413 44.935 1.00 47.25 302 ASN A C 1
ATOM 2256 O O . ASN A 1 304 ? 16.640 25.257 45.273 1.00 49.46 302 ASN A O 1
ATOM 2261 N N . ARG A 1 305 ? 18.204 25.401 43.665 1.00 45.93 303 ARG A N 1
ATOM 2262 C CA . ARG A 1 305 ? 17.245 25.220 42.579 1.00 45.66 303 ARG A CA 1
ATOM 2263 C C . ARG A 1 305 ? 17.973 24.916 41.274 1.00 45.72 303 ARG A C 1
ATOM 2264 O O . ARG A 1 305 ? 17.505 24.123 40.453 1.00 45.91 303 ARG A O 1
ATOM 2272 N N . LYS A 1 306 ? 19.125 25.555 41.093 1.00 46.36 304 LYS A N 1
ATOM 2273 C CA . LYS A 1 306 ? 19.928 25.367 39.892 1.00 46.11 304 LYS A CA 1
ATOM 2274 C C . LYS A 1 306 ? 20.215 23.887 39.683 1.00 45.28 304 LYS A C 1
ATOM 2275 O O . LYS A 1 306 ? 20.222 23.391 38.554 1.00 45.10 304 LYS A O 1
ATOM 2281 N N . LEU A 1 307 ? 20.437 23.187 40.788 1.00 44.48 305 LEU A N 1
ATOM 2282 C CA . LEU A 1 307 ? 20.720 21.760 40.759 1.00 43.85 305 LEU A CA 1
ATOM 2283 C C . LEU A 1 307 ? 19.576 21.000 40.095 1.00 42.95 305 LEU A C 1
ATOM 2284 O O . LEU A 1 307 ? 19.802 20.070 39.317 1.00 42.78 305 LEU A O 1
ATOM 2289 N N . VAL A 1 308 ? 18.346 21.402 40.403 1.00 41.37 306 VAL A N 1
ATOM 2290 C CA . VAL A 1 308 ? 17.170 20.750 39.837 1.00 40.06 306 VAL A CA 1
ATOM 2291 C C . VAL A 1 308 ? 16.952 21.101 38.366 1.00 39.92 306 VAL A C 1
ATOM 2292 O O . VAL A 1 308 ? 16.713 20.212 37.551 1.00 38.66 306 VAL A O 1
ATOM 2296 N N . GLU A 1 309 ? 17.029 22.385 38.020 1.00 40.95 307 GLU A N 1
ATOM 2297 C CA . GLU A 1 309 ? 16.832 22.787 36.628 1.00 42.52 307 GLU A CA 1
ATOM 2298 C C . GLU A 1 309 ? 17.980 22.203 35.809 1.00 43.35 307 GLU A C 1
ATOM 2299 O O . GLU A 1 309 ? 17.883 22.064 34.590 1.00 43.27 307 GLU A O 1
ATOM 2305 N N . GLN A 1 310 ? 19.062 21.857 36.502 1.00 44.43 308 GLN A N 1
ATOM 2306 C CA . GLN A 1 310 ? 20.247 21.271 35.885 1.00 45.27 308 GLN A CA 1
ATOM 2307 C C . GLN A 1 310 ? 19.847 19.949 35.230 1.00 45.58 308 GLN A C 1
ATOM 2308 O O . GLN A 1 310 ? 20.577 19.406 34.403 1.00 45.96 308 GLN A O 1
ATOM 2314 N N . LEU A 1 311 ? 18.680 19.434 35.612 1.00 45.29 309 LEU A N 1
ATOM 2315 C CA . LEU A 1 311 ? 18.162 18.186 35.056 1.00 45.23 309 LEU A CA 1
ATOM 2316 C C . LEU A 1 311 ? 16.983 18.451 34.134 1.00 45.69 309 LEU A C 1
ATOM 2317 O O . LEU A 1 311 ? 16.740 17.615 33.241 1.00 46.97 309 LEU A O 1
ATOM 2322 N N . LEU B 1 6 ? 42.068 35.298 10.505 1.00 29.15 4 LEU B N 1
ATOM 2323 C CA . LEU B 1 6 ? 42.137 33.907 9.968 1.00 27.80 4 LEU B CA 1
ATOM 2324 C C . LEU B 1 6 ? 42.790 33.000 11.013 1.00 26.01 4 LEU B C 1
ATOM 2325 O O . LEU B 1 6 ? 43.906 33.263 11.454 1.00 25.33 4 LEU B O 1
ATOM 2330 N N . ASP B 1 7 ? 42.101 31.936 11.414 1.00 22.72 5 ASP B N 1
ATOM 2331 C CA . ASP B 1 7 ? 42.646 31.036 12.428 1.00 21.50 5 ASP B CA 1
ATOM 2332 C C . ASP B 1 7 ? 43.361 29.808 11.874 1.00 20.86 5 ASP B C 1
ATOM 2333 O O . ASP B 1 7 ? 44.490 29.494 12.280 1.00 19.92 5 ASP B O 1
ATOM 2338 N N . VAL B 1 8 ? 42.698 29.123 10.943 1.00 19.68 6 VAL B N 1
ATOM 2339 C CA . VAL B 1 8 ? 43.216 27.889 10.367 1.00 18.19 6 VAL B CA 1
ATOM 2340 C C . VAL B 1 8 ? 43.294 27.850 8.847 1.00 16.70 6 VAL B C 1
ATOM 2341 O O . VAL B 1 8 ? 42.418 28.365 8.160 1.00 15.49 6 VAL B O 1
ATOM 2345 N N . ILE B 1 9 ? 44.360 27.230 8.341 1.00 15.31 7 ILE B N 1
ATOM 2346 C CA . ILE B 1 9 ? 44.535 27.018 6.907 1.00 15.01 7 ILE B CA 1
ATOM 2347 C C . ILE B 1 9 ? 44.535 25.490 6.768 1.00 16.35 7 ILE B C 1
ATOM 2348 O O . ILE B 1 9 ? 45.381 24.813 7.368 1.00 15.09 7 ILE B O 1
ATOM 2353 N N . CYS B 1 10 ? 43.564 24.956 6.025 1.00 13.36 8 CYS B N 1
ATOM 2354 C CA . CYS B 1 10 ? 43.445 23.514 5.794 1.00 15.51 8 CYS B CA 1
ATOM 2355 C C . CYS B 1 10 ? 43.940 23.211 4.382 1.00 13.57 8 CYS B C 1
ATOM 2356 O O . CYS B 1 10 ? 43.464 23.807 3.430 1.00 14.52 8 CYS B O 1
ATOM 2359 N N . ILE B 1 11 ? 44.894 22.294 4.257 1.00 11.99 9 ILE B N 1
ATOM 2360 C CA . ILE B 1 11 ? 45.428 21.925 2.950 1.00 11.97 9 ILE B CA 1
ATOM 2361 C C . ILE B 1 11 ? 45.017 20.487 2.651 1.00 14.48 9 ILE B C 1
ATOM 2362 O O . ILE B 1 11 ? 45.273 19.584 3.442 1.00 13.28 9 ILE B O 1
ATOM 2367 N N . GLY B 1 12 ? 44.377 20.273 1.508 1.00 12.89 10 GLY B N 1
ATOM 2368 C CA . GLY B 1 12 ? 43.964 18.925 1.172 1.00 13.67 10 GLY B CA 1
ATOM 2369 C C . GLY B 1 12 ? 42.997 18.917 0.013 1.00 15.55 10 GLY B C 1
ATOM 2370 O O . GLY B 1 12 ? 42.523 19.965 -0.415 1.00 17.81 10 GLY B O 1
ATOM 2371 N N . ALA B 1 13 ? 42.686 17.727 -0.483 1.00 18.08 11 ALA B N 1
ATOM 2372 C CA . ALA B 1 13 ? 41.796 17.591 -1.621 1.00 18.94 11 ALA B CA 1
ATOM 2373 C C . ALA B 1 13 ? 40.318 17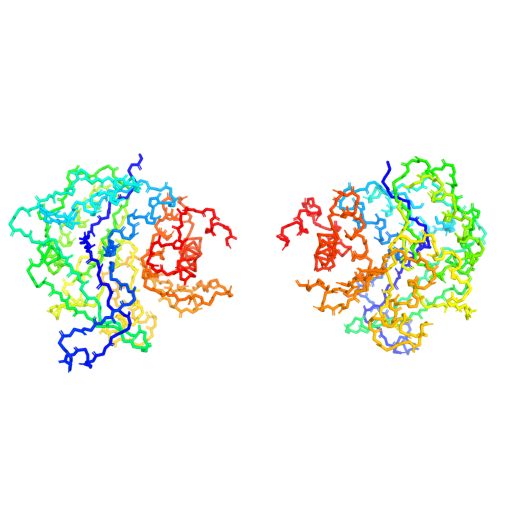.712 -1.276 1.00 18.25 11 ALA B C 1
ATOM 2374 O O . ALA B 1 13 ? 39.809 16.988 -0.430 1.00 20.55 11 ALA B O 1
ATOM 2376 N N . ALA B 1 14 ? 39.640 18.649 -1.929 1.00 18.50 12 ALA B N 1
ATOM 2377 C CA . ALA B 1 14 ? 38.208 18.832 -1.728 1.00 16.74 12 ALA B CA 1
ATOM 2378 C C . ALA B 1 14 ? 37.574 18.034 -2.853 1.00 17.16 12 ALA B C 1
ATOM 2379 O O . ALA B 1 14 ? 37.944 18.216 -4.010 1.00 17.68 12 ALA B O 1
ATOM 2381 N N . ILE B 1 15 ? 36.641 17.144 -2.524 1.00 15.39 13 ILE B N 1
ATOM 2382 C CA . ILE B 1 15 ? 35.990 16.340 -3.554 1.00 15.78 13 ILE B CA 1
ATOM 2383 C C . ILE B 1 15 ? 34.472 16.316 -3.383 1.00 15.92 13 ILE B C 1
ATOM 2384 O O . ILE B 1 15 ? 33.925 16.887 -2.438 1.00 14.86 13 ILE B O 1
ATOM 2389 N N . VAL B 1 16 ? 33.804 15.645 -4.312 1.00 12.86 14 VAL B N 1
ATOM 2390 C CA . VAL B 1 16 ? 32.357 15.525 -4.279 1.00 13.79 14 VAL B CA 1
ATOM 2391 C C . VAL B 1 16 ? 31.968 14.052 -4.228 1.00 13.83 14 VAL B C 1
ATOM 2392 O O . VAL B 1 16 ? 32.518 13.224 -4.956 1.00 14.22 14 VAL B O 1
ATOM 2396 N N . ASP B 1 17 ? 31.035 13.735 -3.342 1.00 14.64 15 ASP B N 1
ATOM 2397 C CA . ASP B 1 17 ? 30.531 12.375 -3.206 1.00 15.68 15 ASP B CA 1
ATOM 2398 C C . ASP B 1 17 ? 29.104 12.339 -3.722 1.00 15.19 15 ASP B C 1
ATOM 2399 O O . ASP B 1 17 ? 28.344 13.288 -3.515 1.00 15.58 15 ASP B O 1
ATOM 2404 N N . ILE B 1 18 ? 28.746 11.249 -4.396 1.00 13.02 16 ILE B N 1
ATOM 2405 C CA . ILE B 1 18 ? 27.386 11.071 -4.883 1.00 13.60 16 ILE B CA 1
ATOM 2406 C C . ILE B 1 18 ? 26.980 9.677 -4.411 1.00 12.79 16 ILE B C 1
ATOM 2407 O O . ILE B 1 18 ? 27.284 8.681 -5.065 1.00 14.41 16 ILE B O 1
ATOM 2412 N N . PRO B 1 19 ? 26.331 9.587 -3.238 1.00 14.27 17 PRO B N 1
ATOM 2413 C CA . PRO B 1 19 ? 25.920 8.267 -2.749 1.00 13.52 17 PRO B CA 1
ATOM 2414 C C . PRO B 1 19 ? 24.641 7.771 -3.419 1.00 14.46 17 PRO B C 1
ATOM 2415 O O . PRO B 1 19 ? 23.667 8.517 -3.559 1.00 14.74 17 PRO B O 1
ATOM 2419 N N . LEU B 1 20 ? 24.658 6.513 -3.845 1.00 12.76 18 LEU B N 1
ATOM 2420 C CA . LEU B 1 20 ? 23.502 5.887 -4.481 1.00 14.41 18 LEU B CA 1
ATOM 2421 C C . LEU B 1 20 ? 23.036 4.836 -3.467 1.00 14.56 18 LEU B C 1
ATOM 2422 O O . LEU B 1 20 ? 23.754 3.875 -3.200 1.00 10.81 18 LEU B O 1
ATOM 2427 N N . GLN B 1 21 ? 21.850 5.031 -2.894 1.00 14.78 19 GLN B N 1
ATOM 2428 C CA . GLN B 1 21 ? 21.345 4.108 -1.884 1.00 16.63 19 GLN B CA 1
ATOM 2429 C C . GLN B 1 21 ? 19.830 3.936 -1.941 1.00 17.10 19 GLN B C 1
ATOM 2430 O O . GLN B 1 21 ? 19.098 4.915 -2.070 1.00 15.95 19 GLN B O 1
ATOM 2436 N N . PRO B 1 22 ? 19.345 2.681 -1.896 1.00 16.96 20 PRO B N 1
ATOM 2437 C CA . PRO B 1 22 ? 20.115 1.443 -1.751 1.00 16.86 20 PRO B CA 1
ATOM 2438 C C . PRO B 1 22 ? 20.331 0.823 -3.128 1.00 15.94 20 PRO B C 1
ATOM 2439 O O . PRO B 1 22 ? 19.422 0.830 -3.960 1.00 16.45 20 PRO B O 1
ATOM 2443 N N . VAL B 1 23 ? 21.524 0.289 -3.366 1.00 13.71 21 VAL B N 1
ATOM 2444 C CA . VAL B 1 23 ? 21.811 -0.333 -4.651 1.00 14.53 21 VAL B CA 1
ATOM 2445 C C . VAL B 1 23 ? 22.427 -1.714 -4.467 1.00 15.42 21 VAL B C 1
ATOM 2446 O O . VAL B 1 23 ? 22.845 -2.076 -3.369 1.00 16.88 21 VAL B O 1
ATOM 2450 N N . SER B 1 24 ? 22.445 -2.484 -5.547 1.00 15.17 22 SER B N 1
ATOM 2451 C CA . SER B 1 24 ? 23.001 -3.831 -5.547 1.00 16.89 22 SER B CA 1
ATOM 2452 C C . SER B 1 24 ? 23.311 -4.168 -6.993 1.00 16.93 22 SER B C 1
ATOM 2453 O O . SER B 1 24 ? 23.062 -3.363 -7.884 1.00 16.01 22 SER B O 1
ATOM 2456 N N . LYS B 1 25 ? 23.840 -5.364 -7.231 1.00 16.03 23 LYS B N 1
ATOM 2457 C CA . LYS B 1 25 ? 24.170 -5.770 -8.585 1.00 17.06 23 LYS B CA 1
ATOM 2458 C C . LYS B 1 25 ? 22.957 -5.747 -9.520 1.00 17.76 23 LYS B C 1
ATOM 2459 O O . LYS B 1 25 ? 23.113 -5.753 -10.741 1.00 17.33 23 LYS B O 1
ATOM 2465 N N . ASN B 1 26 ? 21.755 -5.692 -8.952 1.00 19.16 24 ASN B N 1
ATOM 2466 C CA . ASN B 1 26 ? 20.527 -5.671 -9.750 1.00 20.20 24 ASN B CA 1
ATOM 2467 C C . ASN B 1 26 ? 20.430 -4.439 -10.631 1.00 20.02 24 ASN B C 1
ATOM 2468 O O . ASN B 1 26 ? 19.631 -4.401 -11.569 1.00 20.82 24 ASN B O 1
ATOM 2473 N N . ILE B 1 27 ? 21.224 -3.419 -10.328 1.00 18.01 25 ILE B N 1
ATOM 2474 C CA . ILE B 1 27 ? 21.166 -2.208 -11.133 1.00 17.95 25 ILE B CA 1
ATOM 2475 C C . ILE B 1 27 ? 21.583 -2.491 -12.576 1.00 17.44 25 ILE B C 1
ATOM 2476 O O . ILE B 1 27 ? 21.226 -1.742 -13.485 1.00 20.17 25 ILE B O 1
ATOM 2481 N N . PHE B 1 28 ? 22.334 -3.571 -12.783 1.00 16.24 26 PHE B N 1
ATOM 2482 C CA . PHE B 1 28 ? 22.793 -3.964 -14.120 1.00 16.84 26 PHE B CA 1
ATOM 2483 C C . PHE B 1 28 ? 21.787 -4.881 -14.841 1.00 20.01 26 PHE B C 1
ATOM 2484 O O . PHE B 1 28 ? 21.912 -5.135 -16.047 1.00 19.07 26 PHE B O 1
ATOM 2492 N N . ASP B 1 29 ? 20.793 -5.374 -14.104 1.00 21.70 27 ASP B N 1
ATOM 2493 C CA . ASP B 1 29 ? 19.787 -6.266 -14.681 1.00 24.64 27 ASP B CA 1
ATOM 2494 C C . ASP B 1 29 ? 18.567 -5.547 -15.262 1.00 26.59 27 ASP B C 1
ATOM 2495 O O . ASP B 1 29 ? 17.855 -6.108 -16.098 1.00 26.49 27 ASP B O 1
ATOM 2500 N N . VAL B 1 30 ? 18.321 -4.314 -14.824 1.00 28.17 28 VAL B N 1
ATOM 2501 C CA . VAL B 1 30 ? 17.186 -3.543 -15.331 1.00 29.63 28 VAL B CA 1
ATOM 2502 C C . VAL B 1 30 ? 17.670 -2.382 -16.200 1.00 32.12 28 VAL B C 1
ATOM 2503 O O . VAL B 1 30 ? 18.836 -1.989 -16.136 1.00 33.25 28 VAL B O 1
ATOM 2507 N N . ASP B 1 31 ? 16.776 -1.831 -17.013 1.00 31.80 29 ASP B N 1
ATOM 2508 C CA . ASP B 1 31 ? 17.143 -0.722 -17.881 1.00 32.64 29 ASP B CA 1
ATOM 2509 C C . ASP B 1 31 ? 17.220 0.597 -17.135 1.00 31.56 29 ASP B C 1
ATOM 2510 O O . ASP B 1 31 ? 18.028 1.463 -17.468 1.00 30.50 29 ASP B O 1
ATOM 2515 N N . SER B 1 32 ? 16.375 0.741 -16.122 1.00 31.15 30 SER B N 1
ATOM 2516 C CA . SER B 1 32 ? 16.337 1.953 -15.319 1.00 30.94 30 SER B CA 1
ATOM 2517 C C . SER B 1 32 ? 16.123 1.546 -13.867 1.00 29.22 30 SER B C 1
ATOM 2518 O O . SER B 1 32 ? 15.251 0.730 -13.562 1.00 29.51 30 SER B O 1
ATOM 2521 N N . TYR B 1 33 ? 16.927 2.111 -12.975 1.00 25.78 31 TYR B N 1
ATOM 2522 C CA . TYR B 1 33 ? 16.842 1.797 -11.556 1.00 24.02 31 TYR B CA 1
ATOM 2523 C C . TYR B 1 33 ? 16.557 3.092 -10.809 1.00 22.62 31 TYR B C 1
ATOM 2524 O O . TYR B 1 33 ? 17.437 3.935 -10.653 1.00 21.29 31 TYR B O 1
ATOM 2533 N N . PRO B 1 34 ? 15.318 3.264 -10.330 1.00 22.07 32 PRO B N 1
ATOM 2534 C CA . PRO B 1 34 ? 14.941 4.478 -9.607 1.00 21.50 32 PRO B CA 1
ATOM 2535 C C . PRO B 1 34 ? 15.316 4.518 -8.130 1.00 21.54 32 PRO B C 1
ATOM 2536 O O . PRO B 1 34 ? 15.161 3.531 -7.409 1.00 22.63 32 PRO B O 1
ATOM 2540 N N . LEU B 1 35 ? 15.812 5.674 -7.696 1.00 18.72 33 LEU B N 1
ATOM 2541 C CA . LEU B 1 35 ? 16.186 5.894 -6.302 1.00 18.15 33 LEU B CA 1
ATOM 2542 C C . LEU B 1 35 ? 15.350 7.070 -5.799 1.00 18.18 33 LEU B C 1
ATOM 2543 O O . LEU B 1 35 ? 14.812 7.832 -6.600 1.00 18.18 33 LEU B O 1
ATOM 2548 N N . GLU B 1 36 ? 15.249 7.211 -4.480 1.00 17.56 34 GLU B N 1
ATOM 2549 C CA . GLU B 1 36 ? 14.483 8.291 -3.868 1.00 19.97 34 GLU B CA 1
ATOM 2550 C C . GLU B 1 36 ? 15.229 9.610 -3.952 1.00 19.64 34 GLU B C 1
ATOM 2551 O O . GLU B 1 36 ? 14.649 10.680 -3.738 1.00 17.69 34 GLU B O 1
ATOM 2557 N N . ARG B 1 37 ? 16.521 9.531 -4.248 1.00 18.69 35 ARG B N 1
ATOM 2558 C CA . ARG B 1 37 ? 17.332 10.730 -4.364 1.00 19.01 35 ARG B CA 1
ATOM 2559 C C . ARG B 1 37 ? 18.735 10.467 -4.888 1.00 18.20 35 ARG B C 1
ATOM 2560 O O . ARG B 1 37 ? 19.322 9.413 -4.647 1.00 16.19 35 ARG B O 1
ATOM 2568 N N . ILE B 1 38 ? 19.249 11.442 -5.630 1.00 16.21 36 ILE B N 1
ATOM 2569 C CA . ILE B 1 38 ? 20.612 11.409 -6.141 1.00 14.06 36 ILE B CA 1
ATOM 2570 C C . ILE B 1 38 ? 21.082 12.851 -6.036 1.00 15.71 36 ILE B C 1
ATOM 2571 O O . ILE B 1 38 ? 20.625 13.730 -6.776 1.00 14.96 36 ILE B O 1
ATOM 2576 N N . ALA B 1 39 ? 21.986 13.096 -5.099 1.00 13.88 37 ALA B N 1
ATOM 2577 C CA . ALA B 1 39 ? 22.487 14.440 -4.892 1.00 15.91 37 ALA B CA 1
ATOM 2578 C C . ALA B 1 39 ? 23.963 14.443 -4.566 1.00 16.05 37 ALA B C 1
ATOM 2579 O O . ALA B 1 39 ? 24.514 13.447 -4.104 1.00 17.10 37 ALA B O 1
ATOM 2589 N N . THR B 1 41 ? 27.337 15.802 -2.519 1.00 16.67 39 THR B N 1
ATOM 2590 C CA . THR B 1 41 ? 27.685 16.217 -1.169 1.00 19.64 39 THR B CA 1
ATOM 2591 C C . THR B 1 41 ? 29.188 16.407 -1.225 1.00 20.25 39 THR B C 1
ATOM 2592 O O . THR B 1 41 ? 29.871 15.741 -2.011 1.00 17.62 39 THR B O 1
ATOM 2596 N N . THR B 1 42 ? 29.710 17.327 -0.424 1.00 21.05 40 THR B N 1
ATOM 2597 C CA . THR B 1 42 ? 31.147 17.535 -0.421 1.00 22.27 40 THR B CA 1
ATOM 2598 C C . THR B 1 42 ? 31.764 16.417 0.404 1.00 23.25 40 THR B C 1
ATOM 2599 O O . THR B 1 42 ? 31.113 15.840 1.282 1.00 24.26 40 THR B O 1
ATOM 2603 N N . GLY B 1 43 ? 33.019 16.103 0.113 1.00 21.37 41 GLY B N 1
ATOM 2604 C CA . GLY B 1 43 ? 33.696 15.052 0.842 1.00 22.25 41 GLY B CA 1
ATOM 2605 C C . GLY B 1 43 ? 35.179 15.335 0.924 1.00 18.79 41 GLY B C 1
ATOM 2606 O O . GLY B 1 43 ? 35.660 16.305 0.354 1.00 19.78 41 GLY B O 1
ATOM 2607 N N . GLY B 1 44 ? 35.912 14.476 1.616 1.00 20.34 42 GLY B N 1
ATOM 2608 C CA . GLY B 1 44 ? 37.339 14.694 1.746 1.00 20.54 42 GLY B CA 1
ATOM 2609 C C . GLY B 1 44 ? 37.614 15.325 3.096 1.00 21.15 42 GLY B C 1
ATOM 2610 O O . GLY B 1 44 ? 36.894 16.227 3.530 1.00 19.00 42 GLY B O 1
ATOM 2611 N N . ASP B 1 45 ? 38.664 14.851 3.756 1.00 19.90 43 ASP B N 1
ATOM 2612 C CA . ASP B 1 45 ? 39.032 15.344 5.077 1.00 19.90 43 ASP B CA 1
ATOM 2613 C C . ASP B 1 45 ? 39.234 16.866 5.162 1.00 19.04 43 ASP B C 1
ATOM 2614 O O . ASP B 1 45 ? 38.805 17.495 6.130 1.00 17.78 43 ASP B O 1
ATOM 2619 N N . ALA B 1 46 ? 39.869 17.452 4.147 1.00 17.84 44 ALA B N 1
ATOM 2620 C CA . ALA B 1 46 ? 40.148 18.892 4.123 1.00 16.77 44 ALA B CA 1
ATOM 2621 C C . ALA B 1 46 ? 38.899 19.772 4.188 1.00 17.65 44 ALA B C 1
ATOM 2622 O O . ALA B 1 46 ? 38.795 20.663 5.034 1.00 18.27 44 ALA B O 1
ATOM 2624 N N . ILE B 1 47 ? 37.945 19.529 3.305 1.00 16.85 45 ILE B N 1
ATOM 2625 C CA . ILE B 1 47 ? 36.747 20.348 3.309 1.00 18.77 45 ILE B CA 1
ATOM 2626 C C . ILE B 1 47 ? 35.876 20.045 4.528 1.00 17.99 45 ILE B C 1
ATOM 2627 O O . ILE B 1 47 ? 35.235 20.944 5.079 1.00 17.47 45 ILE B O 1
ATOM 2632 N N . ASN B 1 48 ? 35.869 18.790 4.971 1.00 17.35 46 ASN B N 1
ATOM 2633 C CA . ASN B 1 48 ? 35.089 18.441 6.140 1.00 17.67 46 ASN B CA 1
ATOM 2634 C C . ASN B 1 48 ? 35.617 19.178 7.361 1.00 16.22 46 ASN B C 1
ATOM 2635 O O . ASN B 1 48 ? 34.841 19.737 8.132 1.00 15.50 46 ASN B O 1
ATOM 2640 N N . GLU B 1 49 ? 36.937 19.184 7.532 1.00 14.24 47 GLU B N 1
ATOM 2641 C CA . GLU B 1 49 ? 37.529 19.874 8.667 1.00 14.85 47 GLU B CA 1
ATOM 2642 C C . GLU B 1 49 ? 37.248 21.368 8.563 1.00 14.75 47 GLU B C 1
ATOM 2643 O O . GLU B 1 49 ? 36.836 21.990 9.532 1.00 14.23 47 GLU B O 1
ATOM 2649 N N . ALA B 1 50 ? 37.454 21.947 7.387 1.00 13.73 48 ALA B N 1
ATOM 2650 C CA . ALA B 1 50 ? 37.201 23.377 7.225 1.00 14.90 48 ALA B CA 1
ATOM 2651 C C . ALA B 1 50 ? 35.742 23.699 7.574 1.00 15.80 48 ALA B C 1
ATOM 2652 O O . ALA B 1 50 ? 35.445 24.736 8.172 1.00 16.53 48 ALA B O 1
ATOM 2654 N N . THR B 1 51 ? 34.835 22.800 7.217 1.00 13.55 49 THR B N 1
ATOM 2655 C CA . THR B 1 51 ? 33.412 23.003 7.496 1.00 15.13 49 THR B CA 1
ATOM 2656 C C . THR B 1 51 ? 33.096 22.980 8.989 1.00 16.33 49 THR B C 1
ATOM 2657 O O . THR B 1 51 ? 32.449 23.890 9.509 1.00 15.37 49 THR B O 1
ATOM 2661 N N . ILE B 1 52 ? 33.568 21.941 9.676 1.00 14.65 50 ILE B N 1
ATOM 2662 C CA . ILE B 1 52 ? 33.329 21.795 11.105 1.00 13.55 50 ILE B CA 1
ATOM 2663 C C . ILE B 1 52 ? 34.000 22.904 11.929 1.00 15.78 50 ILE B C 1
ATOM 2664 O O . ILE B 1 52 ? 33.377 23.498 12.812 1.00 15.31 50 ILE B O 1
ATOM 2669 N N . ILE B 1 53 ? 35.274 23.173 11.649 1.00 15.26 51 ILE B N 1
ATOM 2670 C CA . ILE B 1 53 ? 35.991 24.217 12.370 1.00 14.82 51 ILE B CA 1
ATOM 2671 C C . ILE B 1 53 ? 35.260 25.554 12.191 1.00 15.91 51 ILE B C 1
ATOM 2672 O O . ILE B 1 53 ? 35.116 26.311 13.147 1.00 14.25 51 ILE B O 1
ATOM 2677 N N . SER B 1 54 ? 34.792 25.839 10.977 1.00 15.35 52 SER B N 1
ATOM 2678 C CA . SER B 1 54 ? 34.058 27.090 10.733 1.00 17.97 52 SER B CA 1
ATOM 2679 C C . SER B 1 54 ? 32.738 27.127 11.516 1.00 17.58 52 SER B C 1
ATOM 2680 O O . SER B 1 54 ? 32.338 28.174 12.022 1.00 17.32 52 SER B O 1
ATOM 2683 N N . ARG B 1 55 ? 32.061 25.986 11.606 1.00 17.21 53 ARG B N 1
ATOM 2684 C CA . ARG B 1 55 ? 30.804 25.921 12.341 1.00 17.54 53 ARG B CA 1
ATOM 2685 C C . ARG B 1 55 ? 31.072 26.070 13.833 1.00 18.01 53 ARG B C 1
ATOM 2686 O O . ARG B 1 55 ? 30.184 26.452 14.588 1.00 17.69 53 ARG B O 1
ATOM 2694 N N . LEU B 1 56 ? 32.294 25.758 14.263 1.00 17.27 54 LEU B N 1
ATOM 2695 C CA . LEU B 1 56 ? 32.649 25.894 15.672 1.00 17.65 54 LEU B CA 1
ATOM 2696 C C . LEU B 1 56 ? 33.079 27.334 15.978 1.00 18.62 54 LEU B C 1
ATOM 2697 O O . LEU B 1 56 ? 33.450 27.663 17.110 1.00 20.05 54 LEU B O 1
ATOM 2702 N N . GLY B 1 57 ? 33.023 28.188 14.959 1.00 19.04 55 GLY B N 1
ATOM 2703 C CA . GLY B 1 57 ? 33.347 29.595 15.146 1.00 19.93 55 GLY B CA 1
ATOM 2704 C C . GLY B 1 57 ? 34.743 30.088 14.822 1.00 20.73 55 GLY B C 1
ATOM 2705 O O . GLY B 1 57 ? 35.108 31.196 15.215 1.00 21.82 55 GLY B O 1
ATOM 2706 N N . HIS B 1 58 ? 35.527 29.293 14.102 1.00 19.40 56 HIS B N 1
ATOM 2707 C CA . HIS B 1 58 ? 36.893 29.697 13.765 1.00 19.30 56 HIS B CA 1
ATOM 2708 C C . HIS B 1 58 ? 37.080 29.879 12.265 1.00 20.83 56 HIS B C 1
ATOM 2709 O O . HIS B 1 58 ? 36.826 28.965 11.478 1.00 22.38 56 HIS B O 1
ATOM 2716 N N . ARG B 1 59 ? 37.530 31.068 11.878 1.00 19.24 57 ARG B N 1
ATOM 2717 C CA . ARG B 1 59 ? 37.736 31.396 10.471 1.00 20.85 57 ARG B CA 1
ATOM 2718 C C . ARG B 1 59 ? 38.773 30.469 9.857 1.00 18.95 57 ARG B C 1
ATOM 2719 O O . ARG B 1 59 ? 39.887 30.355 10.361 1.00 17.70 57 ARG B O 1
ATOM 2727 N N . THR B 1 60 ? 38.400 29.824 8.758 1.00 17.97 58 THR B N 1
ATOM 2728 C CA . THR B 1 60 ? 39.281 28.885 8.084 1.00 17.37 58 THR B CA 1
ATOM 2729 C C . THR B 1 60 ? 39.409 29.172 6.595 1.00 17.36 58 THR B C 1
ATOM 2730 O O . THR B 1 60 ? 38.485 29.683 5.972 1.00 16.89 58 THR B O 1
ATOM 2734 N N . ALA B 1 61 ? 40.570 28.848 6.037 1.00 14.99 59 ALA B N 1
ATOM 2735 C CA . ALA B 1 61 ? 40.826 29.033 4.618 1.00 16.48 59 ALA B CA 1
ATOM 2736 C C . ALA B 1 61 ? 41.148 27.647 4.064 1.00 17.68 59 ALA B C 1
ATOM 2737 O O . ALA B 1 61 ? 41.815 26.854 4.733 1.00 18.20 59 ALA B O 1
ATOM 2739 N N . LEU B 1 62 ? 40.672 27.352 2.857 1.00 14.77 60 LEU B N 1
ATOM 2740 C CA . LEU B 1 62 ? 40.934 26.057 2.238 1.00 14.46 60 LEU B CA 1
ATOM 2741 C C . LEU B 1 62 ? 41.847 26.187 1.022 1.00 13.96 60 LEU B C 1
ATOM 2742 O O . LEU B 1 62 ? 41.583 26.981 0.122 1.00 15.56 60 LEU B O 1
ATOM 2755 N N . SER B 1 64 ? 43.331 24.003 -2.023 1.00 14.86 62 SER B N 1
ATOM 2756 C CA . SER B 1 64 ? 43.111 22.741 -2.704 1.00 15.18 62 SER B CA 1
ATOM 2757 C C . SER B 1 64 ? 43.202 23.006 -4.194 1.00 16.28 62 SER B C 1
ATOM 2758 O O . SER B 1 64 ? 43.582 24.102 -4.616 1.00 16.94 62 SER B O 1
ATOM 2761 N N . ARG B 1 65 ? 42.844 22.007 -4.986 1.00 15.45 63 ARG B N 1
ATOM 2762 C CA . ARG B 1 65 ? 42.854 22.145 -6.436 1.00 16.92 63 ARG B CA 1
ATOM 2763 C C . ARG B 1 65 ? 41.615 21.427 -6.973 1.00 16.01 63 ARG B C 1
ATOM 2764 O O . ARG B 1 65 ? 41.404 20.254 -6.689 1.00 15.91 63 ARG B O 1
ATOM 2772 N N . ILE B 1 66 ? 40.789 22.140 -7.729 1.00 13.72 64 ILE B N 1
ATOM 2773 C CA . ILE B 1 66 ? 39.575 21.560 -8.306 1.00 13.96 64 ILE B CA 1
ATOM 2774 C C . ILE B 1 66 ? 39.475 21.970 -9.779 1.00 14.13 64 ILE B C 1
ATOM 2775 O O . ILE B 1 66 ? 40.201 22.850 -10.228 1.00 12.04 64 ILE B O 1
ATOM 2780 N N . GLY B 1 67 ? 38.580 21.334 -10.530 1.00 12.92 65 GLY B N 1
ATOM 2781 C CA . GLY B 1 67 ? 38.423 21.699 -11.928 1.00 15.55 65 GLY B CA 1
ATOM 2782 C C . GLY B 1 67 ? 37.408 22.824 -12.072 1.00 18.31 65 GLY B C 1
ATOM 2783 O O . GLY B 1 67 ? 36.810 23.256 -11.088 1.00 18.22 65 GLY B O 1
ATOM 2784 N N . LYS B 1 68 ? 37.231 23.315 -13.295 1.00 19.00 66 LYS B N 1
ATOM 2785 C CA . LYS B 1 68 ? 36.261 24.371 -13.568 1.00 21.94 66 LYS B CA 1
ATOM 2786 C C . LYS B 1 68 ? 35.037 23.643 -14.101 1.00 20.91 66 LYS B C 1
ATOM 2787 O O . LYS B 1 68 ? 34.721 23.699 -15.288 1.00 23.04 66 LYS B O 1
ATOM 2793 N N . ASP B 1 69 ? 34.357 22.947 -13.196 1.00 18.66 67 ASP B N 1
ATOM 2794 C CA . ASP B 1 69 ? 33.200 22.150 -13.559 1.00 18.86 67 ASP B CA 1
ATOM 2795 C C . ASP B 1 69 ? 32.088 22.173 -12.513 1.00 17.76 67 ASP B C 1
ATOM 2796 O O . ASP B 1 69 ? 32.184 22.872 -11.503 1.00 18.24 67 ASP B O 1
ATOM 2801 N N . ALA B 1 70 ? 31.033 21.402 -12.769 1.00 18.26 68 ALA B N 1
ATOM 2802 C CA . ALA B 1 70 ? 29.885 21.335 -11.872 1.00 18.69 68 ALA B CA 1
ATOM 2803 C C . ALA B 1 70 ? 30.259 20.918 -10.454 1.00 17.59 68 ALA B C 1
ATOM 2804 O O . ALA B 1 70 ? 29.785 21.514 -9.487 1.00 18.60 68 ALA B O 1
ATOM 2806 N N . ALA B 1 71 ? 31.098 19.895 -10.325 1.00 16.40 69 ALA B N 1
ATOM 2807 C CA . ALA B 1 71 ? 31.516 19.434 -9.004 1.00 15.64 69 ALA B CA 1
ATOM 2808 C C . ALA B 1 71 ? 32.320 20.539 -8.326 1.00 16.21 69 ALA B C 1
ATOM 2809 O O . ALA B 1 71 ? 32.180 20.775 -7.129 1.00 15.32 69 ALA B O 1
ATOM 2811 N N . GLY B 1 72 ? 33.155 21.221 -9.102 1.00 17.30 70 GLY B N 1
ATOM 2812 C CA . GLY B 1 72 ? 33.956 22.299 -8.552 1.00 17.55 70 GLY B CA 1
ATOM 2813 C C . GLY B 1 72 ? 33.063 23.416 -8.052 1.00 19.14 70 GLY B C 1
ATOM 2814 O O . GLY B 1 72 ? 33.292 23.973 -6.976 1.00 19.32 70 GLY B O 1
ATOM 2815 N N . GLN B 1 73 ? 32.033 23.738 -8.825 1.00 19.88 71 GLN B N 1
ATOM 2816 C CA . GLN B 1 73 ? 31.116 24.797 -8.431 1.00 23.21 71 GLN B CA 1
ATOM 2817 C C . GLN B 1 73 ? 30.392 24.423 -7.141 1.00 20.65 71 GLN B C 1
ATOM 2818 O O . GLN B 1 73 ? 30.163 25.272 -6.279 1.00 22.73 71 GLN B O 1
ATOM 2824 N N . PHE B 1 74 ? 30.043 23.149 -7.007 1.00 19.25 72 PHE B N 1
ATOM 2825 C CA . PHE B 1 74 ? 29.352 22.675 -5.814 1.00 18.55 72 PHE B CA 1
ATOM 2826 C C . PHE B 1 74 ? 30.238 22.935 -4.590 1.00 17.95 72 PHE B C 1
ATOM 2827 O O . PHE B 1 74 ? 29.767 23.371 -3.538 1.00 17.83 72 PHE B O 1
ATOM 2835 N N . ILE B 1 75 ? 31.528 22.654 -4.744 1.00 16.84 73 ILE B N 1
ATOM 2836 C CA . ILE B 1 75 ? 32.497 22.858 -3.677 1.00 16.23 73 ILE B CA 1
ATOM 2837 C C . ILE B 1 75 ? 32.628 24.342 -3.325 1.00 16.90 73 ILE B C 1
ATOM 2838 O O . ILE B 1 75 ? 32.650 24.704 -2.148 1.00 17.18 73 ILE B O 1
ATOM 2843 N N . LEU B 1 76 ? 32.703 25.212 -4.329 1.00 17.56 74 LEU B N 1
ATOM 2844 C CA . LEU B 1 76 ? 32.831 26.636 -4.022 1.00 19.44 74 LEU B CA 1
ATOM 2845 C C . LEU B 1 76 ? 31.551 27.155 -3.369 1.00 19.40 74 LEU B C 1
ATOM 2846 O O . LEU B 1 76 ? 31.608 28.019 -2.504 1.00 21.55 74 LEU B O 1
ATOM 2851 N N . ASP B 1 77 ? 30.399 26.624 -3.771 1.00 19.96 75 ASP B N 1
ATOM 2852 C CA . ASP B 1 77 ? 29.139 27.064 -3.180 1.00 22.45 75 ASP B CA 1
ATOM 2853 C C . ASP B 1 77 ? 29.078 26.645 -1.712 1.00 21.06 75 ASP B C 1
ATOM 2854 O O . ASP B 1 77 ? 28.668 27.423 -0.849 1.00 20.32 75 ASP B O 1
ATOM 2859 N N . HIS B 1 78 ? 29.477 25.406 -1.439 1.00 18.56 76 HIS B N 1
ATOM 2860 C CA . HIS B 1 78 ? 29.473 24.885 -0.078 1.00 17.57 76 HIS B CA 1
ATOM 2861 C C . HIS B 1 78 ? 30.379 25.744 0.799 1.00 17.60 76 HIS B C 1
ATOM 2862 O O . HIS B 1 78 ? 30.002 26.126 1.904 1.00 19.07 76 HIS B O 1
ATOM 2869 N N . CYS B 1 79 ? 31.564 26.071 0.300 1.00 17.08 77 CYS B N 1
ATOM 2870 C CA . CYS B 1 79 ? 32.481 26.894 1.069 1.00 18.27 77 CYS B CA 1
ATOM 2871 C C . CYS B 1 79 ? 31.874 28.267 1.348 1.00 18.89 77 CYS B C 1
ATOM 2872 O O . CYS B 1 79 ? 32.021 28.807 2.443 1.00 18.22 77 CYS B O 1
ATOM 2875 N N . ARG B 1 80 ? 31.188 28.827 0.361 1.00 20.51 78 ARG B N 1
ATOM 2876 C CA . ARG B 1 80 ? 30.572 30.136 0.552 1.00 23.20 78 ARG B CA 1
ATOM 2877 C C . ARG B 1 80 ? 29.538 30.069 1.668 1.00 22.32 78 ARG B C 1
ATOM 2878 O O . ARG B 1 80 ? 29.537 30.902 2.568 1.00 22.88 78 ARG B O 1
ATOM 2886 N N . LYS B 1 81 ? 28.668 29.066 1.620 1.00 22.59 79 LYS B N 1
ATOM 2887 C CA . LYS B 1 81 ? 27.639 28.917 2.638 1.00 23.64 79 LYS B CA 1
ATOM 2888 C C . LYS B 1 81 ? 28.183 28.668 4.034 1.00 23.06 79 LYS B C 1
ATOM 2889 O O . LYS B 1 81 ? 27.531 29.014 5.012 1.00 22.96 79 LYS B O 1
ATOM 2895 N N . GLU B 1 82 ? 29.371 28.072 4.123 1.00 20.42 80 GLU B N 1
ATOM 2896 C CA . GLU B 1 82 ? 30.005 27.779 5.410 1.00 19.70 80 GLU B CA 1
ATOM 2897 C C . GLU B 1 82 ? 30.985 28.880 5.793 1.00 19.48 80 GLU B C 1
ATOM 2898 O O . GLU B 1 82 ? 31.584 28.848 6.866 1.00 18.61 80 GLU B O 1
ATOM 2904 N N . ASN B 1 83 ? 31.141 29.845 4.894 1.00 18.48 81 ASN B N 1
ATOM 2905 C CA . ASN B 1 83 ? 32.063 30.961 5.062 1.00 20.24 81 ASN B CA 1
ATOM 2906 C C . ASN B 1 83 ? 33.520 30.496 5.122 1.00 20.50 81 ASN B C 1
ATOM 2907 O O . ASN B 1 83 ? 34.322 31.019 5.893 1.00 19.51 81 ASN B O 1
ATOM 2912 N N . ILE B 1 84 ? 33.850 29.504 4.300 1.00 19.15 82 ILE B N 1
ATOM 2913 C CA . ILE B 1 84 ? 35.216 28.991 4.228 1.00 18.04 82 ILE B CA 1
ATOM 2914 C C . ILE B 1 84 ? 35.938 29.831 3.188 1.00 18.84 82 ILE B C 1
ATOM 2915 O O . ILE B 1 84 ? 35.474 29.961 2.059 1.00 16.83 82 ILE B O 1
ATOM 2920 N N . ASP B 1 85 ? 37.066 30.415 3.576 1.00 18.87 83 ASP B N 1
ATOM 2921 C CA . ASP B 1 85 ? 37.841 31.245 2.663 1.00 18.59 83 ASP B CA 1
ATOM 2922 C C . ASP B 1 85 ? 38.371 30.406 1.510 1.00 19.26 83 ASP B C 1
ATOM 2923 O O . ASP B 1 85 ? 39.069 29.418 1.725 1.00 19.20 83 ASP B O 1
ATOM 2928 N N . ILE B 1 86 ? 38.049 30.808 0.285 1.00 18.61 84 ILE B N 1
ATOM 2929 C CA . ILE B 1 86 ? 38.507 30.074 -0.887 1.00 19.37 84 ILE B CA 1
ATOM 2930 C C . ILE B 1 86 ? 39.309 30.936 -1.854 1.00 20.15 84 ILE B C 1
ATOM 2931 O O . ILE B 1 86 ? 39.428 30.607 -3.031 1.00 18.60 84 ILE B O 1
ATOM 2936 N N . GLN B 1 87 ? 39.858 32.039 -1.361 1.00 21.23 85 GLN B N 1
ATOM 2937 C CA . GLN B 1 87 ? 40.657 32.917 -2.214 1.00 24.91 85 GLN B CA 1
ATOM 2938 C C . GLN B 1 87 ? 41.880 32.203 -2.790 1.00 25.59 85 GLN B C 1
ATOM 2939 O O . GLN B 1 87 ? 42.340 32.531 -3.889 1.00 25.28 85 GLN B O 1
ATOM 2945 N N . SER B 1 88 ? 42.404 31.226 -2.053 1.00 24.49 86 SER B N 1
ATOM 2946 C CA . SER B 1 88 ? 43.585 30.489 -2.500 1.00 27.03 86 SER B CA 1
ATOM 2947 C C . SER B 1 88 ? 43.252 29.225 -3.274 1.00 28.66 86 SER B C 1
ATOM 2948 O O . SER B 1 88 ? 44.141 28.595 -3.849 1.00 30.80 86 SER B O 1
ATOM 2951 N N . LEU B 1 89 ? 41.976 28.859 -3.299 1.00 27.73 87 LEU B N 1
ATOM 2952 C CA . LEU B 1 89 ? 41.548 27.649 -3.990 1.00 29.59 87 LEU B CA 1
ATOM 2953 C C . LEU B 1 89 ? 41.786 27.702 -5.497 1.00 29.79 87 LEU B C 1
ATOM 2954 O O . LEU B 1 89 ? 41.160 28.482 -6.209 1.00 30.99 87 LEU B O 1
ATOM 2959 N N . LYS B 1 90 ? 42.694 26.857 -5.973 1.00 27.47 88 LYS B N 1
ATOM 2960 C CA . LYS B 1 90 ? 43.034 26.798 -7.388 1.00 27.67 88 LYS B CA 1
ATOM 2961 C C . LYS B 1 90 ? 41.990 26.059 -8.228 1.00 27.00 88 LYS B C 1
ATOM 2962 O O . LYS B 1 90 ? 41.605 24.936 -7.909 1.00 24.86 88 LYS B O 1
ATOM 2968 N N . GLN B 1 91 ? 41.530 26.708 -9.295 1.00 26.77 89 GLN B N 1
ATOM 2969 C CA . GLN B 1 91 ? 40.572 26.111 -10.217 1.00 27.25 89 GLN B CA 1
ATOM 2970 C C . GLN B 1 91 ? 41.358 25.853 -11.495 1.00 26.36 89 GLN B C 1
ATOM 2971 O O . GLN B 1 91 ? 41.896 26.774 -12.103 1.00 27.71 89 GLN B O 1
ATOM 2977 N N . ASP B 1 92 ? 41.421 24.586 -11.886 1.00 24.26 90 ASP B N 1
ATOM 2978 C CA . ASP B 1 92 ? 42.191 24.143 -13.045 1.00 21.32 90 ASP B CA 1
ATOM 2979 C C . ASP B 1 92 ? 41.301 23.601 -14.165 1.00 19.69 90 ASP B C 1
ATOM 2980 O O . ASP B 1 92 ? 40.621 22.588 -13.991 1.00 18.59 90 ASP B O 1
ATOM 2985 N N . VAL B 1 93 ? 41.326 24.256 -15.320 1.00 19.84 91 VAL B N 1
ATOM 2986 C CA . VAL B 1 93 ? 40.509 23.824 -16.445 1.00 19.84 91 VAL B CA 1
ATOM 2987 C C . VAL B 1 93 ? 41.008 22.519 -17.077 1.00 18.85 91 VAL B C 1
ATOM 2988 O O . VAL B 1 93 ? 40.277 21.870 -17.824 1.00 19.68 91 VAL B O 1
ATOM 2992 N N . SER B 1 94 ? 42.237 22.117 -16.764 1.00 16.38 92 SER B N 1
ATOM 2993 C CA . SER B 1 94 ? 42.775 20.895 -17.347 1.00 17.61 92 SER B CA 1
ATOM 2994 C C . SER B 1 94 ? 42.484 19.628 -16.541 1.00 15.94 92 SER B C 1
ATOM 2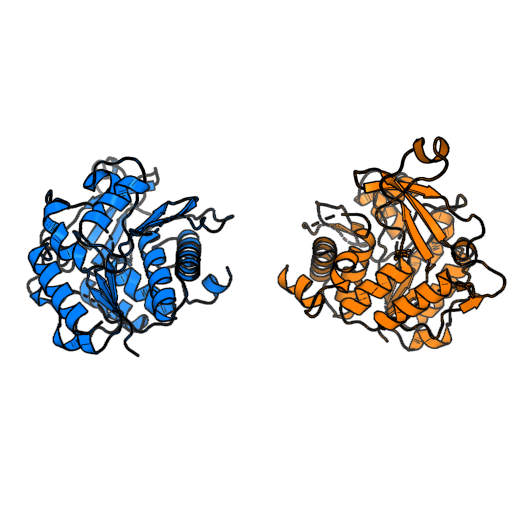995 O O . SER B 1 94 ? 42.948 18.549 -16.901 1.00 16.07 92 SER B O 1
ATOM 2998 N N . ILE B 1 95 ? 41.719 19.747 -15.460 1.00 14.63 93 ILE B N 1
ATOM 2999 C CA . ILE B 1 95 ? 41.410 18.569 -14.650 1.00 14.88 93 ILE B CA 1
ATOM 3000 C C . ILE B 1 95 ? 39.931 18.470 -14.304 1.00 13.70 93 ILE B C 1
ATOM 3001 O O . ILE B 1 95 ? 39.208 19.465 -14.352 1.00 12.28 93 ILE B O 1
ATOM 3006 N N . ASP B 1 96 ? 39.486 17.260 -13.970 1.00 12.26 94 ASP B N 1
ATOM 3007 C CA . ASP B 1 96 ? 38.102 17.047 -13.564 1.00 13.39 94 ASP B CA 1
ATOM 3008 C C . ASP B 1 96 ? 38.106 16.961 -12.035 1.00 13.24 94 ASP B C 1
ATOM 3009 O O . ASP B 1 96 ? 38.959 16.295 -11.437 1.00 11.77 94 ASP B O 1
ATOM 3014 N N . THR B 1 97 ? 37.174 17.656 -11.402 1.00 12.43 95 THR B N 1
ATOM 3015 C CA . THR B 1 97 ? 37.080 17.610 -9.950 1.00 12.51 95 THR B CA 1
ATOM 3016 C C . THR B 1 97 ? 36.772 16.157 -9.574 1.00 12.91 95 THR B C 1
ATOM 3017 O O . THR B 1 97 ? 35.942 15.521 -10.221 1.00 12.41 95 THR B O 1
ATOM 3021 N N . SER B 1 98 ? 37.442 15.626 -8.555 1.00 12.73 96 SER B N 1
ATOM 3022 C CA . SER B 1 98 ? 37.186 14.247 -8.140 1.00 12.62 96 SER B CA 1
ATOM 3023 C C . SER B 1 98 ? 35.754 14.050 -7.689 1.00 14.34 96 SER B C 1
ATOM 3024 O O . SER B 1 98 ? 35.255 14.783 -6.828 1.00 11.97 96 SER B O 1
ATOM 3027 N N . ILE B 1 99 ? 35.096 13.065 -8.288 1.00 12.06 97 ILE B N 1
ATOM 3028 C CA . ILE B 1 99 ? 33.731 12.722 -7.928 1.00 12.51 97 ILE B CA 1
ATOM 3029 C C . ILE B 1 99 ? 33.772 11.256 -7.508 1.00 14.58 97 ILE B C 1
ATOM 3030 O O . ILE B 1 99 ? 34.178 10.396 -8.290 1.00 15.76 97 ILE B O 1
ATOM 3035 N N . ASN B 1 100 ? 33.377 10.980 -6.271 1.00 13.44 98 ASN B N 1
ATOM 3036 C CA . ASN B 1 100 ? 33.343 9.613 -5.770 1.00 15.65 98 ASN B CA 1
ATOM 3037 C C . ASN B 1 100 ? 31.894 9.124 -5.772 1.00 14.78 98 ASN B C 1
ATOM 3038 O O . ASN B 1 100 ? 31.046 9.709 -5.106 1.00 16.59 98 ASN B O 1
ATOM 3043 N N . VAL B 1 101 ? 31.599 8.070 -6.526 1.00 12.74 99 VAL B N 1
ATOM 3044 C CA . VAL B 1 101 ? 30.233 7.548 -6.529 1.00 10.63 99 VAL B CA 1
ATOM 3045 C C . VAL B 1 101 ? 30.130 6.442 -5.481 1.00 13.46 99 VAL B C 1
ATOM 3046 O O . VAL B 1 101 ? 30.884 5.475 -5.507 1.00 13.86 99 VAL B O 1
ATOM 3050 N N . GLY B 1 102 ? 29.207 6.591 -4.540 1.00 12.33 100 GLY B N 1
ATOM 3051 C CA . GLY B 1 102 ? 29.069 5.563 -3.526 1.00 13.38 100 GLY B CA 1
ATOM 3052 C C . GLY B 1 102 ? 27.978 4.560 -3.858 1.00 14.71 100 GLY B C 1
ATOM 3053 O O . GLY B 1 102 ? 26.862 4.950 -4.197 1.00 13.68 100 GLY B O 1
ATOM 3054 N N . LEU B 1 103 ? 28.307 3.272 -3.782 1.00 13.99 101 LEU B N 1
ATOM 3055 C CA . LEU B 1 103 ? 27.341 2.196 -4.023 1.00 14.67 101 LEU B CA 1
ATOM 3056 C C . LEU B 1 103 ? 26.956 1.743 -2.617 1.00 16.45 101 LEU B C 1
ATOM 3057 O O . LEU B 1 103 ? 27.674 0.973 -1.979 1.00 13.91 101 LEU B O 1
ATOM 3062 N N . VAL B 1 104 ? 25.816 2.231 -2.140 1.00 14.39 102 VAL B N 1
ATOM 3063 C CA . VAL B 1 104 ? 25.366 1.961 -0.775 1.00 16.15 102 VAL B CA 1
ATOM 3064 C C . VAL B 1 104 ? 24.219 0.967 -0.612 1.00 17.50 102 VAL B C 1
ATOM 3065 O O . VAL B 1 104 ? 23.217 1.054 -1.305 1.00 16.62 102 VAL B O 1
ATOM 3069 N N . THR B 1 105 ? 24.363 0.035 0.323 1.00 21.58 103 THR B N 1
ATOM 3070 C CA . THR B 1 105 ? 23.303 -0.935 0.598 1.00 26.88 103 THR B CA 1
ATOM 3071 C C . THR B 1 105 ? 22.411 -0.362 1.712 1.00 29.29 103 THR B C 1
ATOM 3072 O O . THR B 1 105 ? 22.738 0.664 2.303 1.00 28.31 103 THR B O 1
ATOM 3076 N N . GLU B 1 106 ? 21.286 -1.012 1.998 1.00 32.93 104 GLU B N 1
ATOM 3077 C CA . GLU B 1 106 ? 20.372 -0.527 3.035 1.00 36.30 104 GLU B CA 1
ATOM 3078 C C . GLU B 1 106 ? 21.008 -0.141 4.378 1.00 38.33 104 GLU B C 1
ATOM 3079 O O . GLU B 1 106 ? 20.606 0.846 4.997 1.00 37.57 104 GLU B O 1
ATOM 3085 N N . ASP B 1 107 ? 22.002 -0.906 4.823 1.00 39.48 105 ASP B N 1
ATOM 3086 C CA . ASP B 1 107 ? 22.640 -0.654 6.117 1.00 40.01 105 ASP B CA 1
ATOM 3087 C C . ASP B 1 107 ? 23.625 0.512 6.187 1.00 40.01 105 ASP B C 1
ATOM 3088 O O . ASP B 1 107 ? 24.211 0.766 7.242 1.00 40.41 105 ASP B O 1
ATOM 3093 N N . GLY B 1 108 ? 23.816 1.222 5.082 1.00 38.40 106 GLY B N 1
ATOM 3094 C CA . GLY B 1 108 ? 24.751 2.331 5.100 1.00 36.87 106 GLY B CA 1
ATOM 3095 C C . GLY B 1 108 ? 26.106 1.886 4.590 1.00 35.24 106 GLY B C 1
ATOM 3096 O O . GLY B 1 108 ? 26.975 2.714 4.312 1.00 35.57 106 GLY B O 1
ATOM 3097 N N . GLU B 1 109 ? 26.270 0.568 4.477 1.00 33.22 107 GLU B N 1
ATOM 3098 C CA . GLU B 1 109 ? 27.495 -0.065 3.983 1.00 33.01 107 GLU B CA 1
ATOM 3099 C C . GLU B 1 109 ? 27.754 0.412 2.565 1.00 29.66 107 GLU B C 1
ATOM 3100 O O . GLU B 1 109 ? 26.810 0.621 1.807 1.00 27.23 107 GLU B O 1
ATOM 3106 N N . ARG B 1 110 ? 29.017 0.560 2.181 1.00 27.17 108 ARG B N 1
ATOM 3107 C CA . ARG B 1 110 ? 29.267 1.015 0.825 1.00 25.50 108 ARG B CA 1
ATOM 3108 C C . ARG B 1 110 ? 30.641 0.739 0.256 1.00 23.40 108 ARG B C 1
ATOM 3109 O O . ARG B 1 110 ? 31.599 0.480 0.985 1.00 23.67 108 ARG B O 1
ATOM 3117 N N . THR B 1 111 ? 30.698 0.780 -1.070 1.00 21.08 109 THR B N 1
ATOM 3118 C CA . THR B 1 111 ? 31.931 0.624 -1.828 1.00 21.56 109 THR B CA 1
ATOM 3119 C C . THR B 1 111 ? 31.922 1.857 -2.734 1.00 19.80 109 THR B C 1
ATOM 3120 O O . THR B 1 111 ? 30.890 2.521 -2.863 1.00 19.23 109 THR B O 1
ATOM 3124 N N . PHE B 1 112 ? 33.054 2.164 -3.356 1.00 15.74 110 PHE B N 1
ATOM 3125 C CA . PHE B 1 112 ? 33.157 3.352 -4.193 1.00 17.03 110 PHE B CA 1
ATOM 3126 C C . PHE B 1 112 ? 33.631 3.128 -5.625 1.00 15.57 110 PHE B C 1
ATOM 3127 O O . PHE B 1 112 ? 34.322 2.153 -5.932 1.00 15.79 110 PHE B O 1
ATOM 3135 N N . VAL B 1 113 ? 33.243 4.053 -6.492 1.00 14.09 111 VAL B N 1
ATOM 3136 C CA . VAL B 1 113 ? 33.660 4.056 -7.888 1.00 12.11 111 VAL B CA 1
ATOM 3137 C C . VAL B 1 113 ? 34.334 5.414 -7.953 1.00 14.18 111 VAL B C 1
ATOM 3138 O O . VAL B 1 113 ? 33.689 6.432 -7.707 1.00 14.43 111 VAL B O 1
ATOM 3142 N N . THR B 1 114 ? 35.621 5.431 -8.273 1.00 12.66 112 THR B N 1
ATOM 3143 C CA . THR B 1 114 ? 36.372 6.680 -8.279 1.00 14.94 112 THR B CA 1
ATOM 3144 C C . THR B 1 114 ? 37.026 7.008 -9.607 1.00 14.75 112 THR B C 1
ATOM 3145 O O . THR B 1 114 ? 37.027 6.197 -10.545 1.00 14.09 112 THR B O 1
ATOM 3149 N N . ASN B 1 115 ? 37.594 8.209 -9.666 1.00 13.47 113 ASN B N 1
ATOM 3150 C CA . ASN B 1 115 ? 38.280 8.689 -10.855 1.00 13.12 113 ASN B CA 1
ATOM 3151 C C . ASN B 1 115 ? 39.788 8.684 -10.592 1.00 15.08 113 ASN B C 1
ATOM 3152 O O . ASN B 1 115 ? 40.284 9.558 -9.903 1.00 11.83 113 ASN B O 1
ATOM 3157 N N . ARG B 1 116 ? 40.500 7.702 -11.147 1.00 15.68 114 ARG B N 1
ATOM 3158 C CA . ARG B 1 116 ? 41.958 7.577 -10.972 1.00 17.42 114 ARG B CA 1
ATOM 3159 C C . ARG B 1 116 ? 42.726 8.848 -11.326 1.00 17.49 114 ARG B C 1
ATOM 3160 O O . ARG B 1 116 ? 43.871 9.037 -10.891 1.00 14.50 114 ARG B O 1
ATOM 3168 N N . ASN B 1 117 ? 42.116 9.686 -12.158 1.00 14.83 115 ASN B N 1
ATOM 3169 C CA . ASN B 1 117 ? 42.754 10.910 -12.620 1.00 16.83 115 ASN B CA 1
ATOM 3170 C C . ASN B 1 117 ? 42.100 12.184 -12.095 1.00 16.19 115 ASN B C 1
ATOM 3171 O O . ASN B 1 117 ? 42.363 13.275 -12.610 1.00 15.04 115 ASN B O 1
ATOM 3176 N N . GLY B 1 118 ? 41.266 12.036 -11.067 1.00 13.71 116 GLY B N 1
ATOM 3177 C CA . GLY B 1 118 ? 40.563 13.171 -10.491 1.00 13.53 116 GLY B CA 1
ATOM 3178 C C . GLY B 1 118 ? 41.472 14.172 -9.803 1.00 14.68 116 GLY B C 1
ATOM 3179 O O . GLY B 1 118 ? 42.622 13.868 -9.488 1.00 13.21 116 GLY B O 1
ATOM 3180 N N . SER B 1 119 ? 40.938 15.361 -9.543 1.00 14.19 117 SER B N 1
ATOM 3181 C CA . SER B 1 119 ? 41.701 16.436 -8.911 1.00 14.03 117 SER B CA 1
ATOM 3182 C C . SER B 1 119 ? 42.413 16.047 -7.614 1.00 15.16 117 SER B C 1
ATOM 3183 O O . SER B 1 119 ? 43.447 16.632 -7.275 1.00 13.13 117 SER B O 1
ATOM 3186 N N . LEU B 1 120 ? 41.875 15.071 -6.882 1.00 13.93 118 LEU B N 1
ATOM 3187 C CA . LEU B 1 120 ? 42.517 14.649 -5.640 1.00 15.80 118 LEU B CA 1
ATOM 3188 C C . LEU B 1 120 ? 43.976 14.239 -5.885 1.00 15.83 118 LEU B C 1
ATOM 3189 O O . LEU B 1 120 ? 44.858 14.485 -5.056 1.00 15.50 118 LEU B O 1
ATOM 3194 N N . TRP B 1 121 ? 44.229 13.621 -7.034 1.00 14.22 119 TRP B N 1
ATOM 3195 C CA . TRP B 1 121 ? 45.575 13.179 -7.375 1.00 16.29 119 TRP B CA 1
ATOM 3196 C C . TRP B 1 121 ? 46.476 14.287 -7.914 1.00 16.08 119 TRP B C 1
ATOM 3197 O O . TRP B 1 121 ? 47.696 14.116 -7.990 1.00 17.38 119 TRP B O 1
ATOM 3208 N N . LYS B 1 122 ? 45.879 15.414 -8.284 1.00 14.83 120 LYS B N 1
ATOM 3209 C CA . LYS B 1 122 ? 46.635 16.517 -8.873 1.00 13.99 120 LYS B CA 1
ATOM 3210 C C . LYS B 1 122 ? 47.137 17.570 -7.894 1.00 14.35 120 LYS B C 1
ATOM 3211 O O . LYS B 1 122 ? 47.993 18.383 -8.248 1.00 14.56 120 LYS B O 1
ATOM 3217 N N . LEU B 1 123 ? 46.600 17.574 -6.682 1.00 13.45 121 LEU B N 1
ATOM 3218 C CA . LEU B 1 123 ? 47.011 18.556 -5.679 1.00 15.24 121 LEU B CA 1
ATOM 3219 C C . LEU B 1 123 ? 48.521 18.515 -5.470 1.00 14.71 121 LEU B C 1
ATOM 3220 O O . LEU B 1 123 ? 49.098 17.448 -5.302 1.00 14.33 121 LEU B O 1
ATOM 3225 N N . ASN B 1 124 ? 49.155 19.681 -5.489 1.00 12.97 122 ASN B N 1
ATOM 3226 C CA . ASN B 1 124 ? 50.596 19.745 -5.280 1.00 15.02 122 ASN B CA 1
ATOM 3227 C C . ASN B 1 124 ? 51.006 21.043 -4.604 1.00 15.18 122 ASN B C 1
ATOM 3228 O O . ASN B 1 124 ? 50.167 21.899 -4.308 1.00 13.63 122 ASN B O 1
ATOM 3233 N N . ILE B 1 125 ? 52.302 21.200 -4.371 1.00 15.28 123 ILE B N 1
ATOM 3234 C CA . ILE B 1 125 ? 52.791 22.384 -3.672 1.00 17.51 123 ILE B CA 1
ATOM 3235 C C . ILE B 1 125 ? 52.497 23.723 -4.345 1.00 16.76 123 ILE B C 1
ATOM 3236 O O . ILE B 1 125 ? 52.531 24.760 -3.684 1.00 17.02 123 ILE B O 1
ATOM 3241 N N . ASP B 1 126 ? 52.216 23.709 -5.648 1.00 17.42 124 ASP B N 1
ATOM 3242 C CA . ASP B 1 126 ? 51.894 24.946 -6.370 1.00 17.97 124 ASP B CA 1
ATOM 3243 C C . ASP B 1 126 ? 50.587 25.522 -5.817 1.00 18.62 124 ASP B C 1
ATOM 3244 O O . ASP B 1 126 ? 50.309 26.710 -5.966 1.00 18.63 124 ASP B O 1
ATOM 3249 N N . ASP B 1 127 ? 49.776 24.660 -5.207 1.00 16.81 125 ASP B N 1
ATOM 3250 C CA . ASP B 1 127 ? 48.484 25.065 -4.662 1.00 18.18 125 ASP B CA 1
ATOM 3251 C C . ASP B 1 127 ? 48.553 25.609 -3.240 1.00 18.93 125 ASP B C 1
ATOM 3252 O O . ASP B 1 127 ? 47.524 25.933 -2.637 1.00 18.76 125 ASP B O 1
ATOM 3257 N N . VAL B 1 128 ? 49.761 25.711 -2.702 1.00 17.49 126 VAL B N 1
ATOM 3258 C CA . VAL B 1 128 ? 49.927 26.233 -1.355 1.00 18.68 126 VAL B CA 1
ATOM 3259 C C . VAL B 1 128 ? 50.340 27.701 -1.448 1.00 18.44 126 VAL B C 1
ATOM 3260 O O . VAL B 1 128 ? 51.380 28.006 -2.011 1.00 19.04 126 VAL B O 1
ATOM 3264 N N . ASP B 1 129 ? 49.522 28.605 -0.910 1.00 18.38 127 ASP B N 1
ATOM 3265 C CA . ASP B 1 129 ? 49.855 30.031 -0.957 1.00 19.70 127 ASP B CA 1
ATOM 3266 C C . ASP B 1 129 ? 50.644 30.386 0.297 1.00 17.44 127 ASP B C 1
ATOM 3267 O O . ASP B 1 129 ? 50.074 30.781 1.308 1.00 16.57 127 ASP B O 1
ATOM 3272 N N . PHE B 1 130 ? 51.961 30.248 0.225 1.00 17.24 128 PHE B N 1
ATOM 3273 C CA . PHE B 1 130 ? 52.811 30.529 1.371 1.00 17.95 128 PHE B CA 1
ATOM 3274 C C . PHE B 1 130 ? 52.738 31.953 1.919 1.00 19.83 128 PHE B C 1
ATOM 3275 O O . PHE B 1 130 ? 53.010 32.177 3.099 1.00 17.10 128 PHE B O 1
ATOM 3283 N N . ALA B 1 131 ? 52.359 32.909 1.079 1.00 21.49 129 ALA B N 1
ATOM 3284 C CA . ALA B 1 131 ? 52.267 34.302 1.520 1.00 23.02 129 ALA B CA 1
ATOM 3285 C C . ALA B 1 131 ? 51.124 34.521 2.512 1.00 23.75 129 ALA B C 1
ATOM 3286 O O . ALA B 1 131 ? 51.123 35.498 3.264 1.00 25.43 129 ALA B O 1
ATOM 3288 N N . ARG B 1 132 ? 50.153 33.617 2.523 1.00 19.66 130 ARG B N 1
ATOM 3289 C CA . ARG B 1 132 ? 49.028 33.755 3.435 1.00 19.70 130 ARG B CA 1
ATOM 3290 C C . ARG B 1 132 ? 49.258 33.099 4.793 1.00 17.95 130 ARG B C 1
ATOM 3291 O O . ARG B 1 132 ? 48.465 33.283 5.719 1.00 18.36 130 ARG B O 1
ATOM 3299 N N . PHE B 1 133 ? 50.350 32.347 4.914 1.00 17.25 131 PHE B N 1
ATOM 3300 C CA . PHE B 1 133 ? 50.685 31.669 6.166 1.00 17.81 131 PHE B CA 1
ATOM 3301 C C . PHE B 1 133 ? 50.803 32.625 7.360 1.00 19.10 131 PHE B C 1
ATOM 3302 O O . PHE B 1 133 ? 50.454 32.266 8.484 1.00 17.64 131 PHE B O 1
ATOM 3310 N N . SER B 1 134 ? 51.291 33.838 7.123 1.00 19.24 132 SER B N 1
ATOM 3311 C CA . SER B 1 134 ? 51.465 34.807 8.206 1.00 21.27 132 SER B CA 1
ATOM 3312 C C . SER B 1 134 ? 50.145 35.257 8.824 1.00 22.29 132 SER B C 1
ATOM 3313 O O . SER B 1 134 ? 50.125 35.832 9.912 1.00 23.43 132 SER B O 1
ATOM 3316 N N . GLN B 1 135 ? 49.045 34.989 8.131 1.00 22.05 133 GLN B N 1
ATOM 3317 C CA . GLN B 1 135 ? 47.728 35.399 8.596 1.00 24.56 133 GLN B CA 1
ATOM 3318 C C . GLN B 1 135 ? 47.003 34.381 9.473 1.00 23.77 133 GLN B C 1
ATOM 3319 O O . GLN B 1 135 ? 45.958 34.694 10.044 1.00 25.85 133 GLN B O 1
ATOM 3325 N N . ALA B 1 136 ? 47.548 33.174 9.588 1.00 20.48 134 ALA B N 1
ATOM 3326 C CA . ALA B 1 136 ? 46.894 32.128 10.372 1.00 19.26 134 ALA B CA 1
ATOM 3327 C C . ALA B 1 136 ? 47.683 31.643 11.582 1.00 19.63 134 ALA B C 1
ATOM 3328 O O . ALA B 1 136 ? 48.898 31.840 11.679 1.00 19.31 134 ALA B O 1
ATOM 3330 N N . LYS B 1 137 ? 46.976 30.981 12.492 1.00 17.06 135 LYS B N 1
ATOM 3331 C CA . LYS B 1 137 ? 47.578 30.457 13.714 1.00 17.30 135 LYS B CA 1
ATOM 3332 C C . LYS B 1 137 ? 47.829 28.958 13.661 1.00 16.71 135 LYS B C 1
ATOM 3333 O O . LYS B 1 137 ? 48.648 28.438 14.419 1.00 14.81 135 LYS B O 1
ATOM 3339 N N . LEU B 1 138 ? 47.122 28.258 12.778 1.00 15.56 136 LEU B N 1
ATOM 3340 C CA . LEU B 1 138 ? 47.275 26.816 12.716 1.00 14.95 136 LEU B CA 1
ATOM 3341 C C . LEU B 1 138 ? 47.124 26.261 11.310 1.00 15.53 136 LEU B C 1
ATOM 3342 O O . LEU B 1 138 ? 46.307 26.734 10.529 1.00 13.54 136 LEU B O 1
ATOM 3347 N N . LEU B 1 139 ? 47.935 25.255 11.002 1.00 12.39 137 LEU B N 1
ATOM 3348 C CA . LEU B 1 139 ? 47.909 24.606 9.700 1.00 13.40 137 LEU B CA 1
ATOM 3349 C C . LEU B 1 139 ? 47.454 23.172 9.911 1.00 13.57 137 LEU B C 1
ATOM 3350 O O . LEU B 1 139 ? 47.955 22.472 10.794 1.00 12.44 137 LEU B O 1
ATOM 3355 N N . SER B 1 140 ? 46.486 22.747 9.113 1.00 14.15 138 SER B N 1
ATOM 3356 C CA . SER B 1 140 ? 45.985 21.393 9.206 1.00 15.97 138 SER B CA 1
ATOM 3357 C C . SER B 1 140 ? 46.212 20.737 7.856 1.00 16.45 138 SER B C 1
ATOM 3358 O O . SER B 1 140 ? 45.592 21.101 6.858 1.00 17.98 138 SER B O 1
ATOM 3361 N N . LEU B 1 141 ? 47.143 19.800 7.820 1.00 16.40 139 LEU B N 1
ATOM 3362 C CA . LEU B 1 141 ? 47.431 19.091 6.588 1.00 19.00 139 LEU B CA 1
ATOM 3363 C C . LEU B 1 141 ? 46.398 17.972 6.645 1.00 20.21 139 LEU B C 1
ATOM 3364 O O . LEU B 1 141 ? 46.594 16.958 7.319 1.00 18.69 139 LEU B O 1
ATOM 3369 N N . ALA B 1 142 ? 45.288 18.170 5.946 1.00 21.28 140 ALA B N 1
ATOM 3370 C CA . ALA B 1 142 ? 44.201 17.214 5.959 1.00 22.77 140 ALA B CA 1
ATOM 3371 C C . ALA B 1 142 ? 44.481 15.985 5.105 1.00 27.05 140 ALA B C 1
ATOM 3372 O O . ALA B 1 142 ? 44.079 15.910 3.946 1.00 26.82 140 ALA B O 1
ATOM 3374 N N . SER B 1 143 ? 45.202 15.045 5.714 1.00 28.28 141 SER B N 1
ATOM 3375 C CA . SER B 1 143 ? 45.570 13.745 5.172 1.00 26.91 141 SER B CA 1
ATOM 3376 C C . SER B 1 143 ? 46.868 13.586 4.390 1.00 23.62 141 SER B C 1
ATOM 3377 O O . SER B 1 143 ? 46.934 13.764 3.162 1.00 19.72 141 SER B O 1
ATOM 3380 N N . ILE B 1 144 ? 47.907 13.230 5.141 1.00 20.98 142 ILE B N 1
ATOM 3381 C CA . ILE B 1 144 ? 49.221 12.963 4.585 1.00 20.61 142 ILE B CA 1
ATOM 3382 C C . ILE B 1 144 ? 48.889 11.721 3.778 1.00 21.52 142 ILE B C 1
ATOM 3383 O O . ILE B 1 144 ? 48.106 10.890 4.242 1.00 20.43 142 ILE B O 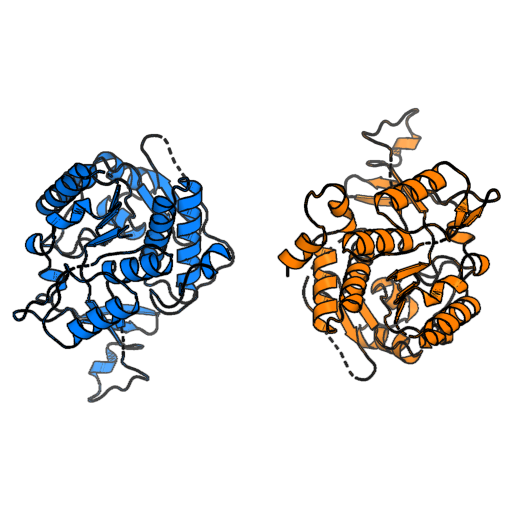1
ATOM 3388 N N . PHE B 1 145 ? 49.452 11.617 2.580 1.00 21.09 143 PHE B N 1
ATOM 3389 C CA . PHE B 1 145 ? 49.234 10.495 1.665 1.00 22.19 143 PHE B CA 1
ATOM 3390 C C . PHE B 1 145 ? 48.000 10.624 0.769 1.00 21.04 143 PHE B C 1
ATOM 3391 O O . PHE B 1 145 ? 47.923 9.959 -0.256 1.00 22.63 143 PHE B O 1
ATOM 3399 N N . ASN B 1 146 ? 47.042 11.470 1.131 1.00 21.55 144 ASN B N 1
ATOM 3400 C CA . ASN B 1 146 ? 45.841 11.609 0.302 1.00 22.51 144 ASN B CA 1
ATOM 3401 C C . ASN B 1 146 ? 46.167 12.076 -1.123 1.00 23.69 144 ASN B C 1
ATOM 3402 O O . ASN B 1 146 ? 45.637 11.531 -2.094 1.00 22.43 144 ASN B O 1
ATOM 3407 N N . SER B 1 147 ? 47.038 13.078 -1.243 1.00 22.72 145 SER B N 1
ATOM 3408 C CA . SER B 1 147 ? 47.456 13.602 -2.547 1.00 22.83 145 SER B CA 1
ATOM 3409 C C . SER B 1 147 ? 48.943 13.294 -2.722 1.00 22.92 145 SER B C 1
ATOM 3410 O O . SER B 1 147 ? 49.797 13.979 -2.162 1.00 22.50 145 SER B O 1
ATOM 3413 N N . PRO B 1 148 ? 49.268 12.256 -3.510 1.00 22.74 146 PRO B N 1
ATOM 3414 C CA . PRO B 1 148 ? 50.629 11.778 -3.807 1.00 22.19 146 PRO B CA 1
ATOM 3415 C C . PRO B 1 148 ? 51.727 12.780 -4.198 1.00 22.86 146 PRO B C 1
ATOM 3416 O O . PRO B 1 148 ? 52.904 12.554 -3.895 1.00 22.75 146 PRO B O 1
ATOM 3420 N N . LEU B 1 149 ? 51.374 13.866 -4.884 1.00 19.35 147 LEU B N 1
ATOM 3421 C CA . LEU B 1 149 ? 52.399 14.830 -5.281 1.00 16.69 147 LEU B CA 1
ATOM 3422 C C . LEU B 1 149 ? 52.932 15.606 -4.078 1.00 16.49 147 LEU B C 1
ATOM 3423 O O . LEU B 1 149 ? 53.987 16.235 -4.149 1.00 17.39 147 LEU B O 1
ATOM 3428 N N . LEU B 1 150 ? 52.196 15.568 -2.975 1.00 15.47 148 LEU B N 1
ATOM 3429 C CA . LEU B 1 150 ? 52.648 16.219 -1.752 1.00 18.64 148 LEU B CA 1
ATOM 3430 C C . LEU B 1 150 ? 53.514 15.163 -1.066 1.00 18.87 148 LEU B C 1
ATOM 3431 O O . LEU B 1 150 ? 53.140 14.599 -0.037 1.00 21.66 148 LEU B O 1
ATOM 3436 N N . ASP B 1 151 ? 54.666 14.874 -1.658 1.00 18.63 149 ASP B N 1
ATOM 3437 C CA . ASP B 1 151 ? 55.557 13.869 -1.097 1.00 19.51 149 ASP B CA 1
ATOM 3438 C C . ASP B 1 151 ? 56.270 14.358 0.163 1.00 19.90 149 ASP B C 1
ATOM 3439 O O . ASP B 1 151 ? 56.069 15.491 0.607 1.00 17.01 149 ASP B O 1
ATOM 3444 N N . GLY B 1 152 ? 57.095 13.490 0.745 1.00 19.04 150 GLY B N 1
ATOM 3445 C CA . GLY B 1 152 ? 57.825 13.860 1.944 1.00 19.11 150 GLY B CA 1
ATOM 3446 C C . GLY B 1 152 ? 58.582 15.171 1.799 1.00 18.00 150 GLY B C 1
ATOM 3447 O O . GLY B 1 152 ? 58.563 16.003 2.708 1.00 18.80 150 GLY B O 1
ATOM 3448 N N . LYS B 1 153 ? 59.238 15.377 0.660 1.00 18.17 151 LYS B N 1
ATOM 3449 C CA . LYS B 1 153 ? 59.998 16.610 0.458 1.00 17.29 151 LYS B CA 1
ATOM 3450 C C . LYS B 1 153 ? 59.089 17.842 0.391 1.00 17.48 151 LYS B C 1
ATOM 3451 O O . LYS B 1 153 ? 59.419 18.893 0.950 1.00 15.34 151 LYS B O 1
ATOM 3457 N N . ALA B 1 154 ? 57.942 17.713 -0.270 1.00 15.59 152 ALA B N 1
ATOM 3458 C CA . ALA B 1 154 ? 57.001 18.831 -0.374 1.00 14.49 152 ALA B CA 1
ATOM 3459 C C . ALA B 1 154 ? 56.428 19.164 1.005 1.00 15.70 152 ALA B C 1
ATOM 3460 O O . ALA B 1 154 ? 56.302 20.329 1.375 1.00 16.79 152 ALA B O 1
ATOM 3462 N N . LEU B 1 155 ? 56.068 18.131 1.756 1.00 13.63 153 LEU B N 1
ATOM 3463 C CA . LEU B 1 155 ? 55.522 18.320 3.092 1.00 15.01 153 LEU B CA 1
ATOM 3464 C C . LEU B 1 155 ? 56.552 19.018 3.974 1.00 14.63 153 LEU B C 1
ATOM 3465 O O . LEU B 1 155 ? 56.223 19.926 4.736 1.00 12.83 153 LEU B O 1
ATOM 3470 N N . THR B 1 156 ? 57.805 18.597 3.868 1.00 13.84 154 THR B N 1
ATOM 3471 C CA . THR B 1 156 ? 58.844 19.217 4.674 1.00 14.54 154 THR B CA 1
ATOM 3472 C C . THR B 1 156 ? 58.917 20.716 4.373 1.00 13.74 154 THR B C 1
ATOM 3473 O O . THR B 1 156 ? 59.022 21.532 5.291 1.00 14.03 154 THR B O 1
ATOM 3477 N N . GLU B 1 157 ? 58.840 21.084 3.096 1.00 13.28 155 GLU B N 1
ATOM 3478 C CA . GLU B 1 157 ? 58.880 22.500 2.718 1.00 14.96 155 GLU B CA 1
ATOM 3479 C C . GLU B 1 157 ? 57.672 23.239 3.279 1.00 13.86 155 GLU B C 1
ATOM 3480 O O . GLU B 1 157 ? 57.791 24.356 3.785 1.00 13.67 155 GLU B O 1
ATOM 3486 N N . ILE B 1 158 ? 56.502 22.620 3.182 1.00 12.39 156 ILE B N 1
ATOM 3487 C CA . ILE B 1 158 ? 55.287 23.244 3.695 1.00 12.04 156 ILE B CA 1
ATOM 3488 C C . ILE B 1 158 ? 55.399 23.467 5.197 1.00 14.05 156 ILE B C 1
ATOM 3489 O O . ILE B 1 158 ? 55.125 24.567 5.695 1.00 13.33 156 ILE B O 1
ATOM 3494 N N . PHE B 1 159 ? 55.796 22.419 5.920 1.00 10.18 157 PHE B N 1
ATOM 3495 C CA . PHE B 1 159 ? 55.924 22.521 7.366 1.00 12.69 157 PHE B CA 1
ATOM 3496 C C . PHE B 1 159 ? 57.053 23.446 7.808 1.00 13.25 157 PHE B C 1
ATOM 3497 O O . PHE B 1 159 ? 56.941 24.091 8.845 1.00 10.83 157 PHE B O 1
ATOM 3505 N N . THR B 1 160 ? 58.139 23.495 7.038 1.00 14.31 158 THR B N 1
ATOM 3506 C CA . THR B 1 160 ? 59.264 24.358 7.374 1.00 13.09 158 THR B CA 1
ATOM 3507 C C . THR B 1 160 ? 58.791 25.806 7.409 1.00 15.46 158 THR B C 1
ATOM 3508 O O . THR B 1 160 ? 59.143 26.559 8.316 1.00 16.26 158 THR B O 1
ATOM 3512 N N . GLN B 1 161 ? 57.982 26.199 6.429 1.00 14.28 159 GLN B N 1
ATOM 3513 C CA . GLN B 1 161 ? 57.476 27.563 6.410 1.00 14.70 159 GLN B CA 1
ATOM 3514 C C . GLN B 1 161 ? 56.461 27.784 7.530 1.00 16.82 159 GLN B C 1
ATOM 3515 O O . GLN B 1 161 ? 56.461 28.826 8.182 1.00 15.97 159 GLN B O 1
ATOM 3521 N N . ALA B 1 162 ? 55.611 26.790 7.770 1.00 15.72 160 ALA B N 1
ATOM 3522 C CA . ALA B 1 162 ? 54.617 26.898 8.823 1.00 16.90 160 ALA B CA 1
ATOM 3523 C C . ALA B 1 162 ? 55.325 27.063 10.169 1.00 18.25 160 ALA B C 1
ATOM 3524 O O . ALA B 1 162 ? 54.984 27.949 10.950 1.00 19.08 160 ALA B O 1
ATOM 3526 N N . LYS B 1 163 ? 56.324 26.226 10.424 1.00 18.17 161 LYS B N 1
ATOM 3527 C CA . LYS B 1 163 ? 57.068 26.291 11.678 1.00 22.54 161 LYS B CA 1
ATOM 3528 C C . LYS B 1 163 ? 57.808 27.623 11.816 1.00 22.32 161 LYS B C 1
ATOM 3529 O O . LYS B 1 163 ? 57.940 28.157 12.921 1.00 22.53 161 LYS B O 1
ATOM 3535 N N . ALA B 1 164 ? 58.285 28.160 10.696 1.00 22.04 162 ALA B N 1
ATOM 3536 C CA . ALA B 1 164 ? 59.014 29.427 10.720 1.00 23.45 162 ALA B CA 1
ATOM 3537 C C . ALA B 1 164 ? 58.119 30.532 11.243 1.00 23.34 162 ALA B C 1
ATOM 3538 O O . ALA B 1 164 ? 58.581 31.460 11.910 1.00 26.00 162 ALA B O 1
ATOM 3540 N N . ARG B 1 165 ? 56.829 30.420 10.954 1.00 22.27 163 ARG B N 1
ATOM 3541 C CA . ARG B 1 165 ? 55.871 31.421 11.395 1.00 23.48 163 ARG B CA 1
ATOM 3542 C C . ARG B 1 165 ? 55.156 31.070 12.695 1.00 23.61 163 ARG B C 1
ATOM 3543 O O . ARG B 1 165 ? 54.092 31.612 12.990 1.00 24.78 163 ARG B O 1
ATOM 3551 N N . GLN B 1 166 ? 55.749 30.166 13.465 1.00 22.83 164 GLN B N 1
ATOM 3552 C CA . GLN B 1 166 ? 55.202 29.750 14.757 1.00 24.82 164 GLN B CA 1
ATOM 3553 C C . GLN B 1 166 ? 53.785 29.171 14.716 1.00 22.51 164 GLN B C 1
ATOM 3554 O O . GLN B 1 166 ? 53.067 29.202 15.718 1.00 21.16 164 GLN B O 1
ATOM 3568 N N . ILE B 1 168 ? 50.836 26.343 14.653 1.00 16.14 166 ILE B N 1
ATOM 3569 C CA . ILE B 1 168 ? 50.688 25.029 15.256 1.00 15.34 166 ILE B CA 1
ATOM 3570 C C . ILE B 1 168 ? 50.466 24.147 14.037 1.00 14.69 166 ILE B C 1
ATOM 3571 O O . ILE B 1 168 ? 49.697 24.519 13.158 1.00 14.67 166 ILE B O 1
ATOM 3576 N N . ILE B 1 169 ? 51.134 23.001 13.962 1.00 12.57 167 ILE B N 1
ATOM 3577 C CA . ILE B 1 169 ? 50.951 22.128 12.811 1.00 12.63 167 ILE B CA 1
ATOM 3578 C C . ILE B 1 169 ? 50.223 20.842 13.187 1.00 13.50 167 ILE B C 1
ATOM 3579 O O . ILE B 1 169 ? 50.682 20.083 14.047 1.00 11.60 167 ILE B O 1
ATOM 3584 N N . CYS B 1 170 ? 49.078 20.620 12.540 1.00 12.34 168 CYS B N 1
ATOM 3585 C CA . CYS B 1 170 ? 48.271 19.427 12.773 1.00 13.39 168 CYS B CA 1
ATOM 3586 C C . CYS B 1 170 ? 48.189 18.628 11.477 1.00 14.70 168 CYS B C 1
ATOM 3587 O O . CYS B 1 170 ? 48.187 19.193 10.385 1.00 13.16 168 CYS B O 1
ATOM 3590 N N . ALA B 1 171 ? 48.106 17.313 11.602 1.00 15.25 169 ALA B N 1
ATOM 3591 C CA . ALA B 1 171 ? 48.009 16.471 10.426 1.00 15.85 169 ALA B CA 1
ATOM 3592 C C . ALA B 1 171 ? 47.348 15.141 10.754 1.00 19.12 169 ALA B C 1
ATOM 3593 O O . ALA B 1 171 ? 47.518 14.605 11.849 1.00 18.24 169 ALA B O 1
ATOM 3595 N N . ASP B 1 172 ? 46.552 14.635 9.821 1.00 21.64 170 ASP B N 1
ATOM 3596 C CA . ASP B 1 172 ? 45.948 13.327 10.003 1.00 25.66 170 ASP B CA 1
ATOM 3597 C C . ASP B 1 172 ? 46.499 12.539 8.830 1.00 26.11 170 ASP B C 1
ATOM 3598 O O . ASP B 1 172 ? 47.285 13.075 8.048 1.00 25.50 170 ASP B O 1
ATOM 3611 N N . ILE B 1 174 ? 45.958 8.925 5.909 1.00 29.79 172 ILE B N 1
ATOM 3612 C CA . ILE B 1 174 ? 45.115 7.910 5.289 1.00 30.18 172 ILE B CA 1
ATOM 3613 C C . ILE B 1 174 ? 46.090 6.800 4.900 1.00 30.96 172 ILE B C 1
ATOM 3614 O O . ILE B 1 174 ? 47.294 6.913 5.148 1.00 29.42 172 ILE B O 1
ATOM 3619 N N . LYS B 1 175 ? 45.586 5.726 4.302 1.00 31.17 173 LYS B N 1
ATOM 3620 C CA . LYS B 1 175 ? 46.469 4.640 3.894 1.00 32.71 173 LYS B CA 1
ATOM 3621 C C . LYS B 1 175 ? 47.176 5.089 2.619 1.00 32.39 173 LYS B C 1
ATOM 3622 O O . LYS B 1 175 ? 46.529 5.552 1.679 1.00 32.28 173 LYS B O 1
ATOM 3628 N N . PRO B 1 176 ? 48.514 4.978 2.573 1.00 32.90 174 PRO B N 1
ATOM 3629 C CA . PRO B 1 176 ? 49.229 5.400 1.362 1.00 33.34 174 PRO B CA 1
ATOM 3630 C C . PRO B 1 176 ? 48.616 4.800 0.100 1.00 33.57 174 PRO B C 1
ATOM 3631 O O . PRO B 1 176 ? 48.188 3.646 0.100 1.00 33.75 174 PRO B O 1
ATOM 3635 N N . ARG B 1 177 ? 48.574 5.591 -0.968 1.00 33.92 175 ARG B N 1
ATOM 3636 C CA . ARG B 1 177 ? 47.998 5.146 -2.235 1.00 34.52 175 ARG B CA 1
ATOM 3637 C C . ARG B 1 177 ? 49.027 4.534 -3.175 1.00 35.11 175 ARG B C 1
ATOM 3638 O O . ARG B 1 177 ? 48.686 3.708 -4.022 1.00 35.88 175 ARG B O 1
ATOM 3646 N N . LEU B 1 178 ? 50.282 4.944 -3.042 1.00 35.07 176 LEU B N 1
ATOM 3647 C CA . LEU B 1 178 ? 51.320 4.432 -3.926 1.00 35.37 176 LEU B CA 1
ATOM 3648 C C . LEU B 1 178 ? 52.512 3.807 -3.207 1.00 35.13 176 LEU B C 1
ATOM 3649 O O . LEU B 1 178 ? 53.662 4.055 -3.560 1.00 35.42 176 LEU B O 1
ATOM 3654 N N . ASN B 1 179 ? 52.224 3.005 -2.190 1.00 35.08 177 ASN B N 1
ATOM 3655 C CA . ASN B 1 179 ? 53.258 2.308 -1.436 1.00 36.09 177 ASN B CA 1
ATOM 3656 C C . ASN B 1 179 ? 54.242 3.192 -0.669 1.00 34.59 177 ASN B C 1
ATOM 3657 O O . ASN B 1 179 ? 55.371 2.778 -0.412 1.00 33.95 177 ASN B O 1
ATOM 3662 N N . GLU B 1 180 ? 53.833 4.404 -0.305 1.00 33.03 178 GLU B N 1
ATOM 3663 C CA . GLU B 1 180 ? 54.722 5.277 0.458 1.00 31.74 178 GLU B CA 1
ATOM 3664 C C . GLU B 1 180 ? 54.839 4.681 1.853 1.00 29.49 178 GLU B C 1
ATOM 3665 O O . GLU B 1 180 ? 53.929 3.998 2.315 1.00 29.65 178 GLU B O 1
ATOM 3671 N N . THR B 1 181 ? 55.949 4.943 2.529 1.00 27.98 179 THR B N 1
ATOM 3672 C CA . THR B 1 181 ? 56.151 4.396 3.865 1.00 26.80 179 THR B CA 1
ATOM 3673 C C . THR B 1 181 ? 56.349 5.479 4.915 1.00 25.73 179 THR B C 1
ATOM 3674 O O . THR B 1 181 ? 56.509 6.657 4.595 1.00 23.40 179 THR B O 1
ATOM 3678 N N . LEU B 1 182 ? 56.342 5.066 6.177 1.00 25.25 180 LEU B N 1
ATOM 3679 C CA . LEU B 1 182 ? 56.549 6.001 7.273 1.00 26.20 180 LEU B CA 1
ATOM 3680 C C . LEU B 1 182 ? 57.917 6.651 7.108 1.00 25.80 180 LEU B C 1
ATOM 3681 O O . LEU B 1 182 ? 58.092 7.839 7.380 1.00 25.16 180 LEU B O 1
ATOM 3686 N N . ASP B 1 183 ? 58.883 5.863 6.652 1.00 26.94 181 ASP B N 1
ATOM 3687 C CA . ASP B 1 183 ? 60.240 6.358 6.463 1.00 28.17 181 ASP B CA 1
ATOM 3688 C C . ASP B 1 183 ? 60.295 7.511 5.468 1.00 27.33 181 ASP B C 1
ATOM 3689 O O . ASP B 1 183 ? 61.120 8.414 5.604 1.00 26.31 181 ASP B O 1
ATOM 3694 N N . ASP B 1 184 ? 59.415 7.471 4.470 1.00 24.92 182 ASP B N 1
ATOM 3695 C CA . ASP B 1 184 ? 59.351 8.519 3.450 1.00 25.75 182 ASP B CA 1
ATOM 3696 C C . ASP B 1 184 ? 58.909 9.870 4.013 1.00 24.28 182 ASP B C 1
ATOM 3697 O O . ASP B 1 184 ? 59.253 10.918 3.463 1.00 23.85 182 ASP B O 1
ATOM 3702 N N . ILE B 1 185 ? 58.138 9.849 5.098 1.00 20.71 183 ILE B N 1
ATOM 3703 C CA . ILE B 1 185 ? 57.649 11.091 5.700 1.00 20.37 183 ILE B CA 1
ATOM 3704 C C . ILE B 1 185 ? 58.184 11.384 7.099 1.00 19.53 183 ILE B C 1
ATOM 3705 O O . ILE B 1 185 ? 57.727 12.324 7.746 1.00 18.95 183 ILE B O 1
ATOM 3710 N N . CYS B 1 186 ? 59.141 10.591 7.569 1.00 18.33 184 CYS B N 1
ATOM 3711 C CA . CYS B 1 186 ? 59.699 10.775 8.908 1.00 20.17 184 CYS B CA 1
ATOM 3712 C C . CYS B 1 186 ? 60.223 12.191 9.127 1.00 18.66 184 CYS B C 1
ATOM 3713 O O . CYS B 1 186 ? 59.975 12.785 10.174 1.00 18.41 184 CYS B O 1
ATOM 3716 N N . GLU B 1 187 ? 60.949 12.731 8.148 1.00 19.21 185 GLU B N 1
ATOM 3717 C CA . GLU B 1 187 ? 61.490 14.086 8.272 1.00 20.61 185 GLU B CA 1
ATOM 3718 C C . GLU B 1 187 ? 60.363 15.114 8.341 1.00 20.12 185 GLU B C 1
ATOM 3719 O O . GLU B 1 187 ? 60.417 16.061 9.133 1.00 20.40 185 GLU B O 1
ATOM 3725 N N . ALA B 1 188 ? 59.338 14.932 7.517 1.00 18.36 186 ALA B N 1
ATOM 3726 C CA . ALA B 1 188 ? 58.210 15.858 7.531 1.00 16.95 186 ALA B CA 1
ATOM 3727 C C . ALA B 1 188 ? 57.527 15.780 8.893 1.00 16.62 186 ALA B C 1
ATOM 3728 O O . ALA B 1 188 ? 57.133 16.800 9.456 1.00 15.08 186 ALA B O 1
ATOM 3730 N N . LEU B 1 189 ? 57.400 14.565 9.420 1.00 16.60 187 LEU B N 1
ATOM 3731 C CA . LEU B 1 189 ? 56.740 14.362 10.710 1.00 17.10 187 LEU B CA 1
ATOM 3732 C C . LEU B 1 189 ? 57.395 15.086 11.885 1.00 17.25 187 LEU B C 1
ATOM 3733 O O . LEU B 1 189 ? 56.716 15.415 12.859 1.00 17.83 187 LEU B O 1
ATOM 3738 N N . SER B 1 190 ? 58.700 15.339 11.800 1.00 16.08 188 SER B N 1
ATOM 3739 C CA . SER B 1 190 ? 59.414 16.008 12.888 1.00 16.66 188 SER B CA 1
ATOM 3740 C C . SER B 1 190 ? 58.937 17.442 13.119 1.00 17.24 188 SER B C 1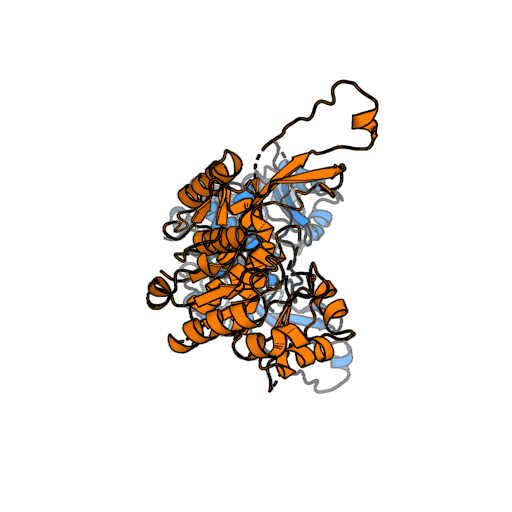
ATOM 3741 O O . SER B 1 190 ? 59.279 18.063 14.128 1.00 17.17 188 SER B O 1
ATOM 3744 N N . TYR B 1 191 ? 58.139 17.964 12.192 1.00 13.77 189 TYR B N 1
ATOM 3745 C CA . TYR B 1 191 ? 57.620 19.319 12.318 1.00 15.51 189 TYR B CA 1
ATOM 3746 C C . TYR B 1 191 ? 56.201 19.304 12.869 1.00 13.43 189 TYR B C 1
ATOM 3747 O O . TYR B 1 191 ? 55.684 20.337 13.269 1.00 14.05 189 TYR B O 1
ATOM 3756 N N . VAL B 1 192 ? 55.577 18.133 12.899 1.00 13.82 190 VAL B N 1
ATOM 3757 C CA . VAL B 1 192 ? 54.192 18.042 13.356 1.00 12.61 190 VAL B CA 1
ATOM 3758 C C . VAL B 1 192 ? 53.984 18.149 14.867 1.00 15.14 190 VAL B C 1
ATOM 3759 O O . VAL B 1 192 ? 54.645 17.467 15.647 1.00 13.55 190 VAL B O 1
ATOM 3763 N N . ASP B 1 193 ? 53.073 19.029 15.273 1.00 12.53 191 ASP B N 1
ATOM 3764 C CA . ASP B 1 193 ? 52.778 19.203 16.696 1.00 15.33 191 ASP B CA 1
ATOM 3765 C C . ASP B 1 193 ? 51.699 18.240 17.154 1.00 13.64 191 ASP B C 1
ATOM 3766 O O . ASP B 1 193 ? 51.767 17.701 18.254 1.00 14.35 191 ASP B O 1
ATOM 3771 N N . TYR B 1 194 ? 50.700 18.028 16.304 1.00 13.40 192 TYR B N 1
ATOM 3772 C CA . TYR B 1 194 ? 49.613 17.117 16.632 1.00 14.20 192 TYR B CA 1
ATOM 3773 C C . TYR B 1 194 ? 49.309 16.214 15.447 1.00 13.48 192 TYR B C 1
ATOM 3774 O O . TYR B 1 194 ? 48.916 16.691 14.381 1.00 15.56 192 TYR B O 1
ATOM 3783 N N . LEU B 1 195 ? 49.509 14.915 15.637 1.00 13.03 193 LEU B N 1
ATOM 3784 C CA . LEU B 1 195 ? 49.229 13.933 14.599 1.00 13.03 193 LEU B CA 1
ATOM 3785 C C . LEU B 1 195 ? 47.974 13.165 15.009 1.00 13.89 193 LEU B C 1
ATOM 3786 O O . LEU B 1 195 ? 47.891 12.669 16.139 1.00 14.00 193 LEU B O 1
ATOM 3791 N N . PHE B 1 196 ? 47.011 13.063 14.094 1.00 14.32 194 PHE B N 1
ATOM 3792 C CA . PHE B 1 196 ? 45.755 12.351 14.346 1.00 15.34 194 PHE B CA 1
ATOM 3793 C C . PHE B 1 196 ? 45.657 11.105 13.474 1.00 17.01 194 PHE B C 1
ATOM 3794 O O . PHE B 1 196 ? 44.889 11.063 12.512 1.00 17.42 194 PHE B O 1
ATOM 3802 N N . PRO B 1 197 ? 46.431 10.067 13.799 1.00 18.69 195 PRO B N 1
ATOM 3803 C CA . PRO B 1 197 ? 46.375 8.852 12.988 1.00 21.61 195 PRO B CA 1
ATOM 3804 C C . PRO B 1 197 ? 45.134 8.004 13.225 1.00 23.33 195 PRO B C 1
ATOM 3805 O O . PRO B 1 197 ? 44.576 7.988 14.326 1.00 25.59 195 PRO B O 1
ATOM 3809 N N . ASN B 1 198 ? 44.700 7.316 12.176 1.00 26.13 196 ASN B N 1
ATOM 3810 C CA . ASN B 1 198 ? 43.557 6.409 12.261 1.00 26.33 196 ASN B CA 1
ATOM 3811 C C . ASN B 1 198 ? 44.180 5.131 12.810 1.00 26.25 196 ASN B C 1
ATOM 3812 O O . ASN B 1 198 ? 45.121 4.603 12.222 1.00 26.33 196 ASN B O 1
ATOM 3817 N N . PHE B 1 199 ? 43.678 4.646 13.943 1.00 27.16 197 PHE B N 1
ATOM 3818 C CA . PHE B 1 199 ? 44.242 3.448 14.562 1.00 28.20 197 PHE B CA 1
ATOM 3819 C C . PHE B 1 199 ? 44.501 2.266 13.628 1.00 28.58 197 PHE B C 1
ATOM 3820 O O . PHE B 1 199 ? 45.608 1.727 13.597 1.00 28.64 197 PHE B O 1
ATOM 3828 N N . ALA B 1 200 ? 43.483 1.851 12.880 1.00 29.46 198 ALA B N 1
ATOM 3829 C CA . ALA B 1 200 ? 43.631 0.717 11.974 1.00 29.61 198 ALA B CA 1
ATOM 3830 C C . ALA B 1 200 ? 44.720 0.963 10.935 1.00 29.78 198 ALA B C 1
ATOM 3831 O O . ALA B 1 200 ? 45.601 0.125 10.735 1.00 30.28 198 ALA B O 1
ATOM 3833 N N . GLU B 1 201 ? 44.658 2.112 10.274 1.00 29.59 199 GLU B N 1
ATOM 3834 C CA . GLU B 1 201 ? 45.644 2.447 9.255 1.00 29.97 199 GLU B CA 1
ATOM 3835 C C . GLU B 1 201 ? 47.044 2.585 9.854 1.00 28.07 199 GLU B C 1
ATOM 3836 O O . GLU B 1 201 ? 48.023 2.148 9.253 1.00 26.00 199 GLU B O 1
ATOM 3842 N N . ALA B 1 202 ? 47.133 3.185 11.039 1.00 27.01 200 ALA B N 1
ATOM 3843 C CA . ALA B 1 202 ? 48.418 3.368 11.708 1.00 27.77 200 ALA B CA 1
ATOM 3844 C C . ALA B 1 202 ? 48.986 2.009 12.104 1.00 29.40 200 ALA B C 1
ATOM 3845 O O . ALA B 1 202 ? 50.199 1.795 12.093 1.00 27.97 200 ALA B O 1
ATOM 3847 N N . LYS B 1 203 ? 48.097 1.087 12.452 1.00 31.65 201 LYS B N 1
ATOM 3848 C CA . LYS B 1 203 ? 48.517 -0.250 12.833 1.00 34.69 201 LYS B CA 1
ATOM 3849 C C . LYS B 1 203 ? 49.232 -0.891 11.644 1.00 34.89 201 LYS B C 1
ATOM 3850 O O . LYS B 1 203 ? 50.275 -1.516 11.805 1.00 36.58 201 LYS B O 1
ATOM 3856 N N . LEU B 1 204 ? 48.675 -0.711 10.448 1.00 35.90 202 LEU B N 1
ATOM 3857 C CA . LEU B 1 204 ? 49.263 -1.265 9.231 1.00 36.74 202 LEU B CA 1
ATOM 3858 C C . LEU B 1 204 ? 50.511 -0.512 8.770 1.00 36.51 202 LEU B C 1
ATOM 3859 O O . LEU B 1 204 ? 51.400 -1.102 8.161 1.00 35.66 202 LEU B O 1
ATOM 3864 N N . LEU B 1 205 ? 50.573 0.786 9.057 1.00 35.51 203 LEU B N 1
ATOM 3865 C CA . LEU B 1 205 ? 51.721 1.604 8.661 1.00 35.40 203 LEU B CA 1
ATOM 3866 C C . LEU B 1 205 ? 52.937 1.366 9.555 1.00 35.34 203 LEU B C 1
ATOM 3867 O O . LEU B 1 205 ? 54.074 1.355 9.083 1.00 35.88 203 LEU B O 1
ATOM 3872 N N . THR B 1 206 ? 52.696 1.175 10.848 1.00 34.72 204 THR B N 1
ATOM 3873 C CA . THR B 1 206 ? 53.779 0.957 11.801 1.00 34.31 204 THR B CA 1
ATOM 3874 C C . THR B 1 206 ? 54.098 -0.518 12.004 1.00 34.93 204 THR B C 1
ATOM 3875 O O . THR B 1 206 ? 55.229 -0.875 12.329 1.00 34.51 204 THR B O 1
ATOM 3879 N N . GLY B 1 207 ? 53.097 -1.372 11.817 1.00 35.96 205 GLY B N 1
ATOM 3880 C CA . GLY B 1 207 ? 53.302 -2.796 12.015 1.00 36.74 205 GLY B CA 1
ATOM 3881 C C . GLY B 1 207 ? 53.265 -3.131 13.497 1.00 37.06 205 GLY B C 1
ATOM 3882 O O . GLY B 1 207 ? 53.594 -4.247 13.905 1.00 37.62 205 GLY B O 1
ATOM 3883 N N . LYS B 1 208 ? 52.866 -2.157 14.309 1.00 36.92 206 LYS B N 1
ATOM 3884 C CA . LYS B 1 208 ? 52.789 -2.346 15.750 1.00 36.64 206 LYS B CA 1
ATOM 3885 C C . LYS B 1 208 ? 51.384 -2.761 16.176 1.00 36.95 206 LYS B C 1
ATOM 3886 O O . LYS B 1 208 ? 50.420 -2.551 15.443 1.00 37.67 206 LYS B O 1
ATOM 3892 N N . GLU B 1 209 ? 51.278 -3.343 17.367 1.00 37.14 207 GLU B N 1
ATOM 3893 C CA . GLU B 1 209 ? 50.000 -3.831 17.888 1.00 37.57 207 GLU B CA 1
ATOM 3894 C C . GLU B 1 209 ? 49.320 -2.955 18.936 1.00 35.45 207 GLU B C 1
ATOM 3895 O O . GLU B 1 209 ? 48.102 -2.775 18.904 1.00 36.44 207 GLU B O 1
ATOM 3901 N N . THR B 1 210 ? 50.102 -2.427 19.870 1.00 33.19 208 THR B N 1
ATOM 3902 C CA . THR B 1 210 ? 49.558 -1.606 20.942 1.00 32.16 208 THR B CA 1
ATOM 3903 C C . THR B 1 210 ? 49.595 -0.109 20.653 1.00 30.80 208 THR B C 1
ATOM 3904 O O . THR B 1 210 ? 50.377 0.360 19.826 1.00 30.69 208 THR B O 1
ATOM 3908 N N . LEU B 1 211 ? 48.744 0.634 21.353 1.00 28.88 209 LEU B N 1
ATOM 3909 C CA . LEU B 1 211 ? 48.668 2.078 21.190 1.00 27.14 209 LEU B CA 1
ATOM 3910 C C . LEU B 1 211 ? 50.016 2.704 21.529 1.00 27.84 209 LEU B C 1
ATOM 3911 O O . LEU B 1 211 ? 50.444 3.664 20.892 1.00 25.46 209 LEU B O 1
ATOM 3916 N N . ASP B 1 212 ? 50.688 2.149 22.532 1.00 28.73 210 ASP B N 1
ATOM 3917 C CA . ASP B 1 212 ? 51.990 2.659 22.938 1.00 31.12 210 ASP B CA 1
ATOM 3918 C C . ASP B 1 212 ? 53.028 2.483 21.837 1.00 29.78 210 ASP B C 1
ATOM 3919 O O . ASP B 1 212 ? 53.750 3.420 21.511 1.00 29.50 210 ASP B O 1
ATOM 3924 N N . GLU B 1 213 ? 53.098 1.283 21.265 1.00 29.46 211 GLU B N 1
ATOM 3925 C CA . GLU B 1 213 ? 54.064 0.996 20.206 1.00 28.37 211 GLU B CA 1
ATOM 3926 C C . GLU B 1 213 ? 53.780 1.820 18.958 1.00 26.22 211 GLU B C 1
ATOM 3927 O O . GLU B 1 213 ? 54.696 2.354 18.334 1.00 24.59 211 GLU B O 1
ATOM 3933 N N . ILE B 1 214 ? 52.506 1.903 18.592 1.00 22.78 212 ILE B N 1
ATOM 3934 C CA . ILE B 1 214 ? 52.100 2.664 17.423 1.00 22.08 212 ILE B CA 1
ATOM 3935 C C . ILE B 1 214 ? 52.473 4.132 17.611 1.00 21.19 212 ILE B C 1
ATOM 3936 O O . ILE B 1 214 ? 53.116 4.723 16.751 1.00 20.44 212 ILE B O 1
ATOM 3941 N N . ALA B 1 215 ? 52.070 4.715 18.735 1.00 20.09 213 ALA B N 1
ATOM 3942 C CA . ALA B 1 215 ? 52.384 6.112 19.018 1.00 20.60 213 ALA B CA 1
ATOM 3943 C C . ALA B 1 215 ? 53.897 6.351 19.027 1.00 22.10 213 ALA B C 1
ATOM 3944 O O . ALA B 1 215 ? 54.373 7.352 18.485 1.00 21.29 213 ALA B O 1
ATOM 3946 N N . ASP B 1 216 ? 54.652 5.434 19.635 1.00 21.66 214 ASP B N 1
ATOM 3947 C CA . ASP B 1 216 ? 56.106 5.572 19.701 1.00 24.22 214 ASP B CA 1
ATOM 3948 C C . ASP B 1 216 ? 56.759 5.687 18.321 1.00 22.52 214 ASP B C 1
ATOM 3949 O O . ASP B 1 216 ? 57.723 6.430 18.152 1.00 22.56 214 ASP B O 1
ATOM 3954 N N . CYS B 1 217 ? 56.245 4.956 17.336 1.00 22.09 215 CYS B N 1
ATOM 3955 C CA . CYS B 1 217 ? 56.813 5.027 15.991 1.00 22.41 215 CYS B CA 1
ATOM 3956 C C . CYS B 1 217 ? 56.768 6.448 15.435 1.00 21.16 215 CYS B C 1
ATOM 3957 O O . CYS B 1 217 ? 57.716 6.905 14.800 1.00 20.56 215 CYS B O 1
ATOM 3960 N N . PHE B 1 218 ? 55.663 7.146 15.677 1.00 19.28 216 PHE B N 1
ATOM 3961 C CA . PHE B 1 218 ? 55.514 8.510 15.188 1.00 18.78 216 PHE B CA 1
ATOM 3962 C C . PHE B 1 218 ? 56.341 9.460 16.043 1.00 18.95 216 PHE B C 1
ATOM 3963 O O . PHE B 1 218 ? 57.003 10.358 15.524 1.00 19.14 216 PHE B O 1
ATOM 3971 N N . LEU B 1 219 ? 56.316 9.255 17.355 1.00 18.29 217 LEU B N 1
ATOM 3972 C CA . LEU B 1 219 ? 57.095 10.101 18.248 1.00 19.03 217 LEU B CA 1
ATOM 3973 C C . LEU B 1 219 ? 58.574 9.975 17.877 1.00 19.68 217 LEU B C 1
ATOM 3974 O O . LEU B 1 219 ? 59.332 10.944 17.966 1.00 19.17 217 LEU B O 1
ATOM 3979 N N . ALA B 1 220 ? 58.976 8.787 17.431 1.00 20.31 218 ALA B N 1
ATOM 3980 C CA . ALA B 1 220 ? 60.364 8.560 17.036 1.00 21.42 218 ALA B CA 1
ATOM 3981 C C . ALA B 1 220 ? 60.768 9.425 15.833 1.00 22.93 218 ALA B C 1
ATOM 3982 O O . ALA B 1 220 ? 61.956 9.663 15.611 1.00 23.70 218 ALA B O 1
ATOM 3984 N N . CYS B 1 221 ? 59.792 9.885 15.050 1.00 21.91 219 CYS B N 1
ATOM 3985 C CA . CYS B 1 221 ? 60.094 10.740 13.902 1.00 22.17 219 CYS B CA 1
ATOM 3986 C C . CYS B 1 221 ? 60.100 12.217 14.293 1.00 21.41 219 CYS B C 1
ATOM 3987 O O . CYS B 1 221 ? 60.387 13.078 13.464 1.00 21.98 219 CYS B O 1
ATOM 3990 N N . GLY B 1 222 ? 59.782 12.509 15.552 1.00 19.40 220 GLY B N 1
ATOM 3991 C CA . GLY B 1 222 ? 59.785 13.886 16.009 1.00 19.48 220 GLY B CA 1
ATOM 3992 C C . GLY B 1 222 ? 58.426 14.526 16.238 1.00 18.72 220 GLY B C 1
ATOM 3993 O O . GLY B 1 222 ? 58.352 15.705 16.578 1.00 17.07 220 GLY B O 1
ATOM 3994 N N . VAL B 1 223 ? 57.349 13.769 16.041 1.00 16.13 221 VAL B N 1
ATOM 3995 C CA . VAL B 1 223 ? 56.011 14.309 16.259 1.00 14.77 221 VAL B CA 1
ATOM 3996 C C . VAL B 1 223 ? 55.924 14.656 17.741 1.00 16.16 221 VAL B C 1
ATOM 3997 O O . VAL B 1 223 ? 56.367 13.882 18.580 1.00 15.34 221 VAL B O 1
ATOM 4001 N N . LYS B 1 224 ? 55.374 15.822 18.064 1.00 16.32 222 LYS B N 1
ATOM 4002 C CA . LYS B 1 224 ? 55.281 16.233 19.461 1.00 16.77 222 LYS B CA 1
ATOM 4003 C C . LYS B 1 224 ? 54.185 15.488 20.209 1.00 17.33 222 LYS B C 1
ATOM 4004 O O . LYS B 1 224 ? 54.427 14.911 21.271 1.00 17.09 222 LYS B O 1
ATOM 4010 N N . THR B 1 225 ? 52.984 15.492 19.647 1.00 15.33 223 THR B N 1
ATOM 4011 C CA . THR B 1 225 ? 51.854 14.838 20.284 1.00 15.71 223 THR B CA 1
ATOM 4012 C C . THR B 1 225 ? 51.102 13.922 19.316 1.00 17.53 223 THR B C 1
ATOM 4013 O O . THR B 1 225 ? 50.773 14.320 18.196 1.00 17.78 223 THR B O 1
ATOM 4017 N N . VAL B 1 226 ? 50.872 12.683 19.741 1.00 16.07 224 VAL B N 1
ATOM 4018 C CA . VAL B 1 226 ? 50.134 11.722 18.934 1.00 15.50 224 VAL B CA 1
ATOM 4019 C C . VAL B 1 226 ? 48.764 11.536 19.582 1.00 16.53 224 VAL B C 1
ATOM 4020 O O . VAL B 1 226 ? 48.657 11.159 20.752 1.00 16.24 224 VAL B O 1
ATOM 4024 N N . VAL B 1 227 ? 47.713 11.816 18.822 1.00 13.78 225 VAL B N 1
ATOM 4025 C CA . VAL B 1 227 ? 46.364 11.681 19.346 1.00 16.25 225 VAL B CA 1
ATOM 4026 C C . VAL B 1 227 ? 45.651 10.615 18.535 1.00 16.82 225 VAL B C 1
ATOM 4027 O O . VAL B 1 227 ? 45.373 10.810 17.354 1.00 15.60 225 VAL B O 1
ATOM 4031 N N . ILE B 1 228 ? 45.372 9.483 19.173 1.00 17.65 226 ILE B N 1
ATOM 4032 C CA . ILE B 1 228 ? 44.700 8.373 18.508 1.00 18.53 226 ILE B CA 1
ATOM 4033 C C . ILE B 1 228 ? 43.274 8.180 19.014 1.00 20.36 226 ILE B C 1
ATOM 4034 O O . ILE B 1 228 ? 43.060 7.881 20.192 1.00 18.98 226 ILE B O 1
ATOM 4039 N N . LYS B 1 229 ? 42.307 8.361 18.121 1.00 20.98 227 LYS B N 1
ATOM 4040 C CA . LYS B 1 229 ? 40.901 8.180 18.460 1.00 23.24 227 LYS B CA 1
ATOM 4041 C C . LYS B 1 229 ? 40.686 6.677 18.564 1.00 25.53 227 LYS B C 1
ATOM 4042 O O . LYS B 1 229 ? 41.053 5.921 17.656 1.00 25.74 227 LYS B O 1
ATOM 4048 N N . THR B 1 230 ? 40.101 6.248 19.673 1.00 25.58 228 THR B N 1
ATOM 4049 C CA . THR B 1 230 ? 39.859 4.835 19.903 1.00 28.12 228 THR B CA 1
ATOM 4050 C C . THR B 1 230 ? 38.364 4.534 19.898 1.00 30.15 228 THR B C 1
ATOM 4051 O O . THR B 1 230 ? 37.911 3.586 20.537 1.00 30.13 228 THR B O 1
ATOM 4055 N N . GLY B 1 231 ? 37.623 5.359 19.158 1.00 34.10 229 GLY B N 1
ATOM 4056 C CA . GLY B 1 231 ? 36.178 5.234 19.022 1.00 37.32 229 GLY B CA 1
ATOM 4057 C C . GLY B 1 231 ? 35.477 4.412 20.079 1.00 39.48 229 GLY B C 1
ATOM 4058 O O . GLY B 1 231 ? 35.549 3.192 20.042 1.00 42.29 229 GLY B O 1
ATOM 4059 N N . LYS B 1 232 ? 34.792 5.079 21.006 1.00 39.99 230 LYS B N 1
ATOM 4060 C CA . LYS B 1 232 ? 34.075 4.423 22.104 1.00 40.64 230 LYS B CA 1
ATOM 4061 C C . LYS B 1 232 ? 34.885 4.539 23.383 1.00 40.41 230 LYS B C 1
ATOM 4062 O O . LYS B 1 232 ? 34.374 4.975 24.414 1.00 41.05 230 LYS B O 1
ATOM 4068 N N . ASP B 1 233 ? 36.147 4.128 23.317 1.00 39.22 231 ASP B N 1
ATOM 4069 C CA . ASP B 1 233 ? 37.024 4.220 24.473 1.00 37.97 231 ASP B CA 1
ATOM 4070 C C . ASP B 1 233 ? 37.564 5.649 24.521 1.00 35.74 231 ASP B C 1
ATOM 4071 O O . ASP B 1 233 ? 38.465 5.956 25.304 1.00 35.95 231 ASP B O 1
ATOM 4076 N N . GLY B 1 234 ? 37.007 6.516 23.674 1.00 31.71 232 GLY B N 1
ATOM 4077 C CA . GLY B 1 234 ? 37.443 7.903 23.633 1.00 27.94 232 GLY B CA 1
ATOM 4078 C C . GLY B 1 234 ? 38.702 8.074 22.805 1.00 24.94 232 GLY B C 1
ATOM 4079 O O . GLY B 1 234 ? 38.678 7.873 21.593 1.00 23.32 232 GLY B O 1
ATOM 4080 N N . CYS B 1 235 ? 39.801 8.465 23.443 1.00 23.00 233 CYS B N 1
ATOM 4081 C CA . CYS B 1 235 ? 41.054 8.635 22.718 1.00 22.51 233 CYS B CA 1
ATOM 4082 C C . CYS B 1 235 ? 42.278 8.408 23.595 1.00 21.41 233 CYS B C 1
ATOM 4083 O O . CYS B 1 235 ? 42.214 8.521 24.821 1.00 21.16 233 CYS B O 1
ATOM 4086 N N . PHE B 1 236 ? 43.382 8.062 22.940 1.00 20.13 234 PHE B N 1
ATOM 4087 C CA . PHE B 1 236 ? 44.664 7.790 23.583 1.00 19.06 234 PHE B CA 1
ATOM 4088 C C . PHE B 1 236 ? 45.651 8.850 23.102 1.00 18.97 234 PHE B C 1
ATOM 4089 O O . PHE B 1 236 ? 45.833 9.014 21.897 1.00 19.28 234 PHE B O 1
ATOM 4097 N N . ILE B 1 237 ? 46.279 9.568 24.032 1.00 18.16 235 ILE B N 1
ATOM 4098 C CA . ILE B 1 237 ? 47.245 10.610 23.678 1.00 17.61 235 ILE B CA 1
ATOM 4099 C C . ILE B 1 237 ? 48.621 10.302 24.261 1.00 19.74 235 ILE B C 1
ATOM 4100 O O . ILE B 1 237 ? 48.730 9.901 25.417 1.00 18.74 235 ILE B O 1
ATOM 4105 N N . LYS B 1 238 ? 49.672 10.475 23.465 1.00 19.15 236 LYS B N 1
ATOM 4106 C CA . LYS B 1 238 ? 51.013 10.215 23.967 1.00 21.79 236 LYS B CA 1
ATOM 4107 C C . LYS B 1 238 ? 51.970 11.293 23.518 1.00 23.91 236 LYS B C 1
ATOM 4108 O O . LYS B 1 238 ? 51.878 11.807 22.407 1.00 22.34 236 LYS B O 1
ATOM 4114 N N . ARG B 1 239 ? 52.897 11.627 24.397 1.00 27.22 237 ARG B N 1
ATOM 4115 C CA . ARG B 1 239 ? 53.884 12.648 24.111 1.00 32.18 237 ARG B CA 1
ATOM 4116 C C . ARG B 1 239 ? 55.221 11.972 24.465 1.00 34.42 237 ARG B C 1
ATOM 4117 O O . ARG B 1 239 ? 55.229 10.812 24.889 1.00 35.45 237 ARG B O 1
ATOM 4125 N N . GLY B 1 240 ? 56.345 12.655 24.283 1.00 35.66 238 GLY B N 1
ATOM 4126 C CA . GLY B 1 240 ? 57.620 12.020 24.580 1.00 38.61 238 GLY B CA 1
ATOM 4127 C C . GLY B 1 240 ? 57.902 11.809 26.055 1.00 40.70 238 GLY B C 1
ATOM 4128 O O . GLY B 1 240 ? 58.979 11.338 26.436 1.00 43.43 238 GLY B O 1
ATOM 4129 N N . ASP B 1 241 ? 56.924 12.132 26.891 1.00 40.61 239 ASP B N 1
ATOM 4130 C CA . ASP B 1 241 ? 57.091 12.020 28.333 1.00 40.44 239 ASP B CA 1
ATOM 4131 C C . ASP B 1 241 ? 55.746 11.962 29.059 1.00 38.57 239 ASP B C 1
ATOM 4132 O O . ASP B 1 241 ? 55.622 12.495 30.166 1.00 38.87 239 ASP B O 1
ATOM 4145 N N . THR B 1 243 ? 51.462 9.839 28.822 1.00 24.48 241 THR B N 1
ATOM 4146 C CA . THR B 1 243 ? 50.382 9.163 28.120 1.00 24.94 241 THR B CA 1
ATOM 4147 C C . THR B 1 243 ? 49.100 9.579 28.828 1.00 24.73 241 THR B C 1
ATOM 4148 O O . THR B 1 243 ? 49.075 9.734 30.058 1.00 24.12 241 THR B O 1
ATOM 4160 N N . LYS B 1 245 ? 44.634 9.083 28.666 1.00 22.15 243 LYS B N 1
ATOM 4161 C CA . LYS B 1 245 ? 43.469 8.435 28.099 1.00 23.16 243 LYS B CA 1
ATOM 4162 C C . LYS B 1 245 ? 42.268 9.276 28.484 1.00 22.16 243 LYS B C 1
ATOM 4163 O O . LYS B 1 245 ? 42.059 9.567 29.655 1.00 22.18 243 LYS B O 1
ATOM 4169 N N . VAL B 1 246 ? 41.495 9.687 27.488 1.00 21.13 244 VAL B N 1
ATOM 4170 C CA . VAL B 1 246 ? 40.284 10.464 27.739 1.00 23.36 244 VAL B CA 1
ATOM 4171 C C . VAL B 1 246 ? 39.095 9.662 27.186 1.00 24.15 244 VAL B C 1
ATOM 4172 O O . VAL B 1 246 ? 38.920 9.506 25.974 1.00 24.02 244 VAL B O 1
ATOM 4176 N N . PRO B 1 247 ? 38.262 9.129 28.091 1.00 25.74 245 PRO B N 1
ATOM 4177 C CA . PRO B 1 247 ? 37.071 8.330 27.784 1.00 28.21 245 PRO B CA 1
ATOM 4178 C C . PRO B 1 247 ? 36.034 9.222 27.116 1.00 30.31 245 PRO B C 1
ATOM 4179 O O . PRO B 1 247 ? 36.162 10.443 27.135 1.00 28.74 245 PRO B O 1
ATOM 4183 N N . ALA B 1 248 ? 35.018 8.615 26.519 1.00 32.45 246 ALA B N 1
ATOM 4184 C CA . ALA B 1 248 ? 33.959 9.374 25.869 1.00 34.74 246 ALA B CA 1
ATOM 4185 C C . ALA B 1 248 ? 32.763 9.396 26.810 1.00 34.83 246 ALA B C 1
ATOM 4186 O O . ALA B 1 248 ? 32.458 10.419 27.420 1.00 37.26 246 ALA B O 1
ATOM 4188 N N . THR B 1 257 ? 29.431 7.752 12.162 1.00 42.39 255 THR B N 1
ATOM 4189 C CA . THR B 1 257 ? 30.736 7.101 12.090 1.00 42.17 255 THR B CA 1
ATOM 4190 C C . THR B 1 257 ? 31.518 7.531 10.857 1.00 41.57 255 THR B C 1
ATOM 4191 O O . THR B 1 257 ? 32.747 7.518 10.861 1.00 42.06 255 THR B O 1
ATOM 4195 N N . ILE B 1 258 ? 30.803 7.916 9.805 1.00 41.58 256 ILE B N 1
ATOM 4196 C CA . ILE B 1 258 ? 31.439 8.341 8.561 1.00 41.61 256 ILE B CA 1
ATOM 4197 C C . ILE B 1 258 ? 32.371 9.544 8.730 1.00 40.69 256 ILE B C 1
ATOM 4198 O O . ILE B 1 258 ? 33.517 9.519 8.276 1.00 40.67 256 ILE B O 1
ATOM 4203 N N . GLY B 1 259 ? 31.888 10.597 9.378 1.00 38.56 257 GLY B N 1
ATOM 4204 C CA . GLY B 1 259 ? 32.728 11.767 9.562 1.00 36.80 257 GLY B CA 1
ATOM 4205 C C . GLY B 1 259 ? 33.336 11.876 10.949 1.00 34.60 257 GLY B C 1
ATOM 4206 O O . GLY B 1 259 ? 33.895 12.916 11.301 1.00 34.90 257 GLY B O 1
ATOM 4207 N N . ALA B 1 260 ? 33.238 10.806 11.733 1.00 31.60 258 ALA B N 1
ATOM 4208 C CA . ALA B 1 260 ? 33.762 10.793 13.100 1.00 30.20 258 ALA B CA 1
ATOM 4209 C C . ALA B 1 260 ? 35.185 11.336 13.208 1.00 28.82 258 ALA B C 1
ATOM 4210 O O . ALA B 1 260 ? 35.463 12.231 14.015 1.00 26.64 258 ALA B O 1
ATOM 4212 N N . GLY B 1 261 ? 36.081 10.793 12.391 1.00 26.86 259 GLY B N 1
ATOM 4213 C CA . GLY B 1 261 ? 37.465 11.224 12.411 1.00 26.35 259 GLY B CA 1
ATOM 4214 C C . GLY B 1 261 ? 37.640 12.708 12.158 1.00 26.45 259 GLY B C 1
ATOM 4215 O O . GLY B 1 261 ? 38.433 13.365 12.836 1.00 25.81 259 GLY B O 1
ATOM 4216 N N . ASP B 1 262 ? 36.908 13.241 11.182 1.00 25.47 260 ASP B N 1
ATOM 4217 C CA . ASP B 1 262 ? 37.000 14.659 10.854 1.00 24.47 260 ASP B CA 1
ATOM 4218 C C . ASP B 1 262 ? 36.414 15.514 11.966 1.00 23.80 260 ASP B C 1
ATOM 4219 O O . ASP B 1 262 ? 36.956 16.577 12.290 1.00 22.58 260 ASP B O 1
ATOM 4224 N N . ASN B 1 263 ? 35.305 15.058 12.547 1.00 21.57 261 ASN B N 1
ATOM 4225 C CA . ASN B 1 263 ? 34.676 15.800 13.634 1.00 21.06 261 ASN B CA 1
ATOM 4226 C C . ASN B 1 263 ? 35.637 15.858 14.815 1.00 19.56 261 ASN B C 1
ATOM 4227 O O . ASN B 1 263 ? 35.797 16.900 15.450 1.00 19.56 261 ASN B O 1
ATOM 4232 N N . PHE B 1 264 ? 36.284 14.733 15.100 1.00 18.77 262 PHE B N 1
ATOM 4233 C CA . PHE B 1 264 ? 37.225 14.662 16.210 1.00 19.28 262 PHE B CA 1
ATOM 4234 C C . PHE B 1 264 ? 38.371 15.667 16.044 1.00 17.97 262 PHE B C 1
ATOM 4235 O O . PHE B 1 264 ? 38.583 16.523 16.900 1.00 17.71 262 PHE B O 1
ATOM 4243 N N . ALA B 1 265 ? 39.096 15.578 14.934 1.00 17.98 263 ALA B N 1
ATOM 4244 C CA . ALA B 1 265 ? 40.222 16.482 14.693 1.00 16.32 263 ALA B CA 1
ATOM 4245 C C . ALA B 1 265 ? 39.798 17.947 14.676 1.00 16.93 263 ALA B C 1
ATOM 4246 O O . ALA B 1 265 ? 40.524 18.819 15.169 1.00 15.04 263 ALA B O 1
ATOM 4248 N N . SER B 1 266 ? 38.623 18.218 14.112 1.00 14.90 264 SER B N 1
ATOM 4249 C CA . SER B 1 266 ? 38.110 19.580 14.039 1.00 15.53 264 SER B CA 1
ATOM 4250 C C . SER B 1 266 ? 37.831 20.127 15.434 1.00 16.77 264 SER B C 1
ATOM 4251 O O . SER B 1 266 ? 38.120 21.287 15.721 1.00 17.08 264 SER B O 1
ATOM 4254 N N . GLY B 1 267 ? 37.255 19.296 16.296 1.00 16.01 265 GLY B N 1
ATOM 4255 C CA . GLY B 1 267 ? 36.972 19.742 17.644 1.00 17.36 265 GLY B CA 1
ATOM 4256 C C . GLY B 1 267 ? 38.263 19.905 18.424 1.00 17.22 265 GLY B C 1
ATOM 4257 O O . GLY B 1 267 ? 38.403 20.822 19.230 1.00 18.84 265 GLY B O 1
ATOM 4258 N N . PHE B 1 268 ? 39.217 19.014 18.193 1.00 14.99 266 PHE B N 1
ATOM 4259 C CA . PHE B 1 268 ? 40.484 19.117 18.899 1.00 15.24 266 PHE B CA 1
ATOM 4260 C C . PHE B 1 268 ? 41.158 20.435 18.508 1.00 16.71 266 PHE B C 1
ATOM 4261 O O . PHE B 1 268 ? 41.680 21.158 19.356 1.00 16.97 266 PHE B O 1
ATOM 4269 N N . ILE B 1 269 ? 41.136 20.739 17.216 1.00 15.15 267 ILE B N 1
ATOM 4270 C CA . ILE B 1 269 ? 41.733 21.957 16.685 1.00 15.41 267 ILE B CA 1
ATOM 4271 C C . ILE B 1 269 ? 41.041 23.217 17.205 1.00 16.31 267 ILE B C 1
ATOM 4272 O O . ILE B 1 269 ? 41.690 24.214 17.528 1.00 15.55 267 ILE B O 1
ATOM 4277 N N . ALA B 1 270 ? 39.716 23.179 17.271 1.00 14.83 268 ALA B N 1
ATOM 4278 C CA . ALA B 1 270 ? 38.969 24.325 17.765 1.00 17.12 268 ALA B CA 1
ATOM 4279 C C . ALA B 1 270 ? 39.395 24.602 19.206 1.00 17.97 268 ALA B C 1
ATOM 4280 O O . ALA B 1 270 ? 39.612 25.753 19.588 1.00 19.33 268 ALA B O 1
ATOM 4282 N N . ALA B 1 271 ? 39.522 23.541 20.000 1.00 16.95 269 ALA B N 1
ATOM 4283 C CA . ALA B 1 271 ? 39.913 23.672 21.400 1.00 18.73 269 ALA B CA 1
ATOM 4284 C C . ALA B 1 271 ? 41.327 24.238 21.552 1.00 20.10 269 ALA B C 1
ATOM 4285 O O . ALA B 1 271 ? 41.580 25.067 22.432 1.00 18.15 269 ALA B O 1
ATOM 4287 N N . LEU B 1 272 ? 42.245 23.786 20.699 1.00 20.52 270 LEU B N 1
ATOM 4288 C CA . LEU B 1 272 ? 43.625 24.266 20.738 1.00 20.76 270 LEU B CA 1
ATOM 4289 C C . LEU B 1 272 ? 43.663 25.775 20.510 1.00 21.37 270 LEU B C 1
ATOM 4290 O O . LEU B 1 272 ? 44.376 26.498 21.211 1.00 21.24 270 LEU B O 1
ATOM 4295 N N . LEU B 1 273 ? 42.895 26.235 19.523 1.00 20.69 271 LEU B N 1
ATOM 4296 C CA . LEU B 1 273 ? 42.813 27.651 19.174 1.00 22.61 271 LEU B CA 1
ATOM 4297 C C . LEU B 1 273 ? 42.264 28.484 20.329 1.00 24.40 271 LEU B C 1
ATOM 4298 O O . LEU B 1 273 ? 42.496 29.688 20.398 1.00 25.75 271 LEU B O 1
ATOM 4303 N N . GLU B 1 274 ? 41.534 27.838 21.231 1.00 24.96 272 GLU B N 1
ATOM 4304 C CA . GLU B 1 274 ? 40.947 28.529 22.375 1.00 26.08 272 GLU B CA 1
ATOM 4305 C C . GLU B 1 274 ? 41.834 28.444 23.618 1.00 27.17 272 GLU B C 1
ATOM 4306 O O . GLU B 1 274 ? 41.443 28.865 24.710 1.00 26.47 272 GLU B O 1
ATOM 4312 N N . GLY B 1 275 ? 43.032 27.896 23.442 1.00 27.33 273 GLY B N 1
ATOM 4313 C CA . GLY B 1 275 ? 43.969 27.781 24.545 1.00 27.90 273 GLY B CA 1
ATOM 4314 C C . GLY B 1 275 ? 43.602 26.769 25.614 1.00 28.84 273 GLY B C 1
ATOM 4315 O O . GLY B 1 275 ? 44.048 26.880 26.755 1.00 29.08 273 GLY B O 1
ATOM 4316 N N . LYS B 1 276 ? 42.798 25.775 25.262 1.00 27.20 274 LYS B N 1
ATOM 4317 C CA . LYS B 1 276 ? 42.412 24.768 26.239 1.00 27.00 274 LYS B CA 1
ATOM 4318 C C . LYS B 1 276 ? 43.542 23.768 26.461 1.00 26.41 274 LYS B C 1
ATOM 4319 O O . LYS B 1 276 ? 44.362 23.538 25.566 1.00 25.28 274 LYS B O 1
ATOM 4325 N N . ASN B 1 277 ? 43.590 23.181 27.656 1.00 24.56 275 ASN B N 1
ATOM 4326 C CA . ASN B 1 277 ? 44.627 22.207 27.962 1.00 24.29 275 ASN B CA 1
ATOM 4327 C C . ASN B 1 277 ? 44.340 20.911 27.218 1.00 23.85 275 ASN B C 1
ATOM 4328 O O . ASN B 1 277 ? 43.252 20.717 26.670 1.00 23.25 275 ASN B O 1
ATOM 4333 N N . LEU B 1 278 ? 45.324 20.028 27.192 1.00 24.08 276 LEU B N 1
ATOM 4334 C CA . LEU B 1 278 ? 45.200 18.771 26.473 1.00 24.08 276 LEU B CA 1
ATOM 4335 C C . LEU B 1 278 ? 43.937 17.975 26.821 1.00 23.06 276 LEU B C 1
ATOM 4336 O O . LEU B 1 278 ? 43.258 17.466 25.930 1.00 19.77 276 LEU B O 1
ATOM 4341 N N . ARG B 1 279 ? 43.627 17.862 28.112 1.00 21.26 277 ARG B N 1
ATOM 4342 C CA . ARG B 1 279 ? 42.436 17.134 28.546 1.00 21.99 277 ARG B CA 1
ATOM 4343 C C . ARG B 1 279 ? 41.182 17.749 27.933 1.00 20.07 277 ARG B C 1
ATOM 4344 O O . ARG B 1 279 ? 40.344 17.044 27.376 1.00 20.80 277 ARG B O 1
ATOM 4352 N N . GLU B 1 280 ? 41.059 19.068 28.038 1.00 21.62 278 GLU B N 1
ATOM 4353 C CA . GLU B 1 280 ? 39.897 19.780 27.506 1.00 21.03 278 GLU B CA 1
ATOM 4354 C C . GLU B 1 280 ? 39.797 19.659 25.989 1.00 20.90 278 GLU B C 1
ATOM 4355 O O . GLU B 1 280 ? 38.696 19.607 25.437 1.00 18.91 278 GLU B O 1
ATOM 4361 N N . CYS B 1 281 ? 40.946 19.620 25.319 1.00 19.21 279 CYS B N 1
ATOM 4362 C CA . CYS B 1 281 ? 40.968 19.491 23.865 1.00 18.38 279 CYS B CA 1
ATOM 4363 C C . CYS B 1 281 ? 40.425 18.123 23.481 1.00 18.04 279 CYS B C 1
ATOM 4364 O O . CYS B 1 281 ? 39.642 18.002 22.545 1.00 15.64 279 CYS B O 1
ATOM 4367 N N . ALA B 1 282 ? 40.850 17.097 24.213 1.00 17.57 280 ALA B N 1
ATOM 4368 C CA . ALA B 1 282 ? 40.399 15.736 23.951 1.00 19.05 280 ALA B CA 1
ATOM 4369 C C . ALA B 1 282 ? 38.901 15.609 24.215 1.00 19.94 280 ALA B C 1
ATOM 4370 O O . ALA B 1 282 ? 38.173 14.987 23.440 1.00 18.86 280 ALA B O 1
ATOM 4372 N N . ARG B 1 283 ? 38.437 16.200 25.312 1.00 20.39 281 ARG B N 1
ATOM 4373 C CA . ARG B 1 283 ? 37.019 16.134 25.641 1.00 21.33 281 ARG B CA 1
ATOM 4374 C C . ARG B 1 283 ? 36.193 16.863 24.585 1.00 21.47 281 ARG B C 1
ATOM 4375 O O . ARG B 1 283 ? 35.142 16.374 24.166 1.00 20.88 281 ARG B O 1
ATOM 4383 N N . PHE B 1 284 ? 36.676 18.023 24.144 1.00 19.79 282 PHE B N 1
ATOM 4384 C CA . PHE B 1 284 ? 35.952 18.795 23.139 1.00 21.38 282 PHE B CA 1
ATOM 4385 C C . PHE B 1 284 ? 35.915 18.002 21.838 1.00 20.59 282 PHE B C 1
ATOM 4386 O O . PHE B 1 284 ? 34.899 17.985 21.148 1.00 22.96 282 PHE B O 1
ATOM 4394 N N . ALA B 1 285 ? 37.027 17.349 21.513 1.00 17.96 283 ALA B N 1
ATOM 4395 C CA . ALA B 1 285 ? 37.110 16.538 20.304 1.00 19.10 283 ALA B CA 1
ATOM 4396 C C . ALA B 1 285 ? 36.121 15.374 20.386 1.00 19.37 283 ALA B C 1
ATOM 4397 O O . ALA B 1 285 ? 35.402 15.092 19.427 1.00 19.06 283 ALA B O 1
ATOM 4399 N N . ASN B 1 286 ? 36.077 14.707 21.536 1.00 18.41 284 ASN B N 1
ATOM 4400 C CA . ASN B 1 286 ? 35.152 13.588 21.710 1.00 21.27 284 ASN B CA 1
ATOM 4401 C C . ASN B 1 286 ? 33.703 14.071 21.595 1.00 20.62 284 ASN B C 1
ATOM 4402 O O . ASN B 1 286 ? 32.877 13.407 20.976 1.00 21.84 284 ASN B O 1
ATOM 4407 N N . ALA B 1 287 ? 33.403 15.225 22.190 1.00 21.30 285 ALA B N 1
ATOM 4408 C CA . ALA B 1 287 ? 32.053 15.784 22.162 1.00 22.48 285 ALA B CA 1
ATOM 4409 C C . ALA B 1 287 ? 31.635 16.202 20.757 1.00 23.37 285 ALA B C 1
ATOM 4410 O O . ALA B 1 287 ? 30.475 16.041 20.370 1.00 24.38 285 ALA B O 1
ATOM 4412 N N . THR B 1 288 ? 32.575 16.754 20.000 1.00 21.41 286 THR B N 1
ATOM 4413 C CA . THR B 1 288 ? 32.278 17.181 18.640 1.00 21.05 286 THR B CA 1
ATOM 4414 C C . THR B 1 288 ? 31.954 15.958 17.790 1.00 21.63 286 THR B C 1
ATOM 4415 O O . THR B 1 288 ? 31.086 16.011 16.924 1.00 21.81 286 THR B O 1
ATOM 4419 N N . ALA B 1 289 ? 32.648 14.852 18.052 1.00 23.12 287 ALA B N 1
ATOM 4420 C CA . ALA B 1 289 ? 32.412 13.619 17.312 1.00 23.77 287 ALA B CA 1
ATOM 4421 C C . ALA B 1 289 ? 31.062 13.033 17.709 1.00 25.38 287 ALA B C 1
ATOM 4422 O O . ALA B 1 289 ? 30.340 12.502 16.870 1.00 26.93 287 ALA B O 1
ATOM 4424 N N . ALA B 1 290 ? 30.719 13.142 18.989 1.00 27.52 288 ALA B N 1
ATOM 4425 C CA . ALA B 1 290 ? 29.450 12.620 19.492 1.00 29.29 288 ALA B CA 1
ATOM 4426 C C . ALA B 1 290 ? 28.258 13.394 18.935 1.00 31.27 288 ALA B C 1
ATOM 4427 O O . ALA B 1 290 ? 27.232 12.806 18.585 1.00 31.52 288 ALA B O 1
ATOM 4429 N N . ILE B 1 291 ? 28.393 14.715 18.869 1.00 32.16 289 ILE B N 1
ATOM 4430 C CA . ILE B 1 291 ? 27.327 15.569 18.357 1.00 33.92 289 ILE B CA 1
ATOM 4431 C C . ILE B 1 291 ? 27.199 15.432 16.849 1.00 33.64 289 ILE B C 1
ATOM 4432 O O . ILE B 1 291 ? 26.121 15.640 16.285 1.00 32.90 289 ILE B O 1
ATOM 4437 N N . SER B 1 292 ? 28.306 15.074 16.206 1.00 33.21 290 SER B N 1
ATOM 4438 C CA . SER B 1 292 ? 28.336 14.935 14.758 1.00 33.47 290 SER B CA 1
ATOM 4439 C C . SER B 1 292 ? 28.024 16.297 14.147 1.00 33.03 290 SER B C 1
ATOM 4440 O O . SER B 1 292 ? 27.022 16.467 13.447 1.00 33.16 290 SER B O 1
ATOM 4443 N N . VAL B 1 293 ? 28.891 17.266 14.432 1.00 31.09 291 VAL B N 1
ATOM 4444 C CA . VAL B 1 293 ? 28.735 18.627 13.930 1.00 29.16 291 VAL B CA 1
ATOM 4445 C C . VAL B 1 293 ? 28.700 18.687 12.400 1.00 29.48 291 VAL B C 1
ATOM 4446 O O . VAL B 1 293 ? 28.001 19.525 11.822 1.00 29.09 291 VAL B O 1
ATOM 4450 N N . LEU B 1 294 ? 29.445 17.800 11.747 1.00 28.49 292 LEU B N 1
ATOM 4451 C CA . LEU B 1 294 ? 29.477 17.769 10.285 1.00 29.55 292 LEU B CA 1
ATOM 4452 C C . LEU B 1 294 ? 28.102 17.382 9.739 1.00 30.71 292 LEU B C 1
ATOM 4453 O O . LEU B 1 294 ? 27.639 17.926 8.741 1.00 27.70 292 LEU B O 1
ATOM 4458 N N . SER B 1 295 ? 27.445 16.446 10.409 1.00 32.87 293 SER B N 1
ATOM 4459 C CA . SER B 1 295 ? 26.140 15.982 9.962 1.00 35.89 293 SER B CA 1
ATOM 4460 C C . SER B 1 295 ? 24.998 16.950 10.272 1.00 35.94 293 SER B C 1
ATOM 4461 O O . SER B 1 295 ? 24.308 17.407 9.363 1.00 37.58 293 SER B O 1
ATOM 4464 N N . VAL B 1 296 ? 24.816 17.271 11.549 1.00 36.76 294 VAL B N 1
ATOM 4465 C CA . VAL B 1 296 ? 23.739 18.160 11.997 1.00 37.46 294 VAL B CA 1
ATOM 4466 C C . VAL B 1 296 ? 23.989 19.668 11.867 1.00 37.79 294 VAL B C 1
ATOM 4467 O O . VAL B 1 296 ? 23.045 20.462 11.904 1.00 37.52 294 VAL B O 1
ATOM 4471 N N . GLY B 1 297 ? 25.248 20.067 11.726 1.00 37.36 295 GLY B N 1
ATOM 4472 C CA . GLY B 1 297 ? 25.561 21.484 11.631 1.00 37.74 295 GLY B CA 1
ATOM 4473 C C . GLY B 1 297 ? 24.885 22.292 10.536 1.00 38.51 295 GLY B C 1
ATOM 4474 O O . GLY B 1 297 ? 24.894 23.523 10.579 1.00 38.50 295 GLY B O 1
ATOM 4475 N N . ALA B 1 298 ? 24.294 21.615 9.560 1.00 38.60 296 ALA B N 1
ATOM 4476 C CA . ALA B 1 298 ? 23.639 22.308 8.456 1.00 39.98 296 ALA B CA 1
ATOM 4477 C C . ALA B 1 298 ? 22.218 22.778 8.762 1.00 40.72 296 ALA B C 1
ATOM 4478 O O . ALA B 1 298 ? 21.841 23.901 8.413 1.00 41.94 296 ALA B O 1
ATOM 4480 N N . THR B 1 299 ? 21.431 21.930 9.418 1.00 40.50 297 THR B N 1
ATOM 4481 C CA . THR B 1 299 ? 20.049 22.276 9.718 1.00 40.97 297 THR B CA 1
ATOM 4482 C C . THR B 1 299 ? 19.747 22.767 11.128 1.00 41.07 297 THR B C 1
ATOM 4483 O O . THR B 1 299 ? 18.586 23.011 11.458 1.00 42.11 297 THR B O 1
ATOM 4487 N N . THR B 1 300 ? 20.768 22.920 11.964 1.00 40.63 298 THR B N 1
ATOM 4488 C CA . THR B 1 300 ? 20.523 23.401 13.320 1.00 40.38 298 THR B CA 1
ATOM 4489 C C . THR B 1 300 ? 20.146 24.878 13.288 1.00 39.78 298 THR B C 1
ATOM 4490 O O . THR B 1 300 ? 20.418 25.581 12.314 1.00 39.13 298 THR B O 1
ATOM 4494 N N . GLY B 1 301 ? 19.517 25.346 14.358 1.00 40.17 299 GLY B N 1
ATOM 4495 C CA . GLY B 1 301 ? 19.119 26.737 14.413 1.00 40.38 299 GLY B CA 1
ATOM 4496 C C . GLY B 1 301 ? 19.938 27.553 15.387 1.00 40.90 299 GLY B C 1
ATOM 4497 O O . GLY B 1 301 ? 19.912 28.787 15.362 1.00 40.90 299 GLY B O 1
ATOM 4498 N N . VAL B 1 302 ? 20.678 26.852 16.239 1.00 40.59 300 VAL B N 1
ATOM 4499 C CA . VAL B 1 302 ? 21.505 27.484 17.252 1.00 40.63 300 VAL B CA 1
ATOM 4500 C C . VAL B 1 302 ? 22.987 27.420 16.898 1.00 39.45 300 VAL B C 1
ATOM 4501 O O . VAL B 1 302 ? 23.403 26.633 16.046 1.00 37.97 300 VAL B O 1
ATOM 4505 N N . LYS B 1 303 ? 23.767 28.269 17.562 1.00 38.85 301 LYS B N 1
ATOM 4506 C CA . LYS B 1 303 ? 25.213 28.331 17.383 1.00 39.58 301 LYS B CA 1
ATOM 4507 C C . LYS B 1 303 ? 25.757 26.909 17.549 1.00 38.90 301 LYS B C 1
ATOM 4508 O O . LYS B 1 303 ? 25.704 26.346 18.639 1.00 37.03 301 LYS B O 1
ATOM 4514 N N . ASN B 1 304 ? 26.276 26.338 16.467 1.00 38.75 302 ASN B N 1
ATOM 4515 C CA . ASN B 1 304 ? 26.800 24.974 16.483 1.00 39.44 302 ASN B CA 1
ATOM 4516 C C . ASN B 1 304 ? 27.619 24.540 17.695 1.00 38.84 302 ASN B C 1
ATOM 4517 O O . ASN B 1 304 ? 27.411 23.443 18.214 1.00 39.42 302 ASN B O 1
ATOM 4522 N N . ARG B 1 305 ? 28.543 25.374 18.156 1.00 38.13 303 ARG B N 1
ATOM 4523 C CA . ARG B 1 305 ? 29.352 24.973 19.299 1.00 39.20 303 ARG B CA 1
ATOM 4524 C C . ARG B 1 305 ? 28.557 24.900 20.598 1.00 39.64 303 ARG B C 1
ATOM 4525 O O . ARG B 1 305 ? 28.999 24.275 21.561 1.00 39.84 303 ARG B O 1
ATOM 4533 N N . LYS B 1 306 ? 27.387 25.528 20.633 1.00 39.12 304 LYS B N 1
ATOM 4534 C CA . LYS B 1 306 ? 26.564 25.486 21.839 1.00 39.90 304 LYS B CA 1
ATOM 4535 C C . LYS B 1 306 ? 26.165 24.043 22.089 1.00 38.49 304 LYS B C 1
ATOM 4536 O O . LYS B 1 306 ? 26.057 23.602 23.233 1.00 38.40 304 LYS B O 1
ATOM 4542 N N . LEU B 1 307 ? 25.948 23.307 21.005 1.00 36.91 305 LEU B N 1
ATOM 4543 C CA . LEU B 1 307 ? 25.563 21.906 21.104 1.00 36.97 305 LEU B CA 1
ATOM 4544 C C . LEU B 1 307 ? 26.691 21.109 21.744 1.00 36.00 305 LEU B C 1
ATOM 4545 O O . LEU B 1 307 ? 26.456 20.244 22.593 1.00 34.85 305 LEU B O 1
ATOM 4550 N N . VAL B 1 308 ? 27.921 21.413 21.341 1.00 33.60 306 VAL B N 1
ATOM 4551 C CA . VAL B 1 308 ? 29.082 20.723 21.882 1.00 31.79 306 VAL B CA 1
ATOM 4552 C C . VAL B 1 308 ? 29.284 21.078 23.353 1.00 31.95 306 VAL B C 1
ATOM 4553 O O . VAL B 1 308 ? 29.422 20.194 24.196 1.00 30.62 306 VAL B O 1
ATOM 4557 N N . GLU B 1 309 ? 29.289 22.374 23.654 1.00 33.97 307 GLU B N 1
ATOM 4558 C CA . GLU B 1 309 ? 29.471 22.842 25.021 1.00 37.24 307 GLU B CA 1
ATOM 4559 C C . GLU B 1 309 ? 28.393 22.271 25.936 1.00 38.51 307 GLU B C 1
ATOM 4560 O O . GLU B 1 309 ? 28.673 21.885 27.073 1.00 37.54 307 GLU B O 1
ATOM 4566 N N . GLN B 1 310 ? 27.160 22.218 25.440 1.00 40.21 308 GLN B N 1
ATOM 4567 C CA . GLN B 1 310 ? 26.050 21.670 26.217 1.00 42.35 308 GLN B CA 1
ATOM 4568 C C . GLN B 1 310 ? 26.334 20.221 26.592 1.00 42.47 308 GLN B C 1
ATOM 4569 O O . GLN B 1 310 ? 26.077 19.797 27.719 1.00 42.23 308 GLN B O 1
ATOM 4575 N N . LEU B 1 311 ? 26.867 19.463 25.639 1.00 42.49 309 LEU B N 1
ATOM 4576 C CA . LEU B 1 311 ? 27.170 18.057 25.870 1.00 41.93 309 LEU B CA 1
ATOM 4577 C C . LEU B 1 311 ? 28.207 17.891 26.974 1.00 42.27 309 LEU B C 1
ATOM 4578 O O . LEU B 1 311 ? 28.120 16.963 27.781 1.00 43.21 309 LEU B O 1
ATOM 4583 N N . LEU B 1 312 ? 29.184 18.793 27.018 1.00 41.10 310 LEU B N 1
ATOM 4584 C CA . LEU B 1 312 ? 30.228 18.727 28.038 1.00 40.57 310 LEU B CA 1
ATOM 4585 C C . LEU B 1 312 ? 29.715 19.204 29.402 1.00 41.02 310 LEU B C 1
ATOM 4586 O O . LEU B 1 312 ? 28.580 19.730 29.465 1.00 41.40 310 LEU B O 1
#

B-factor: mean 26.46, std 9.79, range [10.18, 56.33]

InterPro domains:
  IPR002139 Ribokinase/fructokinase [PR00990] (36-55)
  IPR002139 Ribokinase/fructokinase [PR00990] (185-200)
  IPR002139 Ribokinase/fructokinase [PR00990] (224-235)
  IPR002173 Carbohydrate/purine kinase, PfkB, conserved site [PS00583] (41-65)
  IPR002173 Carbohydrate/purine kinase, PfkB, conserved site [PS00584] (254-267)
  IPR011611 Carbohydrate kinase PfkB [PF00294] (5-300)
  IPR029056 Ribokinase-like [G3DSA:3.40.1190.20] (1-314)
  IPR029056 Ribokinase-like [SSF53613] (1-300)